Protein AF-A0A3B0ZHV9-F1 (afdb_monomer_lite)

Structure (mmCIF, N/CA/C/O backbone):
data_AF-A0A3B0ZHV9-F1
#
_entry.id   AF-A0A3B0ZHV9-F1
#
loop_
_atom_site.group_PDB
_atom_site.id
_atom_site.type_symbol
_atom_site.label_atom_id
_atom_site.label_alt_id
_atom_site.label_comp_id
_atom_site.label_asym_id
_atom_site.label_entity_id
_atom_site.label_seq_id
_atom_site.pdbx_PDB_ins_code
_atom_site.Cartn_x
_atom_site.Cartn_y
_atom_site.Cartn_z
_atom_site.occupancy
_atom_site.B_iso_or_equiv
_atom_site.auth_seq_id
_atom_site.auth_comp_id
_atom_site.auth_asym_id
_atom_site.auth_atom_id
_atom_site.pdbx_PDB_model_num
ATOM 1 N N . GLU A 1 1 ? -25.314 -2.306 -21.166 1.00 62.69 1 GLU A N 1
ATOM 2 C CA . GLU A 1 1 ? -24.577 -3.564 -20.882 1.00 62.69 1 GLU A CA 1
ATOM 3 C C . GLU A 1 1 ? -25.561 -4.712 -20.708 1.00 62.69 1 GLU A C 1
ATOM 5 O O . GLU A 1 1 ? -25.598 -5.574 -21.571 1.00 62.69 1 GLU A O 1
ATOM 10 N N . ASP A 1 2 ? -26.401 -4.679 -19.668 1.00 71.88 2 ASP A N 1
ATOM 11 C CA . ASP A 1 2 ? -27.392 -5.738 -19.399 1.00 71.88 2 ASP A CA 1
ATOM 12 C C . ASP A 1 2 ? -28.713 -5.569 -20.173 1.00 71.88 2 ASP A C 1
ATOM 14 O O . ASP A 1 2 ? -29.547 -6.471 -20.220 1.00 71.88 2 ASP A O 1
ATOM 18 N N . THR A 1 3 ? -28.908 -4.405 -20.794 1.00 79.06 3 THR A N 1
ATOM 19 C CA . THR A 1 3 ? -30.066 -4.064 -21.625 1.00 79.06 3 THR A CA 1
ATOM 20 C C . THR A 1 3 ? -29.604 -3.502 -22.970 1.00 79.06 3 THR A C 1
ATOM 22 O O . THR A 1 3 ? -28.474 -3.021 -23.097 1.00 79.06 3 THR A O 1
ATOM 25 N N . GLY A 1 4 ? -30.489 -3.525 -23.970 1.00 80.19 4 GLY A N 1
ATOM 26 C CA . GLY A 1 4 ? -30.256 -2.934 -25.296 1.00 80.19 4 GLY A CA 1
ATOM 27 C C . GLY A 1 4 ? -30.366 -1.403 -25.345 1.00 80.19 4 GLY A C 1
ATOM 28 O O . GLY A 1 4 ? -30.575 -0.849 -26.418 1.00 80.19 4 GLY A O 1
ATOM 29 N N . ILE A 1 5 ? -30.294 -0.717 -24.199 1.00 84.56 5 ILE A N 1
ATOM 30 C CA . ILE A 1 5 ? -30.386 0.745 -24.123 1.00 84.56 5 ILE A CA 1
ATOM 31 C C . ILE A 1 5 ? -28.998 1.344 -24.382 1.00 84.56 5 ILE A C 1
ATOM 33 O O . ILE A 1 5 ? -28.040 1.030 -23.673 1.00 84.56 5 ILE A O 1
ATOM 37 N N . ALA A 1 6 ? -28.904 2.199 -25.402 1.00 85.62 6 ALA A N 1
ATOM 38 C CA . ALA A 1 6 ? -27.684 2.916 -25.769 1.00 85.62 6 ALA A CA 1
ATOM 39 C C . ALA A 1 6 ? -27.430 4.135 -24.863 1.00 85.62 6 ALA A C 1
ATOM 41 O O . ALA A 1 6 ? -28.360 4.690 -24.272 1.00 85.62 6 ALA A O 1
ATOM 42 N N . LYS A 1 7 ? -26.166 4.574 -24.796 1.00 84.88 7 LYS A N 1
ATOM 43 C CA . LYS A 1 7 ? -25.721 5.726 -23.990 1.00 84.88 7 LYS A CA 1
ATOM 44 C C . LYS A 1 7 ? -26.466 7.017 -24.354 1.00 84.88 7 LYS A C 1
ATOM 46 O O . LYS A 1 7 ? -26.934 7.708 -23.458 1.00 84.88 7 LYS A O 1
ATOM 51 N N . GLU A 1 8 ? -26.662 7.267 -25.647 1.00 86.88 8 GLU A N 1
ATOM 52 C CA . GLU A 1 8 ? -27.353 8.448 -26.201 1.00 86.88 8 GLU A CA 1
ATOM 53 C C . GLU A 1 8 ? -28.775 8.620 -25.640 1.00 86.88 8 GLU A C 1
ATOM 55 O O . GLU A 1 8 ? -29.250 9.729 -25.390 1.00 86.88 8 GLU A O 1
ATOM 60 N N . ARG A 1 9 ? -29.469 7.504 -25.385 1.00 88.19 9 ARG A N 1
ATOM 61 C CA . ARG A 1 9 ? -30.813 7.540 -24.805 1.00 88.19 9 ARG A CA 1
ATOM 62 C C . ARG A 1 9 ? -30.787 7.930 -23.328 1.00 88.19 9 ARG A C 1
ATOM 64 O O . ARG A 1 9 ? -31.649 8.680 -22.886 1.00 88.19 9 ARG A O 1
ATOM 71 N N . ILE A 1 10 ? -29.798 7.443 -22.579 1.00 88.75 10 ILE A N 1
ATOM 72 C CA . ILE A 1 10 ? -29.602 7.812 -21.170 1.00 88.75 10 ILE A CA 1
ATOM 73 C C . ILE A 1 10 ? -29.261 9.300 -21.069 1.00 88.75 10 ILE A C 1
ATOM 75 O O . ILE A 1 10 ? -29.786 9.987 -20.201 1.00 88.75 10 ILE A O 1
ATOM 79 N N . GLU A 1 11 ? -28.440 9.799 -21.987 1.00 90.12 11 GLU A N 1
ATOM 80 C CA . GLU A 1 11 ? -28.091 11.216 -22.085 1.00 90.12 11 GLU A CA 1
ATOM 81 C C . GLU A 1 11 ? -29.317 12.092 -22.368 1.00 90.12 11 GLU A C 1
ATOM 83 O O . GLU A 1 11 ? -29.511 13.111 -21.711 1.00 90.12 11 GLU A O 1
ATOM 88 N N . THR A 1 12 ? -30.200 11.653 -23.266 1.00 90.50 12 THR A N 1
ATOM 89 C CA . THR A 1 12 ? -31.437 12.384 -23.583 1.00 90.50 12 THR A CA 1
ATOM 90 C C . THR A 1 12 ? -32.419 12.413 -22.404 1.00 90.50 12 THR A C 1
ATOM 92 O O . THR A 1 12 ? -33.065 13.429 -22.164 1.00 90.50 12 THR A O 1
ATOM 95 N N . GLU A 1 13 ? -32.559 11.304 -21.668 1.00 92.94 13 GLU A N 1
ATOM 96 C CA . GLU A 1 13 ? -33.542 11.179 -20.579 1.00 92.94 13 GLU A CA 1
ATOM 97 C C . GLU A 1 13 ? -33.036 11.733 -19.229 1.00 92.94 13 GLU A C 1
ATOM 99 O O . GLU A 1 13 ? -33.832 12.248 -18.444 1.00 92.94 13 GLU A O 1
ATOM 104 N N . PHE A 1 14 ? -31.731 11.640 -18.946 1.00 91.19 14 PHE A N 1
ATOM 105 C CA . PHE A 1 14 ? -31.148 11.933 -17.626 1.00 91.19 14 PHE A CA 1
ATOM 106 C C . PHE A 1 14 ? -29.980 12.931 -17.652 1.00 91.19 14 PHE A C 1
ATOM 108 O O . PHE A 1 14 ? -29.476 13.302 -16.590 1.00 91.19 14 PHE A O 1
ATOM 115 N N . GLY A 1 15 ? -29.563 13.383 -18.835 1.00 91.69 15 GLY A N 1
ATOM 116 C CA . GLY A 1 15 ? -28.455 14.315 -19.028 1.00 91.69 15 GLY A CA 1
ATOM 117 C C . GLY A 1 15 ? -27.092 13.642 -19.215 1.00 91.69 15 GLY A C 1
ATOM 118 O O . GLY A 1 15 ? -26.879 12.474 -18.874 1.00 91.69 15 GLY A O 1
ATOM 119 N N . GLU A 1 16 ? -26.148 14.424 -19.738 1.00 87.88 16 GLU A N 1
ATOM 120 C CA . GLU A 1 16 ? -24.781 14.001 -20.066 1.00 87.88 16 GLU A CA 1
ATOM 121 C C . GLU A 1 16 ? -24.031 13.460 -18.839 1.00 87.88 16 GLU A C 1
ATOM 123 O O . GLU A 1 16 ? -23.479 12.361 -18.892 1.00 87.88 16 GLU A O 1
ATOM 128 N N . GLU A 1 17 ? -24.104 14.151 -17.693 1.00 85.00 17 GLU A N 1
ATOM 129 C CA . GLU A 1 17 ? -23.420 13.719 -16.465 1.00 85.00 17 GLU A CA 1
ATOM 130 C C . GLU A 1 17 ? -23.818 12.299 -16.035 1.00 85.00 17 GLU A C 1
ATOM 132 O O . GLU A 1 17 ? -22.970 11.486 -15.667 1.00 85.00 17 GLU A O 1
ATOM 137 N N . VAL A 1 18 ? -25.113 11.970 -16.077 1.00 88.19 18 VAL A N 1
ATOM 138 C CA . VAL A 1 18 ? -25.598 10.644 -15.667 1.00 88.19 18 VAL A CA 1
ATOM 139 C C . VAL A 1 18 ? -25.167 9.583 -16.677 1.00 88.19 18 VAL A C 1
ATOM 141 O O . VAL A 1 18 ? -24.758 8.488 -16.280 1.00 88.19 18 VAL A O 1
ATOM 144 N N . ALA A 1 19 ? -25.205 9.903 -17.972 1.00 86.69 19 ALA A N 1
ATOM 145 C CA . ALA A 1 19 ? -24.755 9.001 -19.025 1.00 86.69 19 ALA A CA 1
ATOM 146 C C . ALA A 1 19 ? -23.258 8.669 -18.901 1.00 86.69 19 ALA A C 1
ATOM 148 O O . ALA A 1 19 ? -22.876 7.505 -19.054 1.00 86.69 19 ALA A O 1
ATOM 149 N N . GLU A 1 20 ? -22.413 9.648 -18.564 1.00 83.88 20 GLU A N 1
ATOM 150 C CA . GLU A 1 20 ? -20.989 9.424 -18.294 1.00 83.88 20 GLU A CA 1
ATOM 151 C C . GLU A 1 20 ? -20.751 8.548 -17.058 1.00 83.88 20 GLU A C 1
ATOM 153 O O . GLU A 1 20 ? -19.918 7.638 -17.099 1.00 83.88 20 GLU A O 1
ATOM 158 N N . LEU A 1 21 ? -21.505 8.760 -15.973 1.00 84.31 21 LEU A N 1
ATOM 159 C CA . LEU A 1 21 ? -21.402 7.927 -14.771 1.00 84.31 21 LEU A CA 1
ATOM 160 C C . LEU A 1 21 ? -21.760 6.468 -15.056 1.00 84.31 21 LEU A C 1
ATOM 162 O O . LEU A 1 21 ? -21.041 5.559 -14.633 1.00 84.31 21 LEU A O 1
ATOM 166 N N . VAL A 1 22 ? -22.852 6.231 -15.786 1.00 85.25 22 VAL A N 1
ATOM 167 C CA . VAL A 1 22 ? -23.290 4.877 -16.153 1.00 85.25 22 VAL A CA 1
ATOM 168 C C . VAL A 1 22 ? -22.259 4.199 -17.059 1.00 85.25 22 VAL A C 1
ATOM 170 O O . VAL A 1 22 ? -21.899 3.041 -16.824 1.00 85.25 22 VAL A O 1
ATOM 173 N N . ASP A 1 23 ? -21.726 4.919 -18.047 1.00 81.56 23 ASP A N 1
ATOM 174 C CA . ASP A 1 23 ? -20.675 4.422 -18.940 1.00 81.56 23 ASP A CA 1
ATOM 175 C C . ASP A 1 23 ? -19.390 4.065 -18.167 1.00 81.56 23 ASP A C 1
ATOM 177 O O . ASP A 1 23 ? -18.808 2.993 -18.370 1.00 81.56 23 ASP A O 1
ATOM 181 N N . GLY A 1 24 ? -19.005 4.894 -17.192 1.00 76.69 24 GLY A N 1
ATOM 182 C CA . GLY A 1 24 ? -17.855 4.660 -16.318 1.00 76.69 24 GLY A CA 1
ATOM 183 C C . GLY A 1 24 ? -17.970 3.419 -15.424 1.00 76.69 24 GLY A C 1
ATOM 184 O O . GLY A 1 24 ? -16.958 2.789 -15.108 1.00 76.69 24 GLY A O 1
ATOM 185 N N . VAL A 1 25 ? -19.188 3.032 -15.030 1.00 76.88 25 VAL A N 1
ATOM 186 C CA . VAL A 1 25 ? -19.454 1.847 -14.185 1.00 76.88 25 VAL A CA 1
ATOM 187 C C . VAL A 1 25 ? -19.590 0.553 -15.009 1.00 76.88 25 VAL A C 1
ATOM 189 O O . VAL A 1 25 ? -19.398 -0.549 -14.464 1.00 76.88 25 VAL A O 1
ATOM 192 N N . SER A 1 26 ? -19.884 0.685 -16.307 1.00 73.81 26 SER A N 1
ATOM 193 C CA . SER A 1 26 ? -20.084 -0.420 -17.251 1.00 73.81 26 SER A CA 1
ATOM 194 C C . SER A 1 26 ? -18.781 -1.147 -17.611 1.00 73.81 26 SER A C 1
ATOM 196 O O . SER A 1 26 ? -17.720 -0.539 -17.812 1.00 73.81 26 SER A O 1
ATOM 198 N N . LYS A 1 27 ? -18.841 -2.479 -17.709 1.00 64.12 27 LYS A N 1
ATOM 199 C CA . LYS A 1 27 ? -17.671 -3.309 -18.036 1.00 64.12 27 LYS A CA 1
ATOM 200 C C . LYS A 1 27 ? -17.328 -3.228 -19.520 1.00 64.12 27 LYS A C 1
ATOM 202 O O . LYS A 1 27 ? -18.192 -3.025 -20.372 1.00 64.12 27 LYS A O 1
ATOM 207 N N . LEU A 1 28 ? -16.057 -3.472 -19.843 1.00 56.47 28 LEU A N 1
ATOM 208 C CA . LEU A 1 28 ? -15.639 -3.765 -21.214 1.00 56.47 28 LEU A CA 1
ATOM 209 C C . LEU A 1 28 ? -16.127 -5.170 -21.569 1.00 56.47 28 LEU A C 1
ATOM 211 O O . LEU A 1 28 ? -15.471 -6.165 -21.273 1.00 56.47 28 LEU A O 1
ATOM 215 N N . THR A 1 29 ? -17.312 -5.256 -22.164 1.00 43.31 29 THR A N 1
ATOM 216 C CA . THR A 1 29 ? -17.913 -6.528 -22.591 1.00 43.31 29 THR A CA 1
ATOM 217 C C . THR A 1 29 ? -17.467 -6.970 -23.986 1.00 43.31 29 THR A C 1
ATOM 219 O O . THR A 1 29 ? -17.641 -8.135 -24.326 1.00 43.31 29 THR A O 1
ATOM 222 N N . GLN A 1 30 ? -16.868 -6.081 -24.788 1.00 45.69 30 GLN A N 1
ATOM 223 C CA . GLN A 1 30 ? -16.687 -6.299 -26.231 1.00 45.69 30 GLN A CA 1
ATOM 224 C C . GLN A 1 30 ? -15.264 -6.677 -26.690 1.00 45.69 30 GLN A C 1
ATOM 226 O O . GLN A 1 30 ? -15.066 -6.905 -27.879 1.00 45.69 30 GLN A O 1
ATOM 231 N N . ILE A 1 31 ? -14.276 -6.793 -25.795 1.00 50.12 31 ILE A N 1
ATOM 232 C CA . ILE A 1 31 ? -12.888 -7.118 -26.176 1.00 50.12 31 ILE A CA 1
ATOM 233 C C . ILE A 1 31 ? -12.577 -8.579 -25.819 1.00 50.12 31 ILE A C 1
ATOM 235 O O . ILE A 1 31 ? -12.798 -9.013 -24.687 1.00 50.12 31 ILE A O 1
ATOM 239 N N . LYS A 1 32 ? -12.076 -9.356 -26.790 1.00 45.56 32 LYS A N 1
ATOM 240 C CA . LYS A 1 32 ? -11.565 -10.716 -26.557 1.00 45.56 32 LYS A CA 1
ATOM 241 C C . LYS A 1 32 ? -10.175 -10.612 -25.931 1.00 45.56 32 LYS A C 1
ATOM 243 O O . LYS A 1 32 ? -9.244 -10.186 -26.599 1.00 45.56 32 LYS A O 1
ATOM 248 N N . PHE A 1 33 ? -10.052 -10.996 -24.667 1.00 60.81 33 PHE A N 1
ATOM 249 C CA . PHE A 1 33 ? -8.770 -11.040 -23.959 1.00 60.81 33 PHE A CA 1
ATOM 250 C C . PHE A 1 33 ? -8.170 -12.447 -24.015 1.00 60.81 33 PHE A C 1
ATOM 252 O O . PHE A 1 33 ? -8.912 -13.431 -23.935 1.00 60.81 33 PHE A O 1
ATOM 259 N N . GLU A 1 34 ? -6.842 -12.544 -24.106 1.00 55.50 34 GLU A N 1
ATOM 260 C CA . GLU A 1 34 ? -6.123 -13.825 -24.147 1.00 55.50 34 GLU A CA 1
ATOM 261 C C . GLU A 1 34 ? -6.145 -14.530 -22.784 1.00 55.50 34 GLU A C 1
ATOM 263 O O . GLU A 1 34 ? -6.199 -15.760 -22.707 1.00 55.50 34 GLU A O 1
ATOM 268 N N . SER A 1 35 ? -6.184 -13.759 -21.688 1.00 71.56 35 SER A N 1
ATOM 269 C CA . SER A 1 35 ? -6.289 -14.292 -20.328 1.00 71.56 35 SER A CA 1
ATOM 270 C C . SER A 1 35 ? -7.336 -13.578 -19.464 1.00 71.56 35 SER A C 1
ATOM 272 O O . SER A 1 35 ? -7.611 -12.386 -19.598 1.00 71.56 35 SER A O 1
ATOM 274 N N . GLN A 1 36 ? -7.903 -14.302 -18.490 1.00 65.75 36 GLN A N 1
ATOM 275 C CA . GLN A 1 36 ? -8.819 -13.708 -17.504 1.00 65.75 36 GLN A CA 1
ATOM 276 C C . GLN A 1 36 ? -8.138 -12.673 -16.594 1.00 65.75 36 GLN A C 1
ATOM 278 O O . GLN A 1 36 ? -8.810 -11.762 -16.112 1.00 65.75 36 GLN A O 1
ATOM 283 N N . ALA A 1 37 ? -6.831 -12.809 -16.345 1.00 67.69 37 ALA A N 1
ATOM 284 C CA . ALA A 1 37 ? -6.067 -11.857 -15.539 1.00 67.69 37 ALA A CA 1
ATOM 285 C C . ALA A 1 37 ? -5.906 -10.517 -16.269 1.00 67.69 37 ALA A C 1
ATOM 287 O O . ALA A 1 37 ? -6.097 -9.459 -15.675 1.00 67.69 37 ALA A O 1
ATOM 288 N N . GLU A 1 38 ? -5.636 -10.569 -17.570 1.00 70.81 38 GLU A N 1
ATOM 289 C CA . GLU A 1 38 ? -5.569 -9.400 -18.444 1.00 70.81 38 GLU A CA 1
ATOM 290 C C . GLU A 1 38 ? -6.937 -8.725 -18.601 1.00 70.81 38 GLU A C 1
ATOM 292 O O . GLU A 1 38 ? -7.047 -7.517 -18.411 1.00 70.81 38 GLU A O 1
ATOM 297 N N . ALA A 1 39 ? -8.009 -9.502 -18.793 1.00 70.44 39 ALA A N 1
ATOM 298 C CA . ALA A 1 39 ? -9.373 -8.968 -18.799 1.00 70.44 39 ALA A CA 1
ATOM 299 C C . ALA A 1 39 ? -9.720 -8.238 -17.490 1.00 70.44 39 ALA A C 1
ATOM 301 O O . ALA A 1 39 ? -10.423 -7.225 -17.489 1.00 70.44 39 ALA A O 1
ATOM 302 N N . GLN A 1 40 ? -9.254 -8.755 -16.349 1.00 67.56 40 GLN A N 1
ATOM 303 C CA . GLN A 1 40 ? -9.447 -8.113 -15.052 1.00 67.56 40 GLN A CA 1
ATOM 304 C C . GLN A 1 40 ? -8.620 -6.828 -14.931 1.00 67.56 40 GLN A C 1
ATOM 306 O O . GLN A 1 40 ? -9.143 -5.831 -14.432 1.00 67.56 40 GLN A O 1
ATOM 311 N N . ALA A 1 41 ? -7.371 -6.839 -15.402 1.00 70.69 41 ALA A N 1
ATOM 312 C CA . ALA A 1 41 ? -6.495 -5.673 -15.411 1.00 70.69 41 ALA A CA 1
ATOM 313 C C . ALA A 1 41 ? -7.049 -4.545 -16.294 1.00 70.69 41 ALA A C 1
ATOM 315 O O . ALA A 1 41 ? -7.100 -3.401 -15.852 1.00 70.69 41 ALA A O 1
ATOM 316 N N . GLU A 1 42 ? -7.566 -4.863 -17.480 1.00 73.06 42 GLU A N 1
ATOM 317 C CA . GLU A 1 42 ? -8.159 -3.890 -18.404 1.00 73.06 42 GLU A CA 1
ATOM 318 C C . GLU A 1 42 ? -9.494 -3.326 -17.907 1.00 73.06 42 GLU A C 1
ATOM 320 O O . GLU A 1 42 ? -9.717 -2.114 -17.946 1.00 73.06 42 GLU A O 1
ATOM 325 N N . ASN A 1 43 ? -10.369 -4.168 -17.345 1.00 72.06 43 ASN A N 1
ATOM 326 C CA . ASN A 1 43 ? -11.590 -3.682 -16.693 1.00 72.06 43 ASN A CA 1
ATOM 327 C C . ASN A 1 43 ? -11.268 -2.771 -15.502 1.00 72.06 43 ASN A C 1
ATOM 329 O O . ASN A 1 43 ? -11.925 -1.748 -15.303 1.00 72.06 43 ASN A O 1
ATOM 333 N N . PHE A 1 44 ? -10.247 -3.127 -14.720 1.00 72.19 44 PHE A N 1
ATOM 334 C CA . PHE A 1 44 ? -9.777 -2.303 -13.617 1.00 72.19 44 PHE A CA 1
ATOM 335 C C . PHE A 1 44 ? -9.187 -0.980 -14.121 1.00 72.19 44 PHE A C 1
ATOM 337 O O . PHE A 1 44 ? -9.532 0.072 -13.592 1.00 72.19 44 PHE A O 1
ATOM 344 N N . ARG A 1 45 ? -8.385 -1.005 -15.192 1.00 72.25 45 ARG A N 1
ATOM 345 C CA . ARG A 1 45 ? -7.822 0.181 -15.850 1.00 72.25 45 ARG A CA 1
ATOM 346 C C . ARG A 1 45 ? -8.912 1.135 -16.338 1.00 72.25 45 ARG A C 1
ATOM 348 O O . ARG A 1 45 ? -8.858 2.319 -16.010 1.00 72.25 45 ARG A O 1
ATOM 355 N N . LYS A 1 46 ? -9.929 0.635 -17.055 1.00 75.12 46 LYS A N 1
ATOM 356 C CA . LYS A 1 46 ? -11.076 1.454 -17.496 1.00 75.12 46 LYS A CA 1
ATOM 357 C C . LYS A 1 46 ? -11.797 2.079 -16.307 1.00 75.12 46 LYS A C 1
ATOM 359 O O . LYS A 1 46 ? -12.048 3.281 -16.311 1.00 75.12 46 LYS A O 1
ATOM 364 N N . MET A 1 47 ? -12.106 1.274 -15.290 1.00 73.62 47 MET A N 1
ATOM 365 C CA . MET A 1 47 ? -12.761 1.763 -14.080 1.00 73.62 47 MET A CA 1
ATOM 366 C C . MET A 1 47 ? -11.927 2.872 -13.421 1.00 73.62 47 MET A C 1
ATOM 368 O O . MET A 1 47 ? -12.476 3.914 -13.088 1.00 73.62 47 MET A O 1
ATOM 372 N N . MET A 1 48 ? -10.606 2.698 -13.286 1.00 69.88 48 MET A N 1
ATOM 373 C CA . MET A 1 48 ? -9.700 3.722 -12.745 1.00 69.88 48 MET A CA 1
ATOM 374 C C . MET A 1 48 ? -9.742 5.019 -13.551 1.00 69.88 48 MET A C 1
ATOM 376 O O . MET A 1 48 ? -9.928 6.080 -12.966 1.00 69.88 48 MET A O 1
ATOM 380 N N . LEU A 1 49 ? -9.658 4.947 -14.879 1.00 71.19 49 LEU A N 1
ATOM 381 C CA . LEU A 1 49 ? -9.743 6.124 -15.748 1.00 71.19 49 LEU A CA 1
ATOM 382 C C . LEU A 1 49 ? -11.070 6.877 -15.594 1.00 71.19 49 LEU A C 1
ATOM 384 O O . LEU A 1 49 ? -11.076 8.107 -15.538 1.00 71.19 49 LE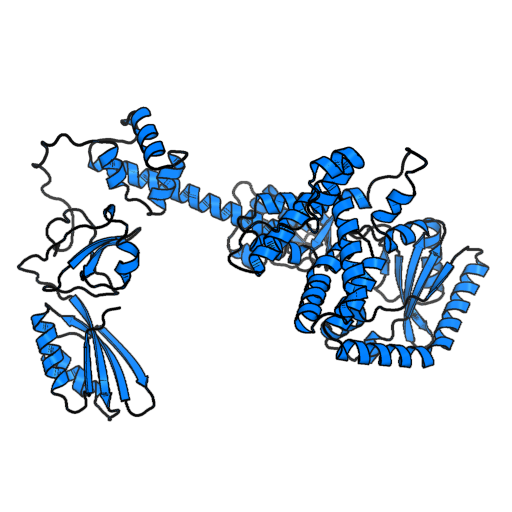U A O 1
ATOM 388 N N . ALA A 1 50 ? -12.181 6.148 -15.478 1.00 73.38 50 ALA A N 1
ATOM 389 C CA . ALA A 1 50 ? -13.492 6.742 -15.246 1.00 73.38 50 ALA A CA 1
ATOM 390 C C . ALA A 1 50 ? -13.580 7.432 -13.872 1.00 73.38 50 ALA A C 1
ATOM 392 O O . ALA A 1 50 ? -14.115 8.532 -13.771 1.00 73.38 50 ALA A O 1
ATOM 393 N N . MET A 1 51 ? -12.991 6.836 -12.829 1.00 72.56 51 MET A N 1
ATOM 394 C CA . MET A 1 51 ? -12.958 7.417 -11.480 1.00 72.56 51 MET A CA 1
ATOM 395 C C . MET A 1 51 ? -12.162 8.718 -11.390 1.00 72.56 51 MET A C 1
ATOM 397 O O . MET A 1 51 ? -12.483 9.571 -10.565 1.00 72.56 51 MET A O 1
ATOM 401 N N . VAL A 1 52 ? -11.111 8.869 -12.201 1.00 68.56 52 VAL A N 1
ATOM 402 C CA . VAL A 1 52 ? -10.311 10.101 -12.196 1.00 68.56 52 VAL A CA 1
ATOM 403 C C . VAL A 1 52 ? -11.082 11.262 -12.823 1.00 68.56 52 VAL A C 1
ATOM 405 O O . VAL A 1 52 ? -10.951 12.396 -12.365 1.00 68.56 52 VAL A O 1
ATOM 408 N N . ARG A 1 53 ? -11.910 10.980 -13.838 1.00 71.19 53 ARG A N 1
ATOM 409 C CA . ARG A 1 53 ? -12.820 11.975 -14.424 1.00 71.19 53 ARG A CA 1
ATOM 410 C C . ARG A 1 53 ? -13.915 12.356 -13.437 1.00 71.19 53 ARG A C 1
ATOM 412 O O . ARG A 1 53 ? -14.120 13.540 -13.189 1.00 71.19 53 ARG A O 1
ATOM 419 N N . ASP A 1 54 ? -14.553 11.359 -12.824 1.00 77.31 54 ASP A N 1
ATOM 420 C CA . ASP A 1 54 ? -15.577 11.587 -11.813 1.00 77.31 54 ASP A CA 1
ATOM 421 C C . ASP A 1 54 ? -15.524 10.558 -10.677 1.00 77.31 54 ASP A C 1
ATOM 423 O O . ASP A 1 54 ? -15.763 9.358 -10.841 1.00 77.31 54 ASP A O 1
ATOM 427 N N . ILE A 1 55 ? -15.291 11.061 -9.465 1.00 77.38 55 ILE A N 1
ATOM 428 C CA . ILE A 1 55 ? -15.245 10.249 -8.253 1.00 77.38 55 ILE A CA 1
ATOM 429 C C . ILE A 1 55 ? -16.600 9.609 -7.912 1.00 77.38 55 ILE A C 1
ATOM 431 O O . ILE A 1 55 ? -16.646 8.631 -7.180 1.00 77.38 55 ILE A O 1
ATOM 435 N N . ARG A 1 56 ? -17.731 10.092 -8.431 1.00 83.38 56 ARG A N 1
ATOM 436 C CA . ARG A 1 56 ? -19.044 9.467 -8.196 1.00 83.38 56 ARG A CA 1
ATOM 437 C C . ARG A 1 56 ? -19.104 8.042 -8.764 1.00 83.38 56 ARG A C 1
ATOM 439 O O . ARG A 1 56 ? -19.772 7.189 -8.177 1.00 83.38 56 ARG A O 1
ATOM 446 N N . VAL A 1 57 ? -18.327 7.740 -9.810 1.00 83.69 57 VAL A N 1
ATOM 447 C CA . VAL A 1 57 ? -18.224 6.396 -10.411 1.00 83.69 57 VAL A CA 1
ATOM 448 C C . VAL A 1 57 ? -17.803 5.348 -9.374 1.00 83.69 57 VAL A C 1
ATOM 450 O O . VAL A 1 57 ? -18.408 4.274 -9.302 1.00 83.69 57 VAL A O 1
ATOM 453 N N . ILE A 1 58 ? -16.818 5.647 -8.511 1.00 82.81 58 ILE A N 1
ATOM 454 C CA . ILE A 1 58 ? -16.376 4.674 -7.494 1.00 82.81 58 ILE A CA 1
ATOM 455 C C . ILE A 1 58 ? -17.401 4.477 -6.393 1.00 82.81 58 ILE A C 1
ATOM 457 O O . ILE A 1 58 ? -17.533 3.369 -5.881 1.00 82.81 58 ILE A O 1
ATOM 461 N N . LEU A 1 59 ? -18.144 5.524 -6.033 1.00 84.88 59 LEU A N 1
ATOM 462 C CA . LEU A 1 59 ? -19.178 5.432 -5.005 1.00 84.88 59 LEU A CA 1
ATOM 463 C C . LEU A 1 59 ? -20.279 4.470 -5.455 1.00 84.88 59 LEU A C 1
ATOM 465 O O . LEU A 1 59 ? -20.636 3.554 -4.711 1.00 84.88 59 LEU A O 1
ATOM 469 N N . VAL A 1 60 ? -20.738 4.616 -6.702 1.00 87.38 60 VAL A N 1
ATOM 470 C CA . VAL A 1 60 ? -21.709 3.699 -7.315 1.00 87.38 60 VAL A CA 1
ATOM 471 C C . VAL A 1 60 ? -21.136 2.284 -7.386 1.00 87.38 60 VAL A C 1
ATOM 473 O O . VAL A 1 60 ? -21.815 1.326 -7.019 1.00 87.38 60 VAL A O 1
ATOM 476 N N . LYS A 1 61 ? -19.862 2.127 -7.771 1.00 86.56 61 LYS A N 1
ATOM 477 C CA . LYS A 1 61 ? -19.236 0.802 -7.868 1.00 86.56 61 LYS A CA 1
ATOM 478 C C . LYS A 1 61 ? -19.051 0.111 -6.519 1.00 86.56 61 LYS A C 1
ATOM 480 O O . LYS A 1 61 ? -19.229 -1.103 -6.421 1.00 86.56 61 LYS A O 1
ATOM 485 N N . LEU A 1 62 ? -18.700 0.858 -5.475 1.00 89.31 62 LEU A N 1
ATOM 486 C CA . LEU A 1 62 ? -18.606 0.342 -4.112 1.00 89.31 62 LEU A CA 1
ATOM 487 C C . LEU A 1 62 ? -19.981 -0.066 -3.584 1.00 89.31 62 LEU A C 1
ATOM 489 O O . LEU A 1 62 ? -20.084 -1.115 -2.949 1.00 89.31 62 LEU A O 1
ATOM 493 N N . ALA A 1 63 ? -21.028 0.705 -3.886 1.00 90.38 63 ALA A N 1
ATOM 494 C CA . ALA A 1 63 ? -22.402 0.360 -3.533 1.00 90.38 63 ALA A CA 1
ATOM 495 C C . ALA A 1 63 ? -22.878 -0.917 -4.251 1.00 90.38 63 ALA A C 1
ATOM 497 O O . ALA A 1 63 ? -23.360 -1.841 -3.593 1.00 90.38 63 ALA A O 1
ATOM 498 N N . ASP A 1 64 ? -22.661 -1.018 -5.568 1.00 89.12 64 ASP A N 1
ATOM 499 C CA . ASP A 1 64 ? -22.923 -2.227 -6.365 1.00 89.12 64 ASP A CA 1
ATOM 500 C C . ASP A 1 64 ? -22.160 -3.433 -5.794 1.00 89.12 64 ASP A C 1
ATOM 502 O O . ASP A 1 64 ? -22.728 -4.489 -5.501 1.00 89.12 64 ASP A O 1
ATOM 506 N N . ARG A 1 65 ? -20.858 -3.278 -5.525 1.00 91.31 65 ARG A N 1
ATOM 507 C CA . ARG A 1 65 ? -20.053 -4.357 -4.944 1.00 91.31 65 ARG A CA 1
ATOM 508 C C . ARG A 1 65 ? -20.546 -4.769 -3.559 1.00 91.31 65 ARG A C 1
ATOM 510 O O . ARG A 1 65 ? -20.583 -5.965 -3.274 1.00 91.31 65 ARG A O 1
ATOM 517 N N . LEU A 1 66 ? -20.930 -3.820 -2.710 1.00 93.25 66 LEU A N 1
ATOM 518 C CA . LEU A 1 66 ? -21.470 -4.103 -1.384 1.00 93.25 66 LEU A CA 1
ATOM 519 C C . LEU A 1 66 ? -22.782 -4.885 -1.475 1.00 93.25 66 LEU A C 1
ATOM 521 O O . LEU A 1 66 ? -22.942 -5.887 -0.778 1.00 93.25 66 LEU A O 1
ATOM 525 N N . HIS A 1 67 ? -23.680 -4.490 -2.379 1.00 93.50 67 HIS A N 1
ATOM 526 C CA . HIS A 1 67 ? -24.904 -5.236 -2.656 1.00 93.50 67 HIS A CA 1
ATOM 527 C C . HIS A 1 67 ? -24.598 -6.676 -3.095 1.00 93.50 67 HIS A C 1
ATOM 529 O O . HIS A 1 67 ? -25.111 -7.624 -2.497 1.00 93.50 67 HIS A O 1
ATOM 535 N N . ASN A 1 68 ? -23.682 -6.851 -4.053 1.00 90.56 68 ASN A N 1
ATOM 536 C CA . ASN A 1 68 ? -23.242 -8.167 -4.522 1.00 90.56 68 ASN A CA 1
ATOM 537 C C . ASN A 1 68 ? -22.658 -9.037 -3.396 1.00 90.56 68 ASN A C 1
ATOM 539 O O . ASN A 1 68 ? -22.861 -10.249 -3.370 1.00 90.56 68 ASN A O 1
ATOM 543 N N . MET A 1 69 ? -21.931 -8.436 -2.450 1.00 94.25 69 MET A N 1
ATOM 544 C CA . MET A 1 69 ? -21.382 -9.152 -1.297 1.00 94.25 69 MET A CA 1
ATOM 545 C C . MET A 1 69 ? -22.464 -9.571 -0.295 1.00 94.25 69 MET A C 1
ATOM 547 O O . MET A 1 69 ? -22.374 -10.669 0.256 1.00 94.25 69 MET A O 1
ATOM 551 N N . ARG A 1 70 ? -23.499 -8.746 -0.086 1.00 94.50 70 ARG A N 1
ATOM 552 C CA . ARG A 1 70 ? -24.646 -9.070 0.784 1.00 94.50 70 ARG A CA 1
ATOM 553 C C . ARG A 1 70 ? -25.468 -10.241 0.240 1.00 94.50 70 ARG A C 1
ATOM 555 O O . ARG A 1 70 ? -25.956 -11.057 1.015 1.00 94.50 70 ARG A O 1
ATOM 562 N N . THR A 1 71 ? -25.580 -10.364 -1.083 1.00 92.75 71 THR A N 1
ATOM 563 C CA . THR A 1 71 ? -26.371 -11.410 -1.760 1.00 92.75 71 THR A CA 1
ATOM 564 C C . THR A 1 71 ? -25.538 -12.604 -2.244 1.00 92.75 71 THR A C 1
ATOM 566 O O . THR A 1 71 ? -26.064 -13.538 -2.848 1.00 92.75 71 THR A O 1
ATOM 569 N N . LEU A 1 72 ? -24.242 -12.655 -1.920 1.00 90.62 72 LEU A N 1
ATOM 570 C CA . LEU A 1 72 ? -23.287 -13.639 -2.451 1.00 90.62 72 LEU A CA 1
ATOM 571 C C . LEU A 1 72 ? -23.592 -15.110 -2.078 1.00 90.62 72 LEU A C 1
ATOM 573 O O . LEU A 1 72 ? -23.019 -16.044 -2.651 1.00 90.62 72 LEU A O 1
ATOM 577 N N . GLY A 1 73 ? -24.487 -15.335 -1.112 1.00 84.44 73 GLY A N 1
ATOM 578 C CA . GLY A 1 73 ? -24.840 -16.650 -0.571 1.00 84.44 73 GLY A CA 1
ATOM 579 C C . GLY A 1 73 ? -25.443 -17.633 -1.581 1.00 84.44 73 GLY A C 1
ATOM 580 O O . GLY A 1 73 ? -25.274 -18.839 -1.404 1.00 84.44 73 GLY A O 1
ATOM 581 N N . VAL A 1 74 ? -26.072 -17.149 -2.657 1.00 88.19 74 VAL A N 1
ATOM 582 C CA . VAL A 1 74 ? -26.673 -18.002 -3.706 1.00 88.19 74 VAL A CA 1
ATOM 583 C C . VAL A 1 74 ? -25.661 -18.505 -4.738 1.00 88.19 74 VAL A C 1
ATOM 585 O O . VAL A 1 74 ? -25.948 -19.411 -5.515 1.00 88.19 74 VAL A O 1
ATOM 588 N N . MET A 1 75 ? -24.450 -17.941 -4.762 1.00 89.31 75 MET A N 1
ATOM 589 C CA . MET A 1 75 ? -23.437 -18.320 -5.745 1.00 89.31 75 MET A CA 1
ATOM 590 C C . MET A 1 75 ? -22.711 -19.613 -5.371 1.00 89.31 75 MET A C 1
ATOM 592 O O . MET A 1 75 ? -22.492 -19.907 -4.189 1.00 89.31 75 MET A O 1
ATOM 596 N N . ARG A 1 76 ? -22.234 -20.328 -6.401 1.00 90.94 76 ARG A N 1
ATOM 597 C CA . ARG A 1 76 ? -21.303 -21.459 -6.264 1.00 90.94 76 ARG A CA 1
ATOM 598 C C . ARG A 1 76 ? -20.037 -21.041 -5.499 1.00 90.94 76 ARG A C 1
ATOM 600 O O . ARG A 1 76 ? -19.615 -19.881 -5.542 1.00 90.94 76 ARG A O 1
ATOM 607 N N . ALA A 1 77 ? -19.440 -21.984 -4.769 1.00 88.69 77 ALA A N 1
ATOM 608 C CA . ALA A 1 77 ? -18.359 -21.708 -3.818 1.00 88.69 77 ALA A CA 1
ATOM 609 C C . ALA A 1 77 ? -17.088 -21.125 -4.468 1.00 88.69 77 ALA A C 1
ATOM 611 O O . ALA A 1 77 ? -16.430 -20.267 -3.885 1.00 88.69 77 ALA A O 1
ATOM 612 N N . ASP A 1 78 ? -16.755 -21.567 -5.676 1.00 88.38 78 ASP A N 1
ATOM 613 C CA . ASP A 1 78 ? -15.678 -21.041 -6.517 1.00 88.38 78 ASP A CA 1
ATOM 614 C C . ASP A 1 78 ? -15.904 -19.560 -6.862 1.00 88.38 78 ASP A C 1
ATOM 616 O O . ASP A 1 78 ? -15.056 -18.711 -6.569 1.00 88.38 78 ASP A O 1
ATOM 620 N N . LYS A 1 79 ? -17.090 -19.221 -7.383 1.00 87.19 79 LYS A N 1
ATOM 621 C CA . LYS A 1 79 ? -17.447 -17.846 -7.753 1.00 87.19 79 LYS A CA 1
ATOM 622 C C . LYS A 1 79 ? -17.512 -16.934 -6.526 1.00 87.19 79 LYS A C 1
ATOM 624 O O . LYS A 1 79 ? -17.013 -15.811 -6.583 1.00 87.19 79 LYS A O 1
ATOM 629 N N . ARG A 1 80 ? -18.037 -17.443 -5.407 1.00 90.94 80 ARG A N 1
ATOM 630 C CA . ARG A 1 80 ? -18.067 -16.761 -4.105 1.00 90.94 80 ARG A CA 1
ATOM 631 C C . ARG A 1 80 ? -16.667 -16.408 -3.610 1.00 90.94 80 ARG A C 1
ATOM 633 O O . ARG A 1 80 ? -16.419 -15.249 -3.294 1.00 90.94 80 ARG A O 1
ATOM 640 N N . ARG A 1 81 ? -15.741 -17.373 -3.570 1.00 90.06 81 ARG A N 1
ATOM 641 C CA . ARG A 1 81 ? -14.357 -17.126 -3.120 1.00 90.06 81 ARG A CA 1
ATOM 642 C C . ARG A 1 81 ? -13.626 -16.148 -4.032 1.00 90.06 81 ARG A C 1
ATOM 644 O O . ARG A 1 81 ? -12.888 -15.306 -3.533 1.00 90.06 81 ARG A O 1
ATOM 651 N N . ARG A 1 82 ? -13.844 -16.236 -5.347 1.00 87.06 82 ARG A N 1
ATOM 652 C CA . ARG A 1 82 ? -13.255 -15.311 -6.324 1.00 87.06 82 ARG A CA 1
ATOM 653 C C . ARG A 1 82 ? -13.712 -13.873 -6.080 1.00 87.06 82 ARG A C 1
ATOM 655 O O . ARG A 1 82 ? -12.869 -12.997 -5.922 1.00 87.06 82 ARG A O 1
ATOM 662 N N . ILE A 1 83 ? -15.025 -13.652 -5.988 1.00 88.25 83 ILE A N 1
ATOM 663 C CA . ILE A 1 83 ? -15.606 -12.327 -5.721 1.00 88.25 83 ILE A CA 1
ATOM 664 C C . ILE A 1 83 ? -15.147 -11.805 -4.355 1.00 88.25 83 ILE A C 1
ATOM 666 O O . ILE A 1 83 ? -14.751 -10.653 -4.243 1.00 88.25 83 ILE A O 1
ATOM 670 N N . ALA A 1 84 ? -15.114 -12.658 -3.330 1.00 92.19 84 ALA A N 1
ATOM 671 C CA . ALA A 1 84 ? -14.634 -12.281 -2.006 1.00 92.19 84 ALA A CA 1
ATOM 672 C C . ALA A 1 84 ? -13.151 -11.873 -2.000 1.00 92.19 84 ALA A C 1
ATOM 674 O O . ALA A 1 84 ? -12.785 -10.902 -1.341 1.00 92.19 84 ALA A O 1
ATOM 675 N N . ARG A 1 85 ? -12.296 -12.583 -2.748 1.00 89.75 85 ARG A N 1
ATOM 676 C CA . ARG A 1 85 ? -10.879 -12.229 -2.905 1.00 89.75 85 ARG A CA 1
ATOM 677 C C . ARG A 1 85 ? -10.723 -10.875 -3.589 1.00 89.75 85 ARG A C 1
ATOM 679 O O . ARG A 1 85 ? -10.012 -10.026 -3.070 1.00 89.75 85 ARG A O 1
ATOM 686 N N . GLU A 1 86 ? -11.434 -10.660 -4.694 1.00 86.75 86 GLU A N 1
ATOM 687 C CA . GLU A 1 86 ? -11.460 -9.378 -5.407 1.00 86.75 86 GLU A CA 1
ATOM 688 C C . GLU A 1 86 ? -11.895 -8.233 -4.474 1.00 86.75 86 GLU A C 1
ATOM 690 O O . GLU A 1 86 ? -11.246 -7.191 -4.408 1.00 86.75 86 GLU A O 1
ATOM 695 N N . THR A 1 87 ? -12.950 -8.448 -3.686 1.00 91.06 87 THR A N 1
ATOM 696 C CA . THR A 1 87 ? -13.448 -7.484 -2.698 1.00 91.06 87 THR A CA 1
ATOM 697 C C . THR A 1 87 ? -12.393 -7.118 -1.656 1.00 91.06 87 THR A C 1
ATOM 699 O O . THR A 1 87 ? -12.205 -5.938 -1.372 1.00 91.06 87 THR A O 1
ATOM 702 N N . LEU A 1 88 ? -11.688 -8.106 -1.100 1.00 89.25 88 LEU A N 1
ATOM 703 C CA . LEU A 1 88 ? -10.672 -7.881 -0.067 1.00 89.25 88 LEU A CA 1
ATOM 704 C C . LEU A 1 88 ? -9.371 -7.275 -0.608 1.00 89.25 88 LEU A C 1
ATOM 706 O O . LEU A 1 88 ? -8.709 -6.534 0.116 1.00 89.25 88 LEU A O 1
ATOM 710 N N . GLU A 1 89 ? -8.988 -7.607 -1.841 1.00 83.88 89 GLU A N 1
ATOM 711 C CA . GLU A 1 89 ? -7.743 -7.134 -2.458 1.00 83.88 89 GLU A CA 1
ATOM 712 C C . GLU A 1 89 ? -7.877 -5.769 -3.136 1.00 83.88 89 GLU A C 1
ATOM 714 O O . GLU A 1 89 ? -6.878 -5.068 -3.259 1.00 83.88 89 GLU A O 1
ATOM 719 N N . ILE A 1 90 ? -9.080 -5.402 -3.588 1.00 82.50 90 ILE A N 1
ATOM 720 C CA . ILE A 1 90 ? -9.297 -4.219 -4.432 1.00 82.50 90 ILE A CA 1
ATOM 721 C C . ILE A 1 90 ? -10.295 -3.256 -3.783 1.00 82.50 90 ILE A C 1
ATOM 723 O O . ILE A 1 90 ? -9.930 -2.148 -3.395 1.00 82.50 90 ILE A O 1
ATOM 727 N N . TYR A 1 91 ? -11.553 -3.669 -3.611 1.00 87.62 91 TYR A N 1
ATOM 728 C CA . TYR A 1 91 ? -12.630 -2.745 -3.225 1.00 87.62 91 TYR A CA 1
ATOM 729 C C . TYR A 1 91 ? -12.545 -2.266 -1.772 1.00 87.62 91 TYR A C 1
ATOM 731 O O . TYR A 1 91 ? -12.759 -1.086 -1.507 1.00 87.62 91 TYR A O 1
ATOM 739 N N . ALA A 1 92 ? -12.213 -3.145 -0.824 1.00 89.62 92 ALA A N 1
ATOM 740 C CA . ALA A 1 92 ? -12.046 -2.756 0.574 1.00 89.62 92 ALA A CA 1
ATOM 741 C C . ALA A 1 92 ? -10.871 -1.769 0.770 1.00 89.62 92 ALA A C 1
ATOM 743 O O . ALA A 1 92 ? -11.066 -0.749 1.437 1.00 89.62 92 ALA A O 1
ATOM 744 N N . PRO A 1 93 ? -9.682 -1.981 0.169 1.00 85.25 93 PRO A N 1
ATOM 745 C CA . PRO A 1 93 ? -8.611 -0.982 0.173 1.00 85.25 93 PRO A CA 1
ATOM 746 C C . PRO A 1 93 ? -8.991 0.357 -0.472 1.00 85.25 93 PRO A C 1
ATOM 748 O O . PRO A 1 93 ? -8.672 1.406 0.085 1.00 85.25 93 PRO A O 1
ATOM 751 N N . ILE A 1 94 ? -9.728 0.348 -1.589 1.00 84.06 94 ILE A N 1
ATOM 752 C CA . ILE A 1 94 ? -10.220 1.586 -2.215 1.00 84.06 94 ILE A CA 1
ATOM 753 C C . ILE A 1 94 ? -11.175 2.323 -1.267 1.00 84.06 94 ILE A C 1
ATOM 755 O O . ILE A 1 94 ? -10.990 3.510 -1.006 1.00 84.06 94 ILE A O 1
ATOM 759 N N . ALA A 1 95 ? -12.138 1.617 -0.666 1.00 87.56 95 ALA A N 1
ATOM 760 C CA . ALA A 1 95 ? -13.029 2.200 0.337 1.00 87.56 95 ALA A CA 1
ATOM 761 C C . ALA A 1 95 ? -12.244 2.795 1.523 1.00 87.56 95 ALA A C 1
ATOM 763 O O . ALA A 1 95 ? -12.595 3.861 2.025 1.00 87.56 95 ALA A O 1
ATOM 764 N N . ASN A 1 96 ? -11.139 2.160 1.937 1.00 85.38 96 ASN A N 1
ATOM 765 C CA . ASN A 1 96 ? -10.244 2.694 2.965 1.00 85.38 96 ASN A CA 1
ATOM 766 C C . ASN A 1 96 ? -9.572 4.009 2.556 1.00 85.38 96 ASN A C 1
ATOM 768 O O . ASN A 1 96 ? -9.535 4.943 3.359 1.00 85.38 96 ASN A O 1
ATOM 772 N N . ARG A 1 97 ? -9.038 4.075 1.329 1.00 79.38 97 ARG A N 1
ATOM 773 C CA . ARG A 1 97 ? -8.375 5.269 0.779 1.00 79.38 97 ARG A CA 1
ATOM 774 C C . ARG A 1 97 ? -9.339 6.446 0.652 1.00 79.38 97 ARG A C 1
ATOM 776 O O . ARG A 1 97 ? -8.966 7.563 0.985 1.00 79.38 97 ARG A O 1
ATOM 783 N N . LEU A 1 98 ? -10.591 6.183 0.283 1.00 80.38 98 LEU A N 1
ATOM 784 C CA . LEU A 1 98 ? -11.648 7.198 0.185 1.00 80.38 98 LEU A CA 1
ATOM 785 C C . LEU A 1 98 ? -12.242 7.604 1.548 1.00 80.38 98 LEU A C 1
ATOM 787 O O . LEU A 1 98 ? -13.145 8.442 1.605 1.00 80.38 98 LEU A O 1
ATOM 791 N N . GLY A 1 99 ? -11.773 6.992 2.642 1.00 79.50 99 GLY A N 1
ATOM 792 C CA . GLY A 1 99 ? -12.270 7.236 3.998 1.00 79.50 99 GLY A CA 1
ATOM 793 C C . GLY A 1 99 ? -13.659 6.647 4.271 1.00 79.50 99 GLY A C 1
ATOM 794 O O . GLY A 1 99 ? -14.266 6.968 5.285 1.00 79.50 99 GLY A O 1
ATOM 795 N N . MET A 1 100 ? -14.176 5.782 3.395 1.00 85.94 100 MET A N 1
ATOM 796 C CA . MET A 1 100 ? -15.499 5.158 3.517 1.00 85.94 100 MET A CA 1
ATOM 797 C C . MET A 1 100 ? -15.447 3.956 4.464 1.00 85.94 100 MET A C 1
ATOM 799 O O . MET A 1 100 ? -15.539 2.793 4.053 1.00 85.94 100 MET A O 1
ATOM 803 N N . ASN A 1 101 ? -15.247 4.232 5.750 1.00 86.06 101 ASN A N 1
ATOM 804 C CA . ASN A 1 101 ? -14.988 3.214 6.758 1.00 86.06 101 ASN A CA 1
ATOM 805 C C . ASN A 1 101 ? -16.156 2.233 6.927 1.00 86.06 101 ASN A C 1
ATOM 807 O O . ASN A 1 101 ? -15.908 1.032 7.008 1.00 86.06 101 ASN A O 1
ATOM 811 N N . GLN A 1 102 ? -17.406 2.703 6.916 1.00 88.50 102 GLN A N 1
ATOM 812 C CA . GLN A 1 102 ? -18.569 1.824 7.069 1.00 88.50 102 GLN A CA 1
ATOM 813 C C . GLN A 1 102 ? -18.646 0.775 5.947 1.00 88.50 102 GLN A C 1
ATOM 815 O O . GLN A 1 102 ? -18.716 -0.424 6.221 1.00 88.50 102 GLN A O 1
ATOM 820 N N . ILE A 1 103 ? -18.541 1.216 4.686 1.00 90.94 103 ILE A N 1
ATOM 821 C CA . ILE A 1 103 ? -18.531 0.317 3.520 1.00 90.94 103 ILE A CA 1
ATOM 822 C C . ILE A 1 103 ? -17.330 -0.626 3.586 1.00 90.94 103 ILE A C 1
ATOM 824 O O . ILE A 1 103 ? -17.479 -1.830 3.388 1.00 90.94 103 ILE A O 1
ATOM 828 N N . ARG A 1 104 ? -16.138 -0.098 3.891 1.00 91.62 104 ARG A N 1
ATOM 829 C CA . ARG A 1 104 ? -14.914 -0.898 4.015 1.00 91.62 104 ARG A CA 1
ATOM 830 C C . ARG A 1 104 ? -15.096 -2.049 5.000 1.00 91.62 104 ARG A C 1
ATOM 832 O O . ARG A 1 104 ? -14.756 -3.181 4.675 1.00 91.62 104 ARG A O 1
ATOM 839 N N . LEU A 1 105 ? -15.597 -1.757 6.197 1.00 90.38 105 LEU A N 1
ATOM 840 C CA . LEU A 1 105 ? -15.756 -2.737 7.269 1.00 90.38 105 LEU A CA 1
ATOM 841 C C . LEU A 1 105 ? -16.726 -3.850 6.889 1.00 90.38 105 LEU A C 1
ATOM 843 O O . LEU A 1 105 ? -16.441 -5.023 7.129 1.00 90.38 105 LEU A O 1
ATOM 847 N N . GLU A 1 106 ? -17.831 -3.485 6.250 1.00 93.00 106 GLU A N 1
ATOM 848 C CA . GLU A 1 106 ? -18.824 -4.449 5.802 1.00 93.00 106 GLU A CA 1
ATOM 849 C C . GLU A 1 106 ? -18.298 -5.322 4.651 1.00 93.00 106 GLU A C 1
ATOM 851 O O . GLU A 1 106 ? -18.445 -6.545 4.680 1.00 93.00 106 GLU A O 1
ATOM 856 N N . LEU A 1 107 ? -17.594 -4.729 3.678 1.00 94.19 107 LEU A N 1
ATOM 857 C CA . LEU A 1 107 ? -16.911 -5.472 2.612 1.00 94.19 107 LEU A CA 1
ATOM 858 C C . LEU A 1 107 ? -15.851 -6.435 3.168 1.00 94.19 107 LEU A C 1
ATOM 860 O O . LEU A 1 107 ? -15.733 -7.562 2.685 1.00 94.19 107 LEU A O 1
ATOM 864 N N . GLU A 1 108 ? -15.083 -6.012 4.175 1.00 93.44 108 GLU A N 1
ATOM 865 C CA . GLU A 1 108 ? -14.077 -6.844 4.843 1.00 93.44 108 GLU A CA 1
ATOM 866 C C . GLU A 1 108 ? -14.706 -8.041 5.565 1.00 93.44 108 GLU A C 1
ATOM 868 O O . GLU A 1 108 ? -14.213 -9.167 5.460 1.00 93.44 108 GLU A O 1
ATOM 873 N N . GLU A 1 109 ? -15.806 -7.815 6.280 1.00 91.69 109 GLU A N 1
ATOM 874 C CA . GLU A 1 109 ? -16.522 -8.856 7.009 1.00 91.69 109 GLU A CA 1
ATOM 875 C C . GLU A 1 109 ? -17.177 -9.871 6.066 1.00 91.69 109 GLU A C 1
ATOM 877 O O . GLU A 1 109 ? -16.916 -11.074 6.177 1.00 91.69 109 GLU A O 1
ATOM 882 N N . LEU A 1 110 ? -17.947 -9.397 5.083 1.00 93.69 110 LEU A N 1
ATOM 883 C CA . LEU A 1 110 ? -18.577 -10.252 4.074 1.00 93.69 110 LEU A CA 1
ATOM 884 C C . LEU A 1 110 ? -17.523 -10.986 3.235 1.00 93.69 110 LEU A C 1
ATOM 886 O O . LEU A 1 110 ? -17.663 -12.177 2.949 1.00 93.69 110 LEU A O 1
ATOM 890 N N . GLY A 1 111 ? -16.432 -10.300 2.884 1.00 93.75 111 GLY A N 1
ATOM 891 C CA . GLY A 1 111 ? -15.293 -10.877 2.175 1.00 93.75 111 GLY A CA 1
ATOM 892 C C . GLY A 1 111 ? -14.640 -12.004 2.970 1.00 93.75 111 GLY A C 1
ATOM 893 O O . GLY A 1 111 ? -14.382 -13.081 2.430 1.00 93.75 111 GLY A O 1
ATOM 894 N N . MET A 1 112 ? -14.426 -11.810 4.271 1.00 92.62 112 MET A N 1
ATOM 895 C CA . MET A 1 112 ? -13.869 -12.841 5.143 1.00 92.62 112 MET A CA 1
ATOM 896 C C . MET A 1 112 ? -14.810 -14.035 5.308 1.00 92.62 112 MET A C 1
ATOM 898 O O . MET A 1 112 ? -14.356 -15.176 5.210 1.00 92.62 112 MET A O 1
ATOM 902 N N . ALA A 1 113 ? -16.101 -13.788 5.537 1.00 91.88 113 ALA A N 1
ATOM 903 C CA . ALA A 1 113 ? -17.104 -14.837 5.694 1.00 91.88 113 ALA A CA 1
ATOM 904 C C . ALA A 1 113 ? -17.222 -15.704 4.429 1.00 91.88 113 ALA A C 1
ATOM 906 O O . ALA A 1 113 ? -17.345 -16.927 4.512 1.00 91.88 113 ALA A O 1
ATOM 907 N N . ALA A 1 114 ? -17.122 -15.084 3.252 1.00 92.25 114 ALA A N 1
ATOM 908 C CA . ALA A 1 114 ? -17.181 -15.767 1.967 1.00 92.25 114 ALA A CA 1
ATOM 909 C C . ALA A 1 114 ? -15.876 -16.501 1.597 1.00 92.25 114 ALA A C 1
ATOM 911 O O . ALA A 1 114 ? -15.931 -17.592 1.023 1.00 92.25 114 ALA A O 1
ATOM 912 N N . LEU A 1 115 ? -14.709 -15.933 1.922 1.00 91.31 115 LEU A N 1
ATOM 913 C CA . LEU A 1 115 ? -13.405 -16.512 1.581 1.00 91.31 115 LEU A CA 1
ATOM 914 C C . LEU A 1 115 ? -12.951 -17.590 2.582 1.00 91.31 115 LEU A C 1
ATOM 916 O O . LEU A 1 115 ? -12.439 -18.633 2.171 1.00 91.31 115 LEU A O 1
ATOM 920 N N . TYR A 1 116 ? -13.170 -17.365 3.882 1.00 91.06 116 TYR A N 1
ATOM 921 C CA . TYR A 1 116 ? -12.734 -18.228 4.987 1.00 91.06 116 TYR A CA 1
ATOM 922 C C . TYR A 1 116 ? -13.875 -18.519 5.989 1.00 91.06 116 TYR A C 1
ATOM 924 O O . TYR A 1 116 ? -13.780 -18.142 7.163 1.00 91.06 116 TYR A O 1
ATOM 932 N N . PRO A 1 117 ? -14.936 -19.245 5.584 1.00 90.25 117 PRO A N 1
ATOM 933 C CA . PRO A 1 117 ? -16.159 -19.401 6.381 1.00 90.25 117 PRO A CA 1
ATOM 934 C C . PRO A 1 117 ? -15.925 -20.038 7.758 1.00 90.25 117 PRO A C 1
ATOM 936 O O . PRO A 1 117 ? -16.468 -19.572 8.757 1.00 90.25 117 PRO A O 1
ATOM 939 N N . MET A 1 118 ? -15.074 -21.068 7.838 1.00 91.19 118 MET A N 1
ATOM 940 C CA . MET A 1 118 ? -14.769 -21.734 9.112 1.00 91.19 118 MET A CA 1
ATOM 941 C C . MET A 1 118 ? -13.984 -20.830 10.067 1.00 91.19 118 MET A C 1
ATOM 943 O O . MET A 1 118 ? -14.298 -20.775 11.252 1.00 91.19 118 MET A O 1
ATOM 947 N N . ARG A 1 119 ? -13.002 -20.074 9.553 1.00 90.25 119 ARG A N 1
ATOM 948 C CA . ARG A 1 119 ? -12.211 -19.136 10.370 1.00 90.25 119 ARG A CA 1
ATOM 949 C C . ARG A 1 119 ? -13.092 -18.016 10.913 1.00 90.25 119 ARG A C 1
ATOM 951 O O . ARG A 1 119 ? -12.982 -17.673 12.085 1.00 90.25 119 ARG A O 1
ATOM 958 N N . TYR A 1 120 ? -13.981 -17.484 10.074 1.00 90.81 120 TYR A N 1
ATOM 959 C CA . TYR A 1 120 ? -14.942 -16.462 10.477 1.00 90.81 120 TYR A CA 1
ATOM 960 C C . TYR A 1 120 ? -15.890 -16.970 11.571 1.00 90.81 120 TYR A C 1
ATOM 962 O O . TYR A 1 120 ? -16.050 -16.295 12.585 1.00 90.81 120 TYR A O 1
ATOM 970 N N . ARG A 1 121 ? -16.449 -18.182 11.421 1.00 90.69 121 ARG A N 1
ATOM 971 C CA . ARG A 1 121 ? -17.339 -18.789 12.426 1.00 90.69 121 ARG A CA 1
ATOM 972 C C . ARG A 1 121 ? -16.660 -18.918 13.791 1.00 90.69 121 ARG A C 1
ATOM 974 O O . ARG A 1 121 ? -17.189 -18.411 14.775 1.00 90.69 121 ARG A O 1
ATOM 981 N N . VAL A 1 122 ? -15.469 -19.520 13.832 1.00 88.81 122 VAL A N 1
ATOM 982 C CA . VAL A 1 122 ? -14.711 -19.714 15.081 1.00 88.81 122 VAL A CA 1
ATOM 983 C C . VAL A 1 122 ? -14.381 -18.373 15.736 1.00 88.81 122 VAL A C 1
ATOM 985 O O . VAL A 1 122 ? -14.636 -18.187 16.923 1.00 88.81 122 VAL A O 1
ATOM 988 N N . LEU A 1 123 ? -13.863 -17.404 14.975 1.00 85.56 123 LEU A N 1
ATOM 989 C CA . LEU A 1 123 ? -13.529 -16.087 15.524 1.00 85.56 123 LEU A CA 1
ATOM 990 C C . LEU A 1 123 ? -14.768 -15.340 16.029 1.00 85.56 123 LEU A C 1
ATOM 992 O O . LEU A 1 123 ? -14.702 -14.722 17.088 1.00 85.56 123 LEU A O 1
ATOM 996 N N . SER A 1 124 ? -15.896 -15.426 15.321 1.00 86.00 124 SER A N 1
ATOM 997 C CA . SER A 1 124 ? -17.161 -14.817 15.746 1.00 86.00 124 SER A CA 1
ATOM 998 C C . SER A 1 124 ? -17.650 -15.402 17.075 1.00 86.00 124 SER A C 1
ATOM 1000 O O . SER A 1 124 ? -18.001 -14.656 17.988 1.00 86.00 124 SER A O 1
ATOM 1002 N N . GLU A 1 125 ? -17.611 -16.728 17.233 1.00 85.81 125 GLU A N 1
ATOM 1003 C CA . GLU A 1 125 ? -17.997 -17.395 18.482 1.00 85.81 125 GLU A CA 1
ATOM 1004 C C . GLU A 1 125 ? -17.081 -17.025 19.650 1.00 85.81 125 GLU A C 1
ATOM 1006 O O . GLU A 1 125 ? -17.560 -16.732 20.748 1.00 85.81 125 GLU A O 1
ATOM 1011 N N . VAL A 1 126 ? -15.767 -16.989 19.420 1.00 81.94 126 VAL A N 1
ATOM 1012 C CA . VAL A 1 126 ? -14.804 -16.638 20.468 1.00 81.94 126 VAL A CA 1
ATOM 1013 C C . VAL A 1 126 ? -14.953 -15.175 20.890 1.00 81.94 126 VAL A C 1
ATOM 1015 O O . VAL A 1 126 ? -14.981 -14.883 22.086 1.00 81.94 126 VAL A O 1
ATOM 1018 N N . VAL A 1 127 ? -15.136 -14.259 19.933 1.00 79.62 127 VAL A N 1
ATOM 1019 C CA . VAL A 1 127 ? -15.427 -12.845 20.219 1.00 79.62 127 VAL A CA 1
ATOM 1020 C C . VAL A 1 127 ? -16.721 -12.712 21.027 1.00 79.62 127 VAL A C 1
ATOM 1022 O O . VAL A 1 127 ? -16.744 -11.972 22.009 1.00 79.62 127 VAL A O 1
ATOM 1025 N N . LYS A 1 128 ? -17.783 -13.452 20.677 1.00 81.25 128 LYS A N 1
ATOM 1026 C CA . LYS A 1 128 ? -19.053 -13.445 21.425 1.00 81.25 128 LYS A CA 1
ATOM 1027 C C . LYS A 1 128 ? -18.886 -13.935 22.867 1.00 81.25 128 LYS A C 1
ATOM 1029 O O . LYS A 1 128 ? -19.382 -13.279 23.779 1.00 81.25 128 LYS A O 1
ATOM 1034 N N . LYS A 1 129 ? -18.154 -15.034 23.091 1.00 79.62 129 LYS A N 1
ATOM 1035 C CA . LYS A 1 129 ? -17.882 -15.560 24.443 1.00 79.62 129 LYS A CA 1
ATOM 1036 C C . LYS A 1 129 ? -17.068 -14.580 25.290 1.00 79.62 129 LYS A C 1
ATOM 1038 O O . LYS A 1 129 ? -17.423 -14.323 26.436 1.00 79.62 129 LYS A O 1
ATOM 1043 N N . ALA A 1 130 ? -16.022 -13.981 24.718 1.00 73.94 130 ALA A N 1
ATOM 1044 C CA . ALA A 1 130 ? -15.187 -13.007 25.420 1.00 73.94 130 ALA A CA 1
ATOM 1045 C C . ALA A 1 130 ? -15.964 -11.744 25.841 1.00 73.94 130 ALA A C 1
ATOM 1047 O O . ALA A 1 130 ? -15.677 -11.174 26.892 1.00 73.94 130 ALA A O 1
ATOM 1048 N N . ARG A 1 131 ? -16.967 -11.319 25.055 1.00 70.81 131 ARG A N 1
ATOM 1049 C CA . ARG A 1 131 ? -17.824 -10.164 25.384 1.00 70.81 131 ARG A CA 1
ATOM 1050 C C . ARG A 1 131 ? -18.682 -10.392 26.626 1.00 70.81 131 ARG A C 1
ATOM 1052 O O . ARG A 1 131 ? -18.780 -9.487 27.450 1.00 70.81 131 ARG A O 1
ATOM 1059 N N . GLY A 1 132 ? -19.288 -11.575 26.759 1.00 69.06 132 GLY A N 1
ATOM 1060 C CA . GLY A 1 132 ? -20.199 -11.886 27.867 1.00 69.06 132 GLY A CA 1
ATOM 1061 C C . GLY A 1 132 ? -19.551 -11.669 29.235 1.00 69.06 132 GLY A C 1
ATOM 1062 O O . GLY A 1 132 ? -20.106 -10.975 30.079 1.00 69.06 132 GLY A O 1
ATOM 1063 N N . ASN A 1 133 ? -18.318 -12.150 29.401 1.00 68.75 133 ASN A N 1
ATOM 1064 C CA . ASN A 1 133 ? -17.602 -12.107 30.679 1.00 68.75 133 ASN A CA 1
ATOM 1065 C C . ASN A 1 133 ? -17.025 -10.723 31.040 1.00 68.75 133 ASN A C 1
ATOM 1067 O O . ASN A 1 133 ? -16.481 -10.561 32.127 1.00 68.75 133 ASN A O 1
ATOM 1071 N N . ARG A 1 134 ? -17.059 -9.737 30.130 1.00 73.25 134 ARG A N 1
ATOM 1072 C CA . ARG A 1 134 ? -16.298 -8.473 30.260 1.00 73.25 134 ARG A CA 1
ATOM 1073 C C . ARG A 1 134 ? -17.163 -7.210 30.166 1.00 73.25 134 ARG A C 1
ATOM 1075 O O . ARG A 1 134 ? -16.637 -6.100 30.213 1.00 73.25 134 ARG A O 1
ATOM 1082 N N . LYS A 1 135 ? -18.486 -7.365 30.059 1.00 77.50 135 LYS A N 1
ATOM 1083 C CA . LYS A 1 135 ? -19.441 -6.254 29.924 1.00 77.50 135 LYS A CA 1
ATOM 1084 C C . LYS A 1 135 ? -19.495 -5.358 31.168 1.00 77.50 135 LYS A C 1
ATOM 1086 O O . LYS A 1 135 ? -19.559 -4.142 31.040 1.00 77.50 135 LYS A O 1
ATOM 1091 N N . GLU A 1 136 ? -19.402 -5.940 32.361 1.00 80.69 136 GLU A N 1
ATOM 1092 C CA . GLU A 1 136 ? -19.424 -5.187 33.625 1.00 80.69 136 GLU A CA 1
ATOM 1093 C C . GLU A 1 136 ? -18.214 -4.255 33.770 1.00 80.69 136 GLU A C 1
ATOM 1095 O O . GLU A 1 136 ? -18.361 -3.095 34.154 1.00 80.69 136 GLU A O 1
ATOM 1100 N N . LEU A 1 137 ? -17.021 -4.732 33.397 1.00 80.19 137 LEU A N 1
ATOM 1101 C CA . LEU A 1 137 ? -15.797 -3.930 33.431 1.00 80.19 137 LEU A CA 1
ATOM 1102 C C . LEU A 1 137 ? -15.865 -2.752 32.448 1.00 80.19 137 LEU A C 1
ATOM 1104 O O . LEU A 1 137 ? -15.457 -1.646 32.797 1.00 80.19 137 LEU A O 1
ATOM 1108 N N . LEU A 1 138 ? -16.405 -2.981 31.245 1.00 81.12 138 LEU A N 1
ATOM 1109 C CA . LEU A 1 138 ? -16.614 -1.931 30.245 1.00 81.12 138 LEU A CA 1
ATOM 1110 C C . LEU A 1 138 ? -17.540 -0.833 30.768 1.00 81.12 138 LEU A C 1
ATOM 1112 O O . LEU A 1 138 ? -17.161 0.335 30.732 1.00 81.12 138 LEU A O 1
ATOM 1116 N N . ASN A 1 139 ? -18.692 -1.215 31.322 1.00 85.06 139 ASN A N 1
ATOM 1117 C CA . ASN A 1 139 ? -19.649 -0.267 31.891 1.00 85.06 139 ASN A CA 1
ATOM 1118 C C . ASN A 1 139 ? -19.033 0.528 33.051 1.00 85.06 139 ASN A C 1
ATOM 1120 O O . ASN A 1 139 ? -19.258 1.730 33.175 1.00 85.06 139 ASN A O 1
ATOM 1124 N N . LYS A 1 140 ? -18.211 -0.119 33.889 1.00 86.88 140 LYS A N 1
ATOM 1125 C CA . LYS A 1 140 ? -17.516 0.556 34.991 1.00 86.88 140 LYS A CA 1
ATOM 1126 C C . LYS A 1 140 ? -16.535 1.611 34.475 1.00 86.88 140 LYS A C 1
ATOM 1128 O O . LYS A 1 140 ? -16.568 2.747 34.946 1.00 86.88 140 LYS A O 1
ATOM 1133 N N . ILE A 1 141 ? -15.703 1.267 33.490 1.00 87.56 141 ILE A N 1
ATOM 1134 C CA . ILE A 1 141 ? -14.758 2.211 32.873 1.00 87.56 141 ILE A CA 1
ATOM 1135 C C . ILE A 1 141 ? -15.510 3.372 32.213 1.00 87.56 141 ILE A C 1
ATOM 1137 O O . ILE A 1 141 ? -15.154 4.526 32.441 1.00 87.56 141 ILE A O 1
ATOM 1141 N N . GLU A 1 142 ? -16.565 3.079 31.453 1.00 88.69 142 GLU A N 1
ATOM 1142 C CA . GLU A 1 142 ? -17.404 4.085 30.797 1.00 88.69 142 GLU A CA 1
ATOM 1143 C C . GLU A 1 142 ? -18.019 5.054 31.812 1.00 88.69 142 GLU A C 1
ATOM 1145 O O . GLU A 1 142 ? -17.864 6.263 31.664 1.00 88.69 142 GLU A O 1
ATOM 1150 N N . SER A 1 143 ? -18.604 4.535 32.898 1.00 90.00 143 SER A N 1
ATOM 1151 C CA . SER A 1 143 ? -19.185 5.361 33.964 1.00 90.00 143 SER A CA 1
ATOM 1152 C C . SER A 1 143 ? -18.153 6.261 34.650 1.00 90.00 143 SER A C 1
ATOM 1154 O O . SER A 1 143 ? -18.442 7.418 34.940 1.00 90.00 143 SER A O 1
ATOM 1156 N N . THR A 1 144 ? -16.922 5.774 34.845 1.00 90.00 144 THR A N 1
ATOM 1157 C CA . THR A 1 144 ? -15.841 6.559 35.464 1.00 90.00 144 THR A CA 1
ATOM 1158 C C . THR A 1 144 ? -15.380 7.686 34.538 1.00 90.00 144 THR A C 1
ATOM 1160 O O . THR A 1 144 ? -15.191 8.816 34.983 1.00 90.00 144 THR A O 1
ATOM 1163 N N . ILE A 1 145 ? -15.230 7.401 33.238 1.00 90.31 145 ILE A N 1
ATOM 1164 C CA . ILE A 1 145 ? -14.898 8.420 32.232 1.00 90.31 145 ILE A CA 1
ATOM 1165 C C . ILE A 1 145 ? -16.021 9.463 32.161 1.00 90.31 145 ILE A C 1
ATOM 1167 O O . ILE A 1 145 ? -15.744 10.659 32.176 1.00 90.31 145 ILE A O 1
ATOM 1171 N N . GLN A 1 146 ? -17.280 9.023 32.137 1.00 90.94 146 GLN A N 1
ATOM 1172 C CA . GLN A 1 146 ? -18.441 9.906 32.062 1.00 90.94 146 GLN A CA 1
ATOM 1173 C C . GLN A 1 146 ? -18.565 10.807 33.293 1.00 90.94 146 GLN A C 1
ATOM 1175 O O . GLN A 1 146 ? -18.786 12.007 33.145 1.00 90.94 146 GLN A O 1
ATOM 1180 N N . GLN A 1 147 ? -18.374 10.259 34.497 1.00 91.06 147 GLN A N 1
ATOM 1181 C CA . GLN A 1 147 ? -18.372 11.040 35.732 1.00 91.06 147 GLN A CA 1
ATOM 1182 C C . GLN A 1 147 ? -17.284 12.117 35.690 1.00 91.06 147 GLN A C 1
ATOM 1184 O O . GLN A 1 147 ? -17.569 13.285 35.942 1.00 91.06 147 GLN A O 1
ATOM 1189 N N . ARG A 1 148 ? -16.056 11.743 35.305 1.00 89.81 148 ARG A N 1
ATOM 1190 C CA . ARG A 1 148 ? -14.927 12.678 35.262 1.00 89.81 148 ARG A CA 1
ATOM 1191 C C . ARG A 1 148 ? -15.142 13.820 34.268 1.00 89.81 148 ARG A C 1
ATOM 1193 O O . ARG A 1 148 ? -14.779 14.954 34.553 1.00 89.81 148 ARG A O 1
ATOM 1200 N N . LEU A 1 149 ? -15.736 13.526 33.113 1.00 89.31 149 LEU A N 1
ATOM 1201 C CA . LEU A 1 149 ? -16.073 14.541 32.111 1.00 89.31 149 LEU A CA 1
ATOM 1202 C C . LEU A 1 149 ? -17.263 15.411 32.545 1.00 89.31 149 LEU A C 1
ATOM 1204 O O . LEU A 1 149 ? -17.294 16.603 32.238 1.00 89.31 149 LEU A O 1
ATOM 1208 N N . GLY A 1 150 ? -18.205 14.841 33.303 1.00 89.19 150 GLY A N 1
ATOM 1209 C CA . GLY A 1 150 ? -19.337 15.561 33.886 1.00 89.19 150 GLY A CA 1
ATOM 1210 C C . GLY A 1 150 ? -18.936 16.561 34.973 1.00 89.19 150 GLY A C 1
ATOM 1211 O O . GLY A 1 150 ? -19.472 17.668 34.996 1.00 89.19 150 GLY A O 1
ATOM 1212 N N . GLU A 1 151 ? -17.966 16.214 35.827 1.00 90.12 151 GLU A N 1
ATOM 1213 C CA . GLU A 1 151 ? -17.401 17.111 36.854 1.00 90.12 151 GLU A CA 1
ATOM 1214 C C . GLU A 1 151 ? -16.857 18.415 36.243 1.00 90.12 151 GLU A C 1
ATOM 1216 O O . GLU A 1 151 ? -17.075 19.500 36.779 1.00 90.12 151 GLU A O 1
ATOM 1221 N N . GLU A 1 152 ? -16.228 18.313 35.073 1.00 87.25 152 GLU A N 1
ATOM 1222 C CA . GLU A 1 152 ? -15.624 19.429 34.333 1.00 87.25 152 GLU A CA 1
ATOM 1223 C C . GLU A 1 152 ? -16.586 20.069 33.312 1.00 87.25 152 GLU A C 1
ATOM 1225 O O . GLU A 1 152 ? -16.191 20.926 32.521 1.00 87.25 152 GLU A O 1
ATOM 1230 N N . ARG A 1 153 ? -17.868 19.665 33.324 1.00 89.50 153 ARG A N 1
ATOM 1231 C CA . ARG A 1 153 ? -18.943 20.173 32.449 1.00 89.50 153 ARG A CA 1
ATOM 1232 C C . ARG A 1 153 ? -18.644 20.058 30.948 1.00 89.50 153 ARG A C 1
ATOM 1234 O O . ARG A 1 153 ? -19.128 20.870 30.160 1.00 89.50 153 ARG A O 1
ATOM 1241 N N . ILE A 1 154 ? -17.887 19.042 30.535 1.00 88.50 154 ILE A N 1
ATOM 1242 C CA . ILE A 1 154 ? -17.651 18.760 29.116 1.00 88.50 154 ILE A CA 1
ATOM 1243 C C . ILE A 1 154 ? -18.819 17.943 28.565 1.00 88.50 154 ILE A C 1
ATOM 1245 O O . ILE A 1 154 ? -19.063 16.814 28.996 1.00 88.50 154 ILE A O 1
ATOM 1249 N N . GLN A 1 155 ? -19.518 18.490 27.569 1.00 86.69 155 GLN A N 1
ATOM 1250 C CA . GLN A 1 155 ? -20.483 17.713 26.800 1.00 86.69 155 GLN A CA 1
ATOM 1251 C C . GLN A 1 155 ? -19.735 16.740 25.892 1.00 86.69 155 GLN A C 1
ATOM 1253 O O . GLN A 1 155 ? -18.836 17.115 25.146 1.00 86.69 155 GLN A O 1
ATOM 1258 N N . CYS A 1 156 ? -20.058 15.454 25.995 1.00 89.31 156 CYS A N 1
ATOM 1259 C CA . CYS A 1 156 ? -19.435 14.442 25.160 1.00 89.31 156 CYS A CA 1
ATOM 1260 C C . CYS A 1 156 ? -20.345 13.231 24.978 1.00 89.31 156 CYS A C 1
ATOM 1262 O O . CYS A 1 156 ? -21.164 12.903 25.840 1.00 89.31 156 CYS A O 1
ATOM 1264 N N . ARG A 1 157 ? -20.161 12.533 23.856 1.00 91.25 157 ARG A N 1
ATOM 1265 C CA . ARG A 1 157 ? -20.761 11.222 23.611 1.00 91.25 157 ARG A CA 1
ATOM 1266 C C . ARG A 1 157 ? -19.674 10.162 23.670 1.00 91.25 157 ARG A C 1
ATOM 1268 O O . ARG A 1 157 ? -18.784 10.125 22.821 1.00 91.25 157 ARG A O 1
ATOM 1275 N N . ILE A 1 158 ? -19.753 9.290 24.669 1.00 89.81 158 ILE A N 1
ATOM 1276 C CA . ILE A 1 158 ? -18.855 8.143 24.800 1.00 89.81 158 ILE A CA 1
ATOM 1277 C C . ILE A 1 158 ? -19.506 6.952 24.094 1.00 89.81 158 ILE A C 1
ATOM 1279 O O . ILE A 1 158 ? -20.703 6.712 24.219 1.00 89.81 158 ILE A O 1
ATOM 1283 N N . GLN A 1 159 ? -18.722 6.235 23.297 1.00 88.50 159 GLN A N 1
ATOM 1284 C CA . GLN A 1 159 ? -19.134 5.013 22.622 1.00 88.50 159 GLN A CA 1
ATOM 1285 C C . GLN A 1 159 ? -18.062 3.948 22.813 1.00 88.50 159 GLN A C 1
ATOM 1287 O O . GLN A 1 159 ? -16.873 4.188 22.581 1.00 88.50 159 GLN A O 1
ATOM 1292 N N . SER A 1 160 ? -18.472 2.740 23.185 1.00 82.38 160 SER A N 1
ATOM 1293 C CA . SER A 1 160 ? -17.578 1.588 23.138 1.00 82.38 160 SER A CA 1
ATOM 1294 C C . SER A 1 160 ? -17.341 1.175 21.680 1.00 82.38 160 SER A C 1
ATOM 1296 O O . SER A 1 160 ? -18.264 1.064 20.873 1.00 82.38 160 SER A O 1
ATOM 1298 N N . ARG A 1 161 ? -16.072 0.987 21.307 1.00 78.38 161 ARG A N 1
ATOM 1299 C CA . ARG A 1 161 ? -15.670 0.590 19.957 1.00 78.38 161 ARG A CA 1
ATOM 1300 C C . ARG A 1 161 ? -15.349 -0.895 19.933 1.00 78.38 161 ARG A C 1
ATOM 1302 O O . ARG A 1 161 ? -14.387 -1.361 20.543 1.00 78.38 161 ARG A O 1
ATOM 1309 N N . GLU A 1 162 ? -16.094 -1.629 19.121 1.00 73.62 162 GLU A N 1
ATOM 1310 C CA . GLU A 1 162 ? -15.816 -3.036 18.880 1.00 73.62 162 GLU A CA 1
ATOM 1311 C C . GLU A 1 162 ? -14.708 -3.207 17.829 1.00 73.62 162 GLU A C 1
ATOM 1313 O O . GLU A 1 162 ? -14.679 -2.540 16.791 1.00 73.62 162 GLU A O 1
ATOM 1318 N N . LYS A 1 163 ? -13.765 -4.119 18.086 1.00 74.69 163 LYS A N 1
ATOM 1319 C CA . LYS A 1 163 ? -12.792 -4.531 17.068 1.00 74.69 163 LYS A CA 1
ATOM 1320 C C . LYS A 1 163 ? -13.491 -5.420 16.042 1.00 74.69 163 LYS A C 1
ATOM 1322 O O . LYS A 1 163 ? -14.072 -6.443 16.396 1.00 74.69 163 LYS A O 1
ATOM 1327 N N . HIS A 1 164 ? -13.364 -5.065 14.768 1.00 79.69 164 HIS A N 1
ATOM 1328 C CA . HIS A 1 164 ? -13.895 -5.866 13.668 1.00 79.69 164 HIS A CA 1
ATOM 1329 C C . HIS A 1 164 ? -13.139 -7.189 13.508 1.00 79.69 164 HIS A C 1
ATOM 1331 O O . HIS A 1 164 ? -11.909 -7.238 13.624 1.00 79.69 164 HIS A O 1
ATOM 1337 N N . ILE A 1 165 ? -13.879 -8.255 13.187 1.00 82.75 165 ILE A N 1
ATOM 1338 C CA . ILE A 1 165 ? -13.374 -9.637 13.116 1.00 82.75 165 ILE A CA 1
ATOM 1339 C C . ILE A 1 165 ? -12.231 -9.764 12.103 1.00 82.75 165 ILE A C 1
ATOM 1341 O O . ILE A 1 165 ? -11.213 -10.393 12.386 1.00 82.75 165 ILE A O 1
ATOM 1345 N N . TYR A 1 166 ? -12.348 -9.117 10.944 1.00 84.75 166 TYR A N 1
ATOM 1346 C CA . TYR A 1 166 ? -11.310 -9.181 9.917 1.00 84.75 166 TYR A CA 1
ATOM 1347 C C . TYR A 1 166 ? -10.004 -8.484 10.331 1.00 84.75 166 TYR A C 1
ATOM 1349 O O . TYR A 1 166 ? -8.911 -8.993 10.078 1.00 84.75 166 TYR A O 1
ATOM 1357 N N . SER A 1 167 ? -10.099 -7.353 11.038 1.00 80.38 167 SER A N 1
ATOM 1358 C CA . SER A 1 167 ? -8.927 -6.659 11.590 1.00 80.38 167 SER A CA 1
ATOM 1359 C C . SER A 1 167 ? -8.228 -7.494 12.668 1.00 80.38 167 SER A C 1
ATOM 1361 O O . SER A 1 167 ? -6.999 -7.511 12.742 1.00 80.38 167 SER A O 1
ATOM 1363 N N . LEU A 1 168 ? -9.003 -8.211 13.486 1.00 78.31 168 LEU A N 1
ATOM 1364 C CA . LEU A 1 168 ? -8.481 -9.179 14.448 1.00 78.31 168 LEU A CA 1
ATOM 1365 C C . LEU A 1 168 ? -7.769 -10.335 13.733 1.00 78.31 168 LEU A C 1
ATOM 1367 O O . LEU A 1 168 ? -6.640 -10.664 14.080 1.00 78.31 168 LEU A O 1
ATOM 1371 N N . TYR A 1 169 ? -8.391 -10.900 12.698 1.00 83.88 169 TYR A N 1
ATOM 1372 C CA . TYR A 1 169 ? -7.807 -11.971 11.895 1.00 83.88 169 TYR A CA 1
ATOM 1373 C C . TYR A 1 169 ? -6.467 -11.574 11.261 1.00 83.88 169 TYR A C 1
ATOM 1375 O O . TYR A 1 169 ? -5.503 -12.328 11.379 1.00 83.88 169 TYR A O 1
ATOM 1383 N N . LYS A 1 170 ? -6.373 -10.380 10.653 1.00 79.62 170 LYS A N 1
ATOM 1384 C CA . LYS A 1 170 ? -5.100 -9.849 10.132 1.00 79.62 170 LYS A CA 1
ATOM 1385 C C . LYS A 1 170 ? -4.041 -9.761 11.233 1.00 79.62 170 LYS A C 1
ATOM 1387 O O . LYS A 1 170 ? -2.953 -10.292 11.066 1.00 79.62 170 LYS A O 1
ATOM 1392 N N . LYS A 1 171 ? -4.379 -9.189 12.396 1.00 75.69 171 LYS A N 1
ATOM 1393 C CA . LYS A 1 171 ? -3.445 -9.086 13.533 1.00 75.69 171 LYS A CA 1
ATOM 1394 C C . LYS A 1 171 ? -2.958 -10.442 14.045 1.00 75.69 171 LYS A C 1
ATOM 1396 O O . LYS A 1 171 ? -1.789 -10.543 14.393 1.00 75.69 171 LYS A O 1
ATOM 1401 N N . ILE A 1 172 ? -3.831 -11.449 14.099 1.00 77.88 172 ILE A N 1
ATOM 1402 C CA . ILE A 1 172 ? -3.468 -12.815 14.514 1.00 77.88 172 ILE A CA 1
ATOM 1403 C C . ILE A 1 172 ? -2.552 -13.468 13.477 1.00 77.88 172 ILE A C 1
ATOM 1405 O O . ILE A 1 172 ? -1.622 -14.172 13.843 1.00 77.88 172 ILE A O 1
ATOM 1409 N N . ARG A 1 173 ? -2.802 -13.241 12.185 1.00 78.25 173 ARG A N 1
ATOM 1410 C CA . ARG A 1 173 ? -1.968 -13.789 11.111 1.00 78.25 173 ARG A CA 1
ATOM 1411 C C . ARG A 1 173 ? -0.584 -13.137 11.065 1.00 78.25 173 ARG A C 1
ATOM 1413 O O . ARG A 1 173 ? 0.397 -13.828 10.828 1.00 78.25 173 ARG A O 1
ATOM 1420 N N . ASP A 1 174 ? -0.526 -11.821 11.253 1.00 70.56 174 ASP A N 1
ATOM 1421 C CA . ASP A 1 174 ? 0.691 -11.030 11.053 1.00 70.56 174 ASP A CA 1
ATOM 1422 C C . ASP A 1 174 ? 1.578 -10.971 12.322 1.00 70.56 174 ASP A C 1
ATOM 1424 O O . ASP A 1 174 ? 2.744 -10.589 12.237 1.00 70.56 174 ASP A O 1
ATOM 1428 N N . ARG A 1 175 ? 1.061 -11.345 13.507 1.00 64.50 175 ARG A N 1
ATOM 1429 C CA . ARG A 1 175 ? 1.846 -11.480 14.749 1.00 64.50 175 ARG A CA 1
ATOM 1430 C C . ARG A 1 175 ? 2.097 -12.941 15.111 1.00 64.50 175 ARG A C 1
ATOM 1432 O O . ARG A 1 175 ? 1.170 -13.736 15.186 1.00 64.50 175 ARG A O 1
ATOM 1439 N N . VAL A 1 176 ? 3.332 -13.239 15.505 1.00 52.50 176 VAL A N 1
ATOM 1440 C CA . VAL A 1 176 ? 3.683 -14.437 16.280 1.00 52.50 176 VAL A CA 1
ATOM 1441 C C . VAL A 1 176 ? 3.458 -14.100 17.759 1.00 52.50 176 VAL A C 1
ATOM 1443 O O . VAL A 1 176 ? 4.346 -13.568 18.415 1.00 52.50 176 VAL A O 1
ATOM 1446 N N . GLY A 1 177 ? 2.240 -14.274 18.272 1.00 54.91 177 GLY A N 1
ATOM 1447 C CA . GLY A 1 177 ? 1.899 -13.928 19.659 1.00 54.91 177 GLY A CA 1
ATOM 1448 C C . GLY A 1 177 ? 0.656 -14.656 20.165 1.00 54.91 177 GLY A C 1
ATOM 1449 O O . GLY A 1 177 ? -0.126 -15.179 19.369 1.00 54.91 177 GLY A O 1
ATOM 1450 N N . SER A 1 178 ? 0.482 -14.710 21.490 1.00 55.47 178 SER A N 1
ATOM 1451 C CA . SER A 1 178 ? -0.618 -15.446 22.120 1.00 55.47 178 SER A CA 1
ATOM 1452 C C . SER A 1 178 ? -1.980 -14.819 21.781 1.00 55.47 178 SER A C 1
ATOM 1454 O O . SER A 1 178 ? -2.146 -13.599 21.740 1.00 55.47 178 SER A O 1
ATOM 1456 N N . PHE A 1 179 ? -2.983 -15.664 21.522 1.00 58.00 179 PHE A N 1
ATOM 1457 C CA . PHE A 1 179 ? -4.340 -15.244 21.152 1.00 58.00 179 PHE A CA 1
ATOM 1458 C C . PHE A 1 179 ? -4.970 -14.303 22.199 1.00 58.00 179 PHE A C 1
ATOM 1460 O O . PHE A 1 179 ? -5.687 -13.378 21.832 1.00 58.00 179 PHE A O 1
ATOM 1467 N N . THR A 1 180 ? -4.652 -14.479 23.483 1.00 59.31 180 THR A N 1
ATOM 1468 C CA . THR A 1 180 ? -5.140 -13.691 24.630 1.00 59.31 180 THR A CA 1
ATOM 1469 C C . THR A 1 180 ? -4.731 -12.214 24.594 1.00 59.31 180 THR A C 1
ATOM 1471 O O . THR A 1 180 ? -5.576 -11.345 24.804 1.00 59.31 180 THR A O 1
ATOM 1474 N N . GLU A 1 181 ? -3.490 -11.894 24.218 1.00 57.50 181 GLU A N 1
ATOM 1475 C CA . GLU A 1 181 ? -2.980 -10.509 24.204 1.00 57.50 181 GLU A CA 1
ATOM 1476 C C . GLU A 1 181 ? -3.646 -9.617 23.140 1.00 57.50 181 GLU A C 1
ATOM 1478 O O . GLU A 1 181 ? -3.674 -8.390 23.254 1.00 57.50 181 GLU A O 1
ATOM 1483 N N . VAL A 1 182 ? -4.198 -10.209 22.074 1.00 55.84 182 VAL A N 1
ATOM 1484 C CA . VAL A 1 182 ? -4.814 -9.449 20.971 1.00 55.84 182 VAL A CA 1
ATOM 1485 C C . VAL A 1 182 ? -6.218 -8.941 21.344 1.00 55.84 182 VAL A C 1
ATOM 1487 O O . VAL A 1 182 ? -6.669 -7.897 20.841 1.00 55.84 182 VAL A O 1
ATOM 1490 N N . PHE A 1 183 ? -6.898 -9.646 22.255 1.00 54.75 183 PHE A N 1
ATOM 1491 C CA . PHE A 1 183 ? -8.243 -9.316 22.734 1.00 54.75 183 PHE A CA 1
ATOM 1492 C C . PHE A 1 183 ? -8.250 -8.261 23.842 1.00 54.75 183 PHE A C 1
ATOM 1494 O O . PHE A 1 183 ? -9.226 -7.523 23.952 1.00 54.75 183 PHE A O 1
ATOM 1501 N N . ASP A 1 184 ? -7.161 -8.120 24.592 1.00 56.69 184 ASP A N 1
ATOM 1502 C CA . ASP A 1 184 ? -7.108 -7.336 25.833 1.00 56.69 184 ASP A CA 1
ATOM 1503 C C . ASP A 1 184 ? -6.907 -5.825 25.645 1.00 56.69 184 ASP A C 1
ATOM 1505 O O . ASP A 1 184 ? -6.419 -5.158 26.543 1.00 56.69 184 ASP A O 1
ATOM 1509 N N . VAL A 1 185 ? -7.321 -5.248 24.509 1.00 60.53 185 VAL A N 1
ATOM 1510 C CA . VAL A 1 185 ? -7.393 -3.777 24.379 1.00 60.53 185 VAL A CA 1
ATOM 1511 C C . VAL A 1 185 ? -8.840 -3.370 24.169 1.00 60.53 185 VAL A C 1
ATOM 1513 O O . VAL A 1 185 ? -9.394 -3.624 23.091 1.00 60.53 185 VAL A O 1
ATOM 1516 N N . TYR A 1 186 ? -9.423 -2.754 25.195 1.00 76.00 186 TYR A N 1
ATOM 1517 C CA . TYR A 1 186 ? -10.726 -2.099 25.125 1.00 76.00 186 TYR A CA 1
ATOM 1518 C C . TYR A 1 186 ? -10.572 -0.771 24.401 1.00 76.00 186 TYR A C 1
ATOM 1520 O O . TYR A 1 186 ? -9.621 -0.049 24.675 1.00 76.00 186 TYR A O 1
ATOM 1528 N N . ALA A 1 187 ? -11.475 -0.454 23.478 1.00 83.88 187 ALA A N 1
ATOM 1529 C CA . ALA A 1 187 ? -11.422 0.798 22.740 1.00 83.88 187 ALA A CA 1
ATOM 1530 C C . ALA A 1 187 ? -12.652 1.649 23.063 1.00 83.88 187 ALA A C 1
ATOM 1532 O O . ALA A 1 187 ? -13.779 1.181 22.913 1.00 83.88 187 ALA A O 1
ATOM 1533 N N . PHE A 1 188 ? -12.435 2.895 23.468 1.00 89.62 188 PHE A N 1
ATOM 1534 C CA . PHE A 1 188 ? -13.485 3.889 23.676 1.00 89.62 188 PHE A CA 1
ATOM 1535 C C . PHE A 1 188 ? -13.324 5.023 22.676 1.00 89.62 188 PHE A C 1
ATOM 1537 O O . PHE A 1 188 ? -12.213 5.447 22.359 1.00 89.62 188 PHE A O 1
ATOM 1544 N N . ARG A 1 189 ? -14.450 5.510 22.174 1.00 92.44 189 ARG A N 1
ATOM 1545 C CA . ARG A 1 189 ? -14.547 6.672 21.302 1.00 92.44 189 ARG A CA 1
ATOM 1546 C C . ARG A 1 189 ? -15.261 7.768 22.076 1.00 92.44 189 ARG A C 1
ATOM 1548 O O . ARG A 1 189 ? -16.370 7.545 22.543 1.00 92.44 189 ARG A O 1
ATOM 1555 N N . ILE A 1 190 ? -14.620 8.918 22.221 1.00 94.06 190 ILE A N 1
ATOM 1556 C CA . ILE A 1 190 ? -15.182 10.098 22.871 1.00 94.06 190 ILE A CA 1
ATOM 1557 C C . ILE A 1 190 ? -15.380 11.148 21.787 1.00 94.06 190 ILE A C 1
ATOM 1559 O O . ILE A 1 190 ? -14.420 11.561 21.130 1.00 94.06 190 ILE A O 1
ATOM 1563 N N . LEU A 1 191 ? -16.634 11.526 21.582 1.00 94.12 191 LEU A N 1
ATOM 1564 C CA . LEU A 1 191 ? -17.037 12.539 20.624 1.00 94.12 191 LEU A CA 1
ATOM 1565 C C . LEU A 1 191 ? -17.327 13.832 21.361 1.00 94.12 191 LEU A C 1
ATOM 1567 O O . LEU A 1 191 ? -18.044 13.829 22.363 1.00 94.12 191 LEU A O 1
ATOM 1571 N N . VAL A 1 192 ? -16.736 14.905 20.862 1.00 94.62 192 VAL A N 1
ATOM 1572 C CA . VAL A 1 192 ? -16.862 16.254 21.408 1.00 94.62 192 VAL A CA 1
ATOM 1573 C C . VAL A 1 192 ? -17.245 17.234 20.302 1.00 94.62 192 VAL A C 1
ATOM 1575 O O . VAL A 1 192 ? -17.340 16.896 19.123 1.00 94.62 192 VAL A O 1
ATOM 1578 N N . ASP A 1 193 ? -17.463 18.468 20.696 1.00 90.62 193 ASP A N 1
ATOM 1579 C CA . ASP A 1 193 ? -17.990 19.545 19.872 1.00 90.62 193 ASP A CA 1
ATOM 1580 C C . ASP A 1 193 ? -16.870 20.371 19.218 1.00 90.62 193 ASP A C 1
ATOM 1582 O O . ASP A 1 193 ? -17.019 20.804 18.078 1.00 90.62 193 ASP A O 1
ATOM 1586 N N . SER A 1 194 ? -15.708 20.518 19.867 1.00 92.88 194 SER A N 1
ATOM 1587 C CA . SER A 1 194 ? -14.592 21.319 19.342 1.00 92.88 194 SER A CA 1
ATOM 1588 C C . SER A 1 194 ? -13.230 20.622 19.425 1.00 92.88 194 SER A C 1
ATOM 1590 O O . SER A 1 194 ? -13.020 19.701 20.217 1.00 92.88 194 SER A O 1
ATOM 1592 N N . VAL A 1 195 ? -12.278 21.090 18.610 1.00 92.69 195 VAL A N 1
ATOM 1593 C CA . VAL A 1 195 ? -10.892 20.592 18.617 1.00 92.69 195 VAL A CA 1
ATOM 1594 C C . VAL A 1 195 ? -10.175 20.927 19.927 1.00 92.69 195 VAL A C 1
ATOM 1596 O O . VAL A 1 195 ? -9.432 20.091 20.433 1.00 92.69 195 VAL A O 1
ATOM 1599 N N . ASP A 1 196 ? -10.432 22.097 20.516 1.00 92.62 196 ASP A N 1
ATOM 1600 C CA . ASP A 1 196 ? -9.889 22.465 21.832 1.00 92.62 196 ASP A CA 1
ATOM 1601 C C . ASP A 1 196 ? -10.345 21.465 22.907 1.00 92.62 196 ASP A C 1
ATOM 1603 O O . ASP A 1 196 ? -9.538 20.915 23.662 1.00 92.62 196 ASP A O 1
ATOM 1607 N N . THR A 1 197 ? -11.637 21.120 22.889 1.00 94.12 197 THR A N 1
ATOM 1608 C CA . THR A 1 197 ? -12.212 20.115 23.787 1.00 94.12 197 THR A CA 1
ATOM 1609 C C . THR A 1 197 ? -11.529 18.752 23.623 1.00 94.12 197 THR A C 1
ATOM 1611 O O . THR A 1 197 ? -11.314 18.068 24.623 1.00 94.12 197 THR A O 1
ATOM 1614 N N . CYS A 1 198 ? -11.102 18.361 22.413 1.00 94.50 198 CYS A N 1
ATOM 1615 C CA . CYS A 1 198 ? -10.366 17.106 22.208 1.00 94.50 198 CYS A CA 1
ATOM 1616 C C . CYS A 1 198 ? -9.084 17.040 23.057 1.00 94.50 198 CYS A C 1
ATOM 1618 O O . CYS A 1 198 ? -8.823 16.019 23.700 1.00 94.50 198 CYS A O 1
ATOM 1620 N N . TYR A 1 199 ? -8.293 18.117 23.082 1.00 95.31 199 TYR A N 1
ATOM 1621 C CA . TYR A 1 199 ? -7.043 18.169 23.847 1.00 95.31 199 TYR A CA 1
ATOM 1622 C C . TYR A 1 199 ? -7.286 18.288 25.356 1.00 95.31 199 TYR A C 1
ATOM 1624 O O . TYR A 1 199 ? -6.564 17.669 26.140 1.00 95.31 199 TYR A O 1
ATOM 1632 N N . ARG A 1 200 ? -8.346 18.991 25.780 1.00 93.56 200 ARG A N 1
ATOM 1633 C CA . ARG A 1 200 ? -8.764 19.006 27.195 1.00 93.56 200 ARG A CA 1
ATOM 1634 C C . ARG A 1 200 ? -9.132 17.608 27.683 1.00 93.56 200 ARG A C 1
ATOM 1636 O O . ARG A 1 200 ? -8.630 17.163 28.714 1.00 93.56 200 ARG A O 1
ATOM 1643 N N . VAL A 1 201 ? -9.945 16.886 26.910 1.00 94.38 201 VAL A N 1
ATOM 1644 C CA . VAL A 1 201 ? -10.327 15.500 27.216 1.00 94.38 201 VAL A CA 1
ATOM 1645 C C . VAL A 1 201 ? -9.098 14.592 27.247 1.00 94.38 201 VAL A C 1
ATOM 1647 O O . VAL A 1 201 ? -8.998 13.754 28.139 1.00 94.38 201 VAL A O 1
ATOM 1650 N N . LEU A 1 202 ? -8.126 14.772 26.344 1.00 94.75 202 LEU A N 1
ATOM 1651 C CA . LEU A 1 202 ? -6.869 14.016 26.375 1.00 94.75 202 LEU A CA 1
ATOM 1652 C C . LEU A 1 202 ? -6.142 14.190 27.717 1.00 94.75 202 LEU A C 1
ATOM 1654 O O . LEU A 1 202 ? -5.768 13.193 28.337 1.00 94.75 202 LEU A O 1
ATOM 1658 N N . GLY A 1 203 ? -5.994 15.434 28.184 1.00 92.44 203 GLY A N 1
ATOM 1659 C CA . GLY A 1 203 ? -5.383 15.734 29.481 1.00 92.44 203 GLY A CA 1
ATOM 1660 C C . GLY A 1 203 ? -6.137 15.092 30.648 1.00 92.44 203 GLY A C 1
ATOM 1661 O O . GLY A 1 203 ? -5.526 14.497 31.536 1.00 92.44 203 GLY A O 1
ATOM 1662 N N . MET A 1 204 ? -7.472 15.120 30.615 1.00 91.69 204 MET A N 1
ATOM 1663 C CA . MET A 1 204 ? -8.307 14.463 31.627 1.00 91.69 204 MET A CA 1
ATOM 1664 C C . MET A 1 204 ? -8.134 12.942 31.627 1.00 91.69 204 MET A C 1
ATOM 1666 O O . MET A 1 204 ? -8.051 12.335 32.694 1.00 91.69 204 MET A O 1
ATOM 1670 N N . MET A 1 205 ? -8.033 12.322 30.449 1.00 93.50 205 MET A N 1
ATOM 1671 C CA . MET A 1 205 ? -7.806 10.882 30.327 1.00 93.50 205 MET A CA 1
ATOM 1672 C C . MET A 1 205 ? -6.423 10.471 30.841 1.00 93.50 205 MET A C 1
ATOM 1674 O O . MET A 1 205 ? -6.318 9.443 31.504 1.00 93.50 205 MET A O 1
ATOM 1678 N N . HIS A 1 206 ? -5.381 11.272 30.589 1.00 92.94 206 HIS A N 1
ATOM 1679 C CA . HIS A 1 206 ? -4.022 11.033 31.107 1.00 92.94 206 HIS A CA 1
ATOM 1680 C C . HIS A 1 206 ? -3.913 11.232 32.623 1.00 92.94 206 HIS A C 1
ATOM 1682 O O . HIS A 1 206 ? -3.063 10.612 33.260 1.00 92.94 206 HIS A O 1
ATOM 1688 N N . ASN A 1 207 ? -4.776 12.071 33.203 1.00 90.31 207 ASN A N 1
ATOM 1689 C CA . ASN A 1 207 ? -4.895 12.229 34.651 1.00 90.31 207 ASN A CA 1
ATOM 1690 C C . ASN A 1 207 ? -5.644 11.041 35.286 1.00 90.31 207 ASN A C 1
ATOM 1692 O O . ASN A 1 207 ? -5.233 10.522 36.320 1.00 90.31 207 ASN A O 1
ATOM 1696 N N . LEU A 1 208 ? -6.712 10.564 34.637 1.00 89.69 208 LEU A N 1
ATOM 1697 C CA . LEU A 1 208 ? -7.500 9.429 35.124 1.00 89.69 208 LEU A CA 1
ATOM 1698 C C . LEU A 1 208 ? -6.730 8.101 35.041 1.00 89.69 208 LEU A C 1
ATOM 1700 O O . LEU A 1 208 ? -6.783 7.289 35.964 1.00 89.69 208 LEU A O 1
ATOM 1704 N N . TYR A 1 209 ? -6.007 7.882 33.941 1.00 90.69 209 TYR A N 1
ATOM 1705 C CA . TYR A 1 209 ? -5.227 6.674 33.694 1.00 90.69 209 TYR A CA 1
ATOM 1706 C C . TYR A 1 209 ? -3.855 7.019 33.121 1.00 90.69 209 TYR A C 1
ATOM 1708 O O . TYR A 1 209 ? -3.726 7.826 32.201 1.00 90.69 209 TYR A O 1
ATOM 1716 N N . LYS A 1 210 ? -2.814 6.340 33.610 1.00 89.69 210 LYS A N 1
ATOM 1717 C CA . LYS A 1 210 ? -1.437 6.588 33.165 1.00 89.69 210 LYS A CA 1
ATOM 1718 C C . LYS A 1 210 ? -1.272 6.226 31.679 1.00 89.69 210 LYS A C 1
ATOM 1720 O O . LYS A 1 210 ? -1.606 5.095 31.308 1.00 89.69 210 LYS A O 1
ATOM 1725 N N . PRO A 1 211 ? -0.734 7.118 30.827 1.00 91.75 211 PRO A N 1
ATOM 1726 C CA . PRO A 1 211 ? -0.504 6.810 29.421 1.00 91.75 211 PRO A CA 1
ATOM 1727 C C . PRO A 1 211 ? 0.664 5.842 29.226 1.00 91.75 211 PRO A C 1
ATOM 1729 O O . PRO A 1 211 ? 1.666 5.885 29.940 1.00 91.75 211 PRO A O 1
ATOM 1732 N N . VAL A 1 212 ? 0.547 4.976 28.219 1.00 87.44 212 VAL A N 1
ATOM 1733 C CA . VAL A 1 212 ? 1.629 4.085 27.790 1.00 87.44 212 VAL A CA 1
ATOM 1734 C C . VAL A 1 212 ? 2.604 4.881 26.905 1.00 87.44 212 VAL A C 1
ATOM 1736 O O . VAL A 1 212 ? 2.183 5.398 25.861 1.00 87.44 212 VAL A O 1
ATOM 1739 N N . PRO A 1 213 ? 3.903 4.971 27.256 1.00 83.31 213 PRO A N 1
ATOM 1740 C CA . PRO A 1 213 ? 4.886 5.711 26.466 1.00 83.31 213 PRO A CA 1
ATOM 1741 C C . PRO A 1 213 ? 4.943 5.252 25.002 1.00 83.31 213 PRO A C 1
ATOM 1743 O O . PRO A 1 213 ? 4.885 4.058 24.702 1.00 83.31 213 PRO A O 1
ATOM 1746 N N . GLY A 1 214 ? 5.031 6.206 24.071 1.00 81.00 214 GLY A N 1
ATOM 1747 C CA . GLY A 1 214 ? 5.115 5.930 22.629 1.00 81.00 214 GLY A CA 1
ATOM 1748 C C . GLY A 1 214 ? 3.829 5.385 21.985 1.00 81.00 214 GLY A C 1
ATOM 1749 O O . GLY A 1 214 ? 3.850 4.972 20.825 1.00 81.00 214 GLY A O 1
ATOM 1750 N N . LYS A 1 215 ? 2.701 5.356 22.712 1.00 85.25 215 LYS A N 1
ATOM 1751 C CA . LYS A 1 215 ? 1.387 4.920 22.197 1.00 85.25 215 LYS A CA 1
ATOM 1752 C C . LYS A 1 215 ? 0.373 6.054 22.026 1.00 85.25 215 LYS A C 1
ATOM 1754 O O . LYS A 1 215 ? -0.799 5.780 21.775 1.00 85.25 215 LYS A O 1
ATOM 1759 N N . PHE A 1 216 ? 0.819 7.300 22.130 1.00 90.31 216 PHE A N 1
ATOM 1760 C CA . PHE A 1 216 ? 0.032 8.473 21.770 1.00 90.31 216 PHE A CA 1
ATOM 1761 C C . PHE A 1 216 ? 0.245 8.825 20.293 1.00 90.31 216 PHE A C 1
ATOM 1763 O O . PHE A 1 216 ? 1.372 8.763 19.800 1.00 90.31 216 PHE A O 1
ATOM 1770 N N . LYS A 1 217 ? -0.832 9.166 19.583 1.00 88.88 217 LYS A N 1
ATOM 1771 C CA . LYS A 1 217 ? -0.795 9.636 18.196 1.00 88.88 217 LYS A CA 1
ATOM 1772 C C . LYS A 1 217 ? -1.795 10.764 18.001 1.00 88.88 217 LYS A C 1
ATOM 1774 O O . LYS A 1 217 ? -2.984 10.588 18.267 1.00 88.88 217 LYS A O 1
ATOM 1779 N N . ASP A 1 218 ? -1.311 11.879 17.477 1.00 91.69 218 ASP A N 1
ATOM 1780 C CA . ASP A 1 218 ? -2.132 13.035 17.153 1.00 91.69 218 ASP A CA 1
ATOM 1781 C C . ASP A 1 218 ? -2.475 13.049 15.656 1.00 91.69 218 ASP A C 1
ATOM 1783 O O . ASP A 1 218 ? -1.729 13.586 14.838 1.00 91.69 218 ASP A O 1
ATOM 1787 N N . TYR A 1 219 ? -3.608 12.435 15.290 1.00 88.62 219 TYR A N 1
ATOM 1788 C CA . TYR A 1 219 ? -4.103 12.509 13.912 1.00 88.62 219 TYR A CA 1
ATOM 1789 C C . TYR A 1 219 ? -4.943 13.761 13.636 1.00 88.62 219 TYR A C 1
ATOM 1791 O O . TYR A 1 219 ? -5.460 13.901 12.531 1.00 88.62 219 TYR A O 1
ATOM 1799 N N . ILE A 1 220 ? -5.142 14.649 14.615 1.00 87.62 220 ILE A N 1
ATOM 1800 C CA . ILE A 1 220 ? -5.774 15.947 14.359 1.00 87.62 220 ILE A CA 1
ATOM 1801 C C . ILE A 1 220 ? -4.745 16.863 13.699 1.00 87.62 220 ILE A C 1
ATOM 1803 O O . ILE A 1 220 ? -5.026 17.404 12.629 1.00 87.62 220 ILE A O 1
ATOM 1807 N N . ALA A 1 221 ? -3.554 16.962 14.298 1.00 83.06 221 ALA A N 1
ATOM 1808 C CA . ALA A 1 221 ? -2.434 17.733 13.770 1.00 83.06 221 ALA A CA 1
ATOM 1809 C C . ALA A 1 221 ? -1.839 17.105 12.500 1.00 83.06 221 ALA A C 1
ATOM 1811 O O . ALA A 1 221 ? -1.510 17.821 11.558 1.00 83.06 221 ALA A O 1
ATOM 1812 N N . ILE A 1 222 ? -1.740 15.768 12.453 1.00 79.75 222 ILE A N 1
ATOM 1813 C CA . ILE A 1 222 ? -1.207 15.024 11.300 1.00 79.75 222 ILE A CA 1
ATOM 1814 C C . ILE A 1 222 ? -2.275 14.040 10.786 1.00 79.75 222 ILE A C 1
ATOM 1816 O O . ILE A 1 222 ? -2.267 12.857 11.150 1.00 79.75 222 ILE A O 1
ATOM 1820 N N . PRO A 1 223 ? -3.232 14.497 9.955 1.00 79.38 223 PRO A N 1
ATOM 1821 C CA . PRO A 1 223 ? -4.280 13.642 9.409 1.00 79.38 223 PRO A CA 1
ATOM 1822 C C . PRO A 1 223 ? -3.709 12.493 8.578 1.00 79.38 223 PRO A C 1
ATOM 1824 O O . PRO A 1 223 ? -2.717 12.645 7.866 1.00 79.38 223 PRO A O 1
ATOM 1827 N N . LYS A 1 224 ? -4.390 11.343 8.578 1.00 80.00 224 LYS A N 1
ATOM 1828 C CA . LYS A 1 224 ? -4.034 10.246 7.659 1.00 80.00 224 LYS A CA 1
ATOM 1829 C C . LYS A 1 224 ? -4.343 10.615 6.209 1.00 80.00 224 LYS A C 1
ATOM 1831 O O . LYS A 1 224 ? -5.188 11.477 5.966 1.00 80.00 224 LYS A O 1
ATOM 1836 N N . ALA A 1 225 ? -3.749 9.901 5.249 1.00 69.69 225 ALA A N 1
ATOM 1837 C CA . ALA A 1 225 ? -3.982 10.114 3.816 1.00 69.69 225 ALA A CA 1
ATOM 1838 C C . ALA A 1 225 ? -5.475 10.113 3.426 1.00 69.69 225 ALA A C 1
ATOM 1840 O O . ALA A 1 225 ? -5.920 10.966 2.665 1.00 69.69 225 ALA A O 1
ATOM 1841 N N . ASN A 1 226 ? -6.275 9.227 4.029 1.00 71.50 226 ASN A N 1
ATOM 1842 C CA . ASN A 1 226 ? -7.722 9.130 3.797 1.00 71.50 226 ASN A CA 1
ATOM 1843 C C . ASN A 1 226 ? -8.566 10.207 4.508 1.00 71.50 226 ASN A C 1
ATOM 1845 O O . ASN A 1 226 ? -9.791 10.133 4.524 1.00 71.50 226 ASN A O 1
ATOM 1849 N N . GLY A 1 227 ? -7.920 11.180 5.150 1.00 74.12 227 GLY A N 1
ATOM 1850 C CA . GLY A 1 227 ? -8.574 12.258 5.882 1.00 74.12 227 GLY A CA 1
ATOM 1851 C C . GLY A 1 227 ? -9.071 11.921 7.273 1.00 74.12 227 GLY A C 1
ATOM 1852 O O . GLY A 1 227 ? -9.697 12.768 7.900 1.00 74.12 227 GLY A O 1
ATOM 1853 N N . TYR A 1 228 ? -8.730 10.745 7.791 1.00 84.56 228 TYR A N 1
ATOM 1854 C CA . TYR A 1 228 ? -9.020 10.390 9.170 1.00 84.56 228 TYR A CA 1
ATOM 1855 C C . TYR A 1 228 ? -8.304 11.315 10.167 1.00 84.56 228 TYR A C 1
ATOM 1857 O O . TYR A 1 228 ? -7.078 11.452 10.116 1.00 84.56 228 TYR A O 1
ATOM 1865 N N . GLN A 1 229 ? -9.076 11.864 11.110 1.00 88.50 229 GLN A N 1
ATOM 1866 C CA . GLN A 1 229 ? -8.614 12.730 12.197 1.00 88.50 229 GLN A CA 1
ATOM 1867 C C . GLN A 1 229 ? -9.157 12.240 13.545 1.00 88.50 229 GLN A C 1
ATOM 1869 O O . GLN A 1 229 ? -10.350 11.961 13.676 1.00 88.50 229 GLN A O 1
ATOM 1874 N N . SER A 1 230 ? -8.273 12.088 14.536 1.00 92.69 230 SER A N 1
ATOM 1875 C CA . SER A 1 230 ? -8.595 11.731 15.928 1.00 92.69 230 SER A CA 1
ATOM 1876 C C . SER A 1 230 ? -7.322 11.709 16.786 1.00 92.69 230 SER A C 1
ATOM 1878 O O . SER A 1 230 ? -6.254 11.336 16.307 1.00 92.69 230 SER A O 1
ATOM 1880 N N . LEU A 1 231 ? -7.426 12.021 18.075 1.00 94.56 231 LEU A N 1
ATOM 1881 C CA . LEU A 1 231 ? -6.369 11.748 19.051 1.00 94.56 231 LEU A CA 1
ATOM 1882 C C . LEU A 1 231 ? -6.473 10.302 19.523 1.00 94.56 231 LEU A C 1
ATOM 1884 O O . LEU A 1 231 ? -7.535 9.880 19.980 1.00 94.56 231 LEU A O 1
ATOM 1888 N N . HIS A 1 232 ? -5.394 9.531 19.408 1.00 93.69 232 HIS A N 1
ATOM 1889 C CA . HIS A 1 232 ? -5.333 8.147 19.883 1.00 93.69 232 HIS A CA 1
ATOM 1890 C C . HIS A 1 232 ? -4.359 8.061 21.046 1.00 93.69 232 HIS A C 1
ATOM 1892 O O . HIS A 1 232 ? -3.208 8.470 20.926 1.00 93.69 232 HIS A O 1
ATOM 1898 N N . THR A 1 233 ? -4.791 7.476 22.155 1.00 92.88 233 THR A N 1
ATOM 1899 C CA . THR A 1 233 ? -3.921 7.208 23.301 1.00 92.88 233 THR A CA 1
ATOM 1900 C C . THR A 1 233 ? -4.205 5.825 23.862 1.00 92.88 233 THR A C 1
ATOM 1902 O O . THR A 1 233 ? -5.357 5.406 23.930 1.00 92.88 233 THR A O 1
ATOM 1905 N N . VAL A 1 234 ? -3.158 5.108 24.268 1.00 90.88 234 VAL A N 1
ATOM 1906 C CA . VAL A 1 234 ? -3.296 3.860 25.029 1.00 90.88 234 VAL A CA 1
ATOM 1907 C C . VAL A 1 234 ? -2.918 4.147 26.474 1.00 90.88 234 VAL A C 1
ATOM 1909 O O . VAL A 1 234 ? -1.870 4.735 26.732 1.00 90.88 234 VAL A O 1
ATOM 1912 N N . LEU A 1 235 ? -3.779 3.750 27.402 1.00 90.56 235 LEU A N 1
ATOM 1913 C CA . LEU A 1 235 ? -3.691 4.015 28.832 1.00 90.56 235 LEU A CA 1
ATOM 1914 C C . LEU A 1 235 ? -3.677 2.694 29.603 1.00 90.56 235 LEU A C 1
ATOM 1916 O O . LEU A 1 235 ? -4.252 1.699 29.158 1.00 90.56 235 LEU A O 1
ATOM 1920 N N . PHE A 1 236 ? -3.051 2.685 30.774 1.00 87.50 236 PHE A N 1
ATOM 1921 C CA . PHE A 1 236 ? -3.140 1.570 31.711 1.00 87.50 236 PHE A CA 1
ATOM 1922 C C . PHE A 1 236 ? -4.461 1.647 32.479 1.00 87.50 236 PHE A C 1
ATOM 1924 O O . PHE A 1 236 ? -4.635 2.508 33.341 1.00 87.50 236 PHE A O 1
ATOM 1931 N N . GLY A 1 237 ? -5.394 0.760 32.139 1.00 82.25 237 GLY A N 1
ATOM 1932 C CA . GLY A 1 237 ? -6.700 0.680 32.776 1.00 82.25 237 GLY A CA 1
ATOM 1933 C C . GLY A 1 237 ? -6.703 -0.064 34.113 1.00 82.25 237 GLY A C 1
ATOM 1934 O O . GLY A 1 237 ? -5.664 -0.547 34.581 1.00 82.25 237 GLY A O 1
ATOM 1935 N N . PRO A 1 238 ? -7.891 -0.202 34.729 1.00 77.94 238 PRO A N 1
ATOM 1936 C CA . PRO A 1 238 ? -8.067 -0.981 35.947 1.00 77.94 238 PRO A CA 1
ATOM 1937 C C . PRO A 1 238 ? -7.570 -2.420 35.756 1.00 77.94 238 PRO A C 1
ATOM 1939 O O . PRO A 1 238 ? -7.788 -3.026 34.706 1.00 77.94 238 PRO A O 1
ATOM 1942 N N . TYR A 1 239 ? -6.913 -2.973 36.780 1.00 76.44 239 TYR A N 1
ATOM 1943 C CA . TYR A 1 239 ? -6.373 -4.343 36.777 1.00 76.44 239 TYR A CA 1
ATOM 1944 C C . TYR A 1 239 ? -5.293 -4.613 35.709 1.00 76.44 239 TYR A C 1
ATOM 1946 O O . TYR A 1 239 ? -5.053 -5.761 35.348 1.00 76.44 239 TYR A O 1
ATOM 1954 N N . GLY A 1 240 ? -4.632 -3.564 35.203 1.00 73.94 240 GLY A N 1
ATOM 1955 C CA . GLY A 1 240 ? -3.513 -3.687 34.262 1.00 73.94 240 GLY A CA 1
ATOM 1956 C C . GLY A 1 240 ? -3.924 -3.927 32.807 1.00 73.94 240 GLY A C 1
ATOM 1957 O O . GLY A 1 240 ? -3.056 -4.141 31.962 1.00 73.94 240 GLY A O 1
ATOM 1958 N N . VAL A 1 241 ? -5.222 -3.868 32.490 1.00 79.06 241 VAL A N 1
ATOM 1959 C CA . VAL A 1 241 ? -5.707 -4.059 31.118 1.00 79.06 241 VAL A CA 1
ATOM 1960 C C . VAL A 1 241 ? -5.536 -2.763 30.313 1.00 79.06 241 VAL A C 1
ATOM 1962 O O . VAL A 1 241 ? -5.994 -1.711 30.765 1.00 79.06 241 VAL A O 1
ATOM 1965 N N . PRO A 1 242 ? -4.897 -2.782 29.129 1.00 83.69 242 PRO A N 1
ATOM 1966 C CA . PRO A 1 242 ? -4.725 -1.574 28.332 1.00 83.69 242 PRO A CA 1
ATOM 1967 C C . PRO A 1 242 ? -6.056 -1.077 27.745 1.00 83.69 242 PRO A C 1
ATOM 1969 O O . PRO A 1 242 ? -6.838 -1.834 27.166 1.00 83.69 242 PRO A O 1
ATOM 1972 N N . ILE A 1 243 ? -6.290 0.230 27.856 1.00 87.94 243 ILE A N 1
ATOM 1973 C CA . ILE A 1 243 ? -7.452 0.930 27.303 1.00 87.94 243 ILE A CA 1
ATOM 1974 C C . ILE A 1 243 ? -6.973 1.851 26.184 1.00 87.94 243 ILE A C 1
ATOM 1976 O O . ILE A 1 243 ? -6.136 2.719 26.396 1.00 87.94 243 ILE A O 1
ATOM 1980 N N . GLU A 1 244 ? -7.512 1.688 24.986 1.00 89.25 244 GLU A N 1
ATOM 1981 C CA . GLU A 1 244 ? -7.338 2.610 23.870 1.00 89.25 244 GLU A CA 1
ATOM 1982 C C . GLU A 1 244 ? -8.476 3.637 23.882 1.00 89.25 244 GLU A C 1
ATOM 1984 O O . GLU A 1 244 ? -9.651 3.277 23.849 1.00 89.25 244 GLU A O 1
ATOM 1989 N N . VAL A 1 245 ? -8.147 4.924 23.911 1.00 92.31 245 VAL A N 1
ATOM 1990 C CA . VAL A 1 245 ? -9.123 6.015 23.843 1.00 92.31 245 VAL A CA 1
ATOM 1991 C C . VAL A 1 245 ? -8.898 6.801 22.558 1.00 92.31 245 VAL A C 1
ATOM 1993 O O . VAL A 1 245 ? -7.766 7.143 22.209 1.00 92.31 245 VAL A O 1
ATOM 1996 N N . GLN A 1 246 ? -9.989 7.059 21.842 1.00 94.69 246 GLN A N 1
ATOM 1997 C CA . GLN A 1 246 ? -10.026 7.810 20.596 1.00 94.69 246 GLN A CA 1
ATOM 1998 C C . GLN A 1 246 ? -10.907 9.033 20.781 1.00 94.69 246 GLN A C 1
ATOM 2000 O O . GLN A 1 246 ? -12.108 8.892 20.989 1.00 94.69 246 GLN A O 1
ATOM 2005 N N . ILE A 1 247 ? -10.322 10.219 20.692 1.00 95.19 247 ILE A N 1
ATOM 2006 C CA . ILE A 1 247 ? -11.021 11.483 20.925 1.00 95.19 247 ILE A CA 1
ATOM 2007 C C . ILE A 1 247 ? -11.101 12.224 19.596 1.00 95.19 247 ILE A C 1
ATOM 2009 O O . ILE A 1 247 ? -10.103 12.290 18.871 1.00 95.19 247 ILE A O 1
ATOM 2013 N N . ARG A 1 248 ? -12.280 12.715 19.223 1.00 94.75 248 ARG A N 1
ATOM 2014 C CA . ARG A 1 248 ? -12.476 13.497 17.992 1.00 94.75 248 ARG A CA 1
ATOM 2015 C C . ARG A 1 248 ? -13.774 14.295 18.053 1.00 94.75 248 ARG A C 1
ATOM 2017 O O . ARG A 1 248 ? -14.612 14.023 18.907 1.00 94.75 248 ARG A O 1
ATOM 2024 N N . THR A 1 249 ? -13.959 15.232 17.129 1.00 93.25 249 THR A N 1
ATOM 2025 C CA . THR A 1 249 ? -15.224 15.965 17.028 1.00 93.25 249 THR A CA 1
ATOM 2026 C C . THR A 1 249 ? -16.306 15.164 16.299 1.00 93.25 249 THR A C 1
ATOM 2028 O O . THR A 1 249 ? -15.998 14.214 15.572 1.00 93.25 249 THR A O 1
ATOM 2031 N N . GLU A 1 250 ? -17.573 15.557 16.439 1.00 89.69 250 GLU A N 1
ATOM 2032 C CA . GLU A 1 250 ? -18.679 14.997 15.640 1.00 89.69 250 GLU A CA 1
ATOM 2033 C C . GLU A 1 250 ? -18.454 15.185 14.125 1.00 89.69 250 GLU A C 1
ATOM 2035 O O . GLU A 1 250 ? -18.788 14.313 13.323 1.00 89.69 250 GLU A O 1
ATOM 2040 N N . ASP A 1 251 ? -17.824 16.284 13.706 1.00 85.75 251 ASP A N 1
ATOM 2041 C CA . ASP A 1 251 ? -17.483 16.529 12.299 1.00 85.75 251 ASP A CA 1
ATOM 2042 C C . ASP A 1 251 ? -16.402 15.558 11.808 1.00 85.75 251 ASP A C 1
ATOM 2044 O O . ASP A 1 251 ? -16.541 14.933 10.751 1.00 85.75 251 ASP A O 1
ATOM 2048 N N . MET A 1 252 ? -15.348 15.367 12.611 1.00 88.50 252 MET A N 1
ATOM 2049 C CA . MET A 1 252 ? -14.290 14.391 12.335 1.00 88.50 252 MET A CA 1
ATOM 2050 C C . MET A 1 252 ? -14.828 12.960 12.312 1.00 88.50 252 MET A C 1
ATOM 2052 O O . MET A 1 252 ? -14.326 12.125 11.562 1.00 88.50 252 MET A O 1
ATOM 2056 N N . GLU A 1 253 ? -15.845 12.654 13.116 1.00 89.12 253 GLU A N 1
ATOM 2057 C CA . GLU A 1 253 ? -16.527 11.363 13.095 1.00 89.12 253 GLU A CA 1
ATOM 2058 C C . GLU A 1 253 ? -17.276 11.133 11.784 1.00 89.12 253 GLU A C 1
ATOM 2060 O O . GLU A 1 253 ? -17.112 10.074 11.175 1.00 89.12 253 GLU A O 1
ATOM 2065 N N . ARG A 1 254 ? -18.025 12.129 11.293 1.00 84.19 254 ARG A N 1
ATOM 2066 C CA . ARG A 1 254 ? -18.709 12.021 9.994 1.00 84.19 254 ARG A CA 1
ATOM 2067 C C . ARG A 1 254 ? -17.717 11.785 8.857 1.00 84.19 254 ARG A C 1
ATOM 2069 O O . ARG A 1 254 ? -17.934 10.890 8.039 1.00 84.19 254 ARG A O 1
ATOM 2076 N N . VAL A 1 255 ? -16.602 12.519 8.840 1.00 81.94 255 VAL A N 1
ATOM 2077 C CA . VAL A 1 255 ? -15.515 12.310 7.865 1.00 81.94 255 VAL A CA 1
ATOM 2078 C C . VAL A 1 255 ? -14.863 10.937 8.040 1.00 81.94 255 VAL A C 1
ATOM 2080 O O . VAL A 1 255 ? -14.557 10.277 7.056 1.00 81.94 255 VAL A O 1
ATOM 2083 N N . ALA A 1 256 ? -14.667 10.461 9.267 1.00 83.50 256 ALA A N 1
ATOM 2084 C CA . ALA A 1 256 ? -14.056 9.158 9.505 1.00 83.50 256 ALA A CA 1
ATOM 2085 C C . ALA A 1 256 ? -14.952 7.973 9.110 1.00 83.50 256 ALA A C 1
ATOM 2087 O O . ALA A 1 256 ? -14.417 6.929 8.741 1.00 83.50 256 ALA A O 1
ATOM 2088 N N . GLU A 1 257 ? -16.279 8.104 9.209 1.00 82.88 257 GLU A N 1
ATOM 2089 C CA . GLU A 1 257 ? -17.218 7.031 8.860 1.00 82.88 257 GLU A CA 1
ATOM 2090 C C . GLU A 1 257 ? -17.616 7.053 7.376 1.00 82.88 257 GLU A C 1
ATOM 2092 O O . GLU A 1 257 ? -17.639 6.003 6.725 1.00 82.88 257 GLU A O 1
ATOM 2097 N N . SER A 1 258 ? -17.891 8.243 6.831 1.00 77.88 258 SER A N 1
ATOM 2098 C CA . SER A 1 258 ? -18.407 8.430 5.465 1.00 77.88 258 SER A CA 1
ATOM 2099 C C . SER A 1 258 ? -17.373 8.975 4.471 1.00 77.88 258 SER A C 1
ATOM 2101 O O . SER A 1 258 ? -17.640 9.008 3.268 1.00 77.88 258 SER A O 1
ATOM 2103 N N . GLY A 1 259 ? -16.187 9.380 4.930 1.00 80.12 259 GLY A N 1
ATOM 2104 C CA . GLY A 1 259 ? -15.086 9.817 4.073 1.00 80.12 259 GLY A CA 1
ATOM 2105 C C . GLY A 1 259 ? -15.471 10.978 3.167 1.00 80.12 259 GLY A C 1
ATOM 2106 O O . GLY A 1 259 ? -16.060 11.973 3.591 1.00 80.12 259 GLY A O 1
ATOM 2107 N N . ILE A 1 260 ? -15.179 10.808 1.879 1.00 71.50 260 ILE A N 1
ATOM 2108 C CA . ILE A 1 260 ? -15.537 11.753 0.814 1.00 71.50 260 ILE A CA 1
ATOM 2109 C C . ILE A 1 260 ? -17.037 12.048 0.737 1.00 71.50 260 ILE A C 1
ATOM 2111 O O . ILE A 1 260 ? -17.395 13.174 0.394 1.00 71.50 260 ILE A O 1
ATOM 2115 N N . ALA A 1 261 ? -17.908 11.093 1.076 1.00 66.62 261 ALA A N 1
ATOM 2116 C CA . ALA A 1 261 ? -19.357 11.274 0.981 1.00 66.62 261 ALA A CA 1
ATOM 2117 C C . ALA A 1 261 ? -19.915 12.221 2.060 1.00 66.62 261 ALA A C 1
ATOM 2119 O O . ALA A 1 261 ? -20.942 12.860 1.838 1.00 66.62 261 ALA A O 1
ATOM 2120 N N . ALA A 1 262 ? -19.216 12.375 3.193 1.00 61.41 262 ALA A N 1
ATOM 2121 C CA . ALA A 1 262 ? -19.642 13.241 4.296 1.00 61.41 262 ALA A CA 1
ATOM 2122 C C . ALA A 1 262 ? -19.767 14.720 3.886 1.00 61.41 262 ALA A C 1
ATOM 2124 O O . ALA A 1 262 ? -20.587 15.449 4.435 1.00 61.41 262 ALA A O 1
ATOM 2125 N N . HIS A 1 263 ? -18.951 15.162 2.924 1.00 56.91 263 HIS A N 1
ATOM 2126 C CA . HIS A 1 263 ? -18.889 16.562 2.492 1.00 56.91 263 HIS A CA 1
ATOM 2127 C C . HIS A 1 263 ? -19.982 16.924 1.471 1.00 56.91 263 HIS A C 1
ATOM 2129 O O . HIS A 1 263 ? -20.443 18.060 1.436 1.00 56.91 263 HIS A O 1
ATOM 2135 N N . TRP A 1 264 ? -20.458 15.953 0.682 1.00 59.47 264 TRP A N 1
ATOM 2136 C CA . TRP A 1 264 ? -21.474 16.188 -0.355 1.00 59.47 264 TRP A CA 1
ATOM 2137 C C . TRP A 1 264 ? -22.877 16.419 0.216 1.00 59.47 264 TRP A C 1
ATOM 2139 O O . TRP A 1 264 ? -23.599 17.270 -0.293 1.00 59.47 264 TRP A O 1
ATOM 2149 N N . LEU A 1 265 ? -23.241 15.731 1.305 1.00 51.50 265 LEU A N 1
ATOM 2150 C CA . LEU A 1 265 ? -24.545 15.886 1.970 1.00 51.50 265 LEU A CA 1
ATOM 2151 C C . LEU A 1 265 ? -24.819 17.322 2.462 1.00 51.50 265 LEU A C 1
ATOM 2153 O O . LEU A 1 265 ? -25.977 17.684 2.646 1.00 51.50 265 LEU A O 1
ATOM 2157 N N . TYR A 1 266 ? -23.782 18.149 2.643 1.00 41.06 266 TYR A N 1
ATOM 2158 C CA . TYR A 1 266 ? -23.907 19.503 3.196 1.00 41.06 266 TYR A CA 1
ATOM 2159 C C . TYR A 1 266 ? -23.949 20.618 2.136 1.00 41.06 266 TYR A C 1
ATOM 2161 O O . TYR A 1 266 ? -24.312 21.751 2.440 1.00 41.06 266 TYR A O 1
ATOM 2169 N N . LYS A 1 267 ? -23.637 20.323 0.866 1.00 44.16 267 LYS A N 1
ATOM 2170 C CA . LYS A 1 267 ? -23.558 21.343 -0.198 1.00 44.16 267 LYS A CA 1
ATOM 2171 C C . LYS A 1 267 ? -24.872 21.621 -0.937 1.00 44.16 267 LYS A C 1
ATOM 2173 O O . LYS A 1 267 ? -24.856 22.192 -2.021 1.00 44.16 267 LYS A O 1
ATOM 2178 N N . SER A 1 268 ? -26.002 21.302 -0.312 1.00 40.72 268 SER A N 1
ATOM 2179 C CA . SER A 1 268 ? -27.320 21.761 -0.773 1.00 40.72 268 SER A CA 1
ATOM 2180 C C . SER A 1 268 ? -27.670 23.174 -0.269 1.00 40.72 268 SER A C 1
ATOM 2182 O O . SER A 1 268 ? -28.748 23.657 -0.594 1.00 40.72 268 SER A O 1
ATOM 2184 N N . GLY A 1 269 ? -26.810 23.828 0.538 1.00 34.34 269 GLY A N 1
ATOM 2185 C CA . GLY A 1 269 ? -27.196 25.052 1.259 1.00 34.34 269 GLY A CA 1
ATOM 2186 C C . GLY A 1 269 ? -26.197 26.210 1.385 1.00 34.34 269 GLY A C 1
ATOM 2187 O O . GLY A 1 269 ? -26.659 27.306 1.674 1.00 34.34 269 GLY A O 1
ATOM 2188 N N . ASP A 1 270 ? -24.883 26.057 1.175 1.00 34.81 270 ASP A N 1
ATOM 2189 C CA . ASP A 1 270 ? -23.974 27.216 1.288 1.00 34.81 270 ASP A CA 1
ATOM 2190 C C . ASP A 1 270 ? -22.672 27.047 0.479 1.00 34.81 270 ASP A C 1
ATOM 2192 O O . ASP A 1 270 ? -22.008 26.007 0.532 1.00 34.81 270 ASP A O 1
ATOM 2196 N N . GLN A 1 271 ? -22.314 28.072 -0.301 1.00 39.12 271 GLN A N 1
ATOM 2197 C CA . GLN A 1 271 ? -21.138 28.105 -1.186 1.00 39.12 271 GLN A CA 1
ATOM 2198 C C . GLN A 1 271 ? -19.862 28.613 -0.488 1.00 39.12 271 GLN A C 1
ATOM 2200 O O . GLN A 1 271 ? -18.832 28.810 -1.134 1.00 39.12 271 GLN A O 1
ATOM 2205 N N . SER A 1 272 ? -19.872 28.756 0.835 1.00 36.75 272 SER A N 1
ATOM 2206 C CA . SER A 1 272 ? -18.874 29.560 1.543 1.00 36.75 272 SER A CA 1
ATOM 2207 C C . SER A 1 272 ? -18.008 28.728 2.506 1.00 36.75 272 SER A C 1
ATOM 2209 O O . SER A 1 272 ? -18.447 28.340 3.581 1.00 36.75 272 SER A O 1
ATOM 2211 N N . GLY A 1 273 ? -16.736 28.486 2.156 1.00 35.06 273 GLY A N 1
ATOM 2212 C CA . GLY A 1 273 ? -15.653 28.566 3.158 1.00 35.06 273 GLY A CA 1
ATOM 2213 C C . GLY A 1 273 ? -15.138 27.320 3.904 1.00 35.06 273 GLY A C 1
ATOM 2214 O O . GLY A 1 273 ? -14.454 27.497 4.905 1.00 35.06 273 GLY A O 1
ATOM 2215 N N . GLY A 1 274 ? -15.372 26.080 3.454 1.00 37.25 274 GLY A N 1
ATOM 2216 C CA . GLY A 1 274 ? -14.809 24.897 4.147 1.00 37.25 274 GLY A CA 1
ATOM 2217 C C . GLY A 1 274 ? -14.625 23.637 3.300 1.00 37.25 274 GLY A C 1
ATOM 2218 O O . GLY A 1 274 ? -14.574 22.522 3.820 1.00 37.25 274 GLY A O 1
ATOM 2219 N N . ALA A 1 275 ? -14.582 23.770 1.977 1.00 42.28 275 ALA A N 1
ATOM 2220 C CA . ALA A 1 275 ? -14.187 22.662 1.118 1.00 42.28 275 ALA A CA 1
ATOM 2221 C C . ALA A 1 275 ? -12.657 22.577 1.107 1.00 42.28 275 ALA A C 1
ATOM 2223 O O . ALA A 1 275 ? -12.010 23.605 0.944 1.00 42.28 275 ALA A O 1
ATOM 2224 N N . ASN A 1 276 ? -12.078 21.379 1.265 1.00 51.66 276 ASN A N 1
ATOM 2225 C CA . ASN A 1 276 ? -11.232 20.805 0.201 1.00 51.66 276 ASN A CA 1
ATOM 2226 C C . ASN A 1 276 ? -10.326 19.641 0.629 1.00 51.66 276 ASN A C 1
ATOM 2228 O O . ASN A 1 276 ? -9.960 18.864 -0.239 1.00 51.66 276 ASN A O 1
ATOM 2232 N N . ASN A 1 277 ? -9.989 19.405 1.900 1.00 58.50 277 ASN A N 1
ATOM 2233 C CA . ASN A 1 277 ? -8.846 18.506 2.168 1.00 58.50 277 ASN A CA 1
ATOM 2234 C C . ASN A 1 277 ? -9.061 17.017 1.828 1.00 58.50 277 ASN A C 1
ATOM 2236 O O . ASN A 1 277 ? -8.143 16.380 1.322 1.00 58.50 277 ASN A O 1
ATOM 2240 N N . ALA A 1 278 ? -10.219 16.408 2.109 1.00 57.62 278 ALA A N 1
ATOM 2241 C CA . ALA A 1 278 ? -10.424 14.973 1.830 1.00 57.62 278 ALA A CA 1
ATOM 2242 C C . ALA A 1 278 ? -10.667 14.683 0.336 1.00 57.62 278 ALA A C 1
ATOM 2244 O O . ALA A 1 278 ? -10.090 13.750 -0.217 1.00 57.62 278 ALA A O 1
ATOM 2245 N N . GLN A 1 279 ? -11.474 15.516 -0.332 1.00 63.94 279 GLN A N 1
ATOM 2246 C CA . GLN A 1 279 ? -11.724 15.398 -1.772 1.00 63.94 279 GLN A CA 1
ATOM 2247 C C . GLN A 1 279 ? -10.493 15.759 -2.603 1.00 63.94 279 GLN A C 1
ATOM 2249 O O . GLN A 1 279 ? -10.192 15.044 -3.553 1.00 63.94 279 GLN A O 1
ATOM 2254 N N . ALA A 1 280 ? -9.765 16.824 -2.243 1.00 64.75 280 ALA A N 1
ATOM 2255 C CA . ALA A 1 280 ? -8.536 17.191 -2.938 1.00 64.75 280 ALA A CA 1
ATOM 2256 C C . ALA A 1 280 ? -7.484 16.088 -2.807 1.00 64.75 280 ALA A C 1
ATOM 2258 O O . ALA A 1 280 ? -6.927 15.692 -3.817 1.00 64.75 280 ALA A O 1
ATOM 2259 N N . ARG A 1 281 ? -7.289 15.503 -1.614 1.00 65.88 281 ARG A N 1
ATOM 2260 C CA . ARG A 1 281 ? -6.354 14.376 -1.430 1.00 65.88 281 ARG A CA 1
ATOM 2261 C C . ARG A 1 281 ? -6.731 13.136 -2.228 1.00 65.88 281 ARG A C 1
ATOM 2263 O O . ARG A 1 281 ? -5.857 12.478 -2.775 1.00 65.88 281 ARG A O 1
ATOM 2270 N N . ALA A 1 282 ? -8.017 12.812 -2.311 1.00 66.31 282 ALA A N 1
ATOM 2271 C CA . ALA A 1 282 ? -8.456 11.682 -3.119 1.00 66.31 282 ALA A CA 1
ATOM 2272 C C . ALA A 1 282 ? -8.305 11.944 -4.622 1.00 66.31 282 ALA A C 1
ATOM 2274 O O . ALA A 1 282 ? -7.931 11.035 -5.353 1.00 66.31 282 ALA A O 1
ATOM 2275 N N . ARG A 1 283 ? -8.556 13.180 -5.079 1.00 69.56 283 ARG A N 1
ATOM 2276 C CA . ARG A 1 283 ? -8.269 13.596 -6.461 1.00 69.56 283 ARG A CA 1
ATOM 2277 C C . ARG A 1 283 ? -6.773 13.581 -6.756 1.00 69.56 283 ARG A C 1
ATOM 2279 O O . ARG A 1 283 ? -6.399 13.157 -7.838 1.00 69.56 283 ARG A O 1
ATOM 2286 N N . GLU A 1 284 ? -5.944 14.003 -5.809 1.00 69.50 284 GLU A N 1
ATOM 2287 C CA . GLU A 1 284 ? -4.488 13.991 -5.942 1.00 69.50 284 GLU A CA 1
ATOM 2288 C C . GLU A 1 284 ? -3.958 12.562 -6.055 1.00 69.50 284 GLU A C 1
ATOM 2290 O O . GLU A 1 284 ? -3.290 12.231 -7.025 1.00 69.50 284 GLU A O 1
ATOM 2295 N N . TRP A 1 285 ? -4.391 11.671 -5.162 1.00 70.81 285 TRP A N 1
ATOM 2296 C CA . TRP A 1 285 ? -4.102 10.240 -5.262 1.00 70.81 285 TRP A CA 1
ATOM 2297 C C . TRP A 1 285 ? -4.533 9.654 -6.619 1.00 70.81 285 TRP A C 1
ATOM 2299 O O . TRP A 1 285 ? -3.787 8.920 -7.262 1.00 70.81 285 TRP A O 1
ATOM 2309 N N . LEU A 1 286 ? -5.727 10.012 -7.099 1.00 69.19 286 LEU A N 1
ATOM 2310 C CA . LEU A 1 286 ? -6.218 9.589 -8.412 1.00 69.19 286 LEU A CA 1
ATOM 2311 C C . LEU A 1 286 ? -5.371 10.148 -9.573 1.00 69.19 286 LEU A C 1
ATOM 2313 O O . LEU A 1 286 ? -5.176 9.446 -10.566 1.00 69.19 286 LEU A O 1
ATOM 2317 N N . ARG A 1 287 ? -4.840 11.372 -9.458 1.00 70.81 287 ARG A N 1
ATOM 2318 C CA . ARG A 1 287 ? -3.915 11.968 -10.439 1.00 70.81 287 ARG A CA 1
ATOM 2319 C C . ARG A 1 287 ? -2.561 11.266 -10.453 1.00 70.81 287 ARG A C 1
ATOM 2321 O O . ARG A 1 287 ? -2.105 10.908 -11.535 1.00 70.81 287 ARG A O 1
ATOM 2328 N N . GLU A 1 288 ? -1.971 10.990 -9.291 1.00 69.38 288 GLU A N 1
ATOM 2329 C CA . GLU A 1 288 ? -0.709 10.241 -9.179 1.00 69.38 288 GLU A CA 1
ATOM 2330 C C . GLU A 1 288 ? -0.815 8.853 -9.839 1.00 69.38 288 GLU A C 1
ATOM 2332 O O . GLU A 1 288 ? 0.106 8.391 -10.518 1.00 69.38 288 GLU A O 1
ATOM 2337 N N . LEU A 1 289 ? -1.973 8.195 -9.712 1.00 67.69 289 LEU A N 1
ATOM 2338 C CA . LEU A 1 289 ? -2.243 6.925 -10.395 1.00 67.69 289 LEU A CA 1
ATOM 2339 C C . LEU A 1 289 ? -2.360 7.071 -11.921 1.00 67.69 289 LEU A C 1
ATOM 2341 O O . LEU A 1 289 ? -1.965 6.161 -12.653 1.00 67.69 289 LEU A O 1
ATOM 2345 N N . LEU A 1 290 ? -2.876 8.200 -12.413 1.00 68.06 290 LEU A N 1
ATOM 2346 C CA . LEU A 1 290 ? -2.942 8.518 -13.844 1.00 68.06 290 LEU A CA 1
ATOM 2347 C C . LEU A 1 290 ? -1.546 8.738 -14.440 1.00 68.06 290 LEU A C 1
ATOM 2349 O O . LEU A 1 290 ? -1.250 8.247 -15.529 1.00 68.06 290 LEU A O 1
ATOM 2353 N N . GLU A 1 291 ? -0.674 9.445 -13.722 1.00 68.44 291 GLU A N 1
ATOM 2354 C CA . GLU A 1 291 ? 0.722 9.647 -14.126 1.00 68.44 291 GLU A CA 1
ATOM 2355 C C . GLU A 1 291 ? 1.482 8.322 -14.183 1.00 68.44 291 GLU A C 1
ATOM 2357 O O . GLU A 1 291 ? 2.177 8.039 -15.160 1.00 68.44 291 GLU A O 1
ATOM 2362 N N . MET A 1 292 ? 1.274 7.450 -13.193 1.00 65.88 292 MET A N 1
ATOM 2363 C CA . MET A 1 292 ? 1.829 6.099 -13.215 1.00 65.88 292 MET A CA 1
ATOM 2364 C C . MET A 1 292 ? 1.357 5.301 -14.437 1.00 65.88 292 MET A C 1
ATOM 2366 O O . MET A 1 292 ? 2.137 4.548 -15.011 1.00 65.88 292 MET A O 1
ATOM 2370 N N . GLN A 1 293 ? 0.102 5.473 -14.859 1.00 62.69 293 GLN A N 1
ATOM 2371 C CA . GLN A 1 293 ? -0.440 4.797 -16.037 1.00 62.69 293 GLN A CA 1
ATOM 2372 C C . GLN A 1 293 ? 0.163 5.309 -17.348 1.00 62.69 293 GLN A C 1
ATOM 2374 O O . GLN A 1 293 ? 0.354 4.508 -18.259 1.00 62.69 293 GLN A O 1
ATOM 2379 N N . ARG A 1 294 ? 0.483 6.605 -17.454 1.00 65.25 294 ARG A N 1
ATOM 2380 C CA . ARG A 1 294 ? 1.202 7.147 -18.623 1.00 65.25 294 ARG A CA 1
ATOM 2381 C C . ARG A 1 294 ? 2.597 6.537 -18.771 1.00 65.25 294 ARG A C 1
ATOM 2383 O O . ARG A 1 294 ? 3.066 6.375 -19.889 1.00 65.25 294 ARG A O 1
ATOM 2390 N N . ASN A 1 295 ? 3.210 6.155 -17.652 1.00 60.56 295 ASN A N 1
ATOM 2391 C CA . ASN A 1 295 ? 4.569 5.616 -17.610 1.00 60.56 295 ASN A CA 1
ATOM 2392 C C . ASN A 1 295 ? 4.624 4.074 -17.609 1.00 60.56 295 ASN A C 1
ATOM 2394 O O . ASN A 1 295 ? 5.692 3.500 -17.820 1.00 60.56 295 ASN A O 1
ATOM 2398 N N . ALA A 1 296 ? 3.502 3.388 -17.361 1.00 59.41 296 ALA A N 1
ATOM 2399 C CA . ALA A 1 296 ? 3.422 1.929 -17.321 1.00 59.41 296 ALA A CA 1
ATOM 2400 C C . ALA A 1 296 ? 3.140 1.347 -18.716 1.00 59.41 296 ALA A C 1
ATOM 2402 O O . ALA A 1 296 ? 2.132 1.667 -19.339 1.00 59.41 296 ALA A O 1
ATOM 2403 N N . GLY A 1 297 ? 4.002 0.441 -19.187 1.00 57.25 297 GLY A N 1
ATOM 2404 C CA . GLY A 1 297 ? 3.863 -0.182 -20.509 1.00 57.25 297 GLY A CA 1
ATOM 2405 C C . GLY A 1 297 ? 2.848 -1.334 -20.589 1.00 57.25 297 GLY A C 1
ATOM 2406 O O . GLY A 1 297 ? 2.423 -1.677 -21.686 1.00 57.25 297 GLY A O 1
ATOM 2407 N N . ASN A 1 298 ? 2.452 -1.939 -19.458 1.00 70.94 298 ASN A N 1
ATOM 2408 C CA . ASN A 1 298 ? 1.552 -3.104 -19.408 1.00 70.94 298 ASN A CA 1
ATOM 2409 C C . ASN A 1 298 ? 0.481 -2.964 -18.298 1.00 70.94 298 ASN A C 1
ATOM 2411 O O . ASN A 1 298 ? 0.770 -2.525 -17.182 1.00 70.94 298 ASN A O 1
ATOM 2415 N N . SER A 1 299 ? -0.762 -3.373 -18.580 1.00 69.00 299 SER A N 1
ATOM 2416 C CA . SER A 1 299 ? -1.911 -3.301 -17.663 1.00 69.00 299 SER A CA 1
ATOM 2417 C C . SER A 1 299 ? -1.784 -4.214 -16.437 1.00 69.00 299 SER A C 1
ATOM 2419 O O . SER A 1 299 ? -2.279 -3.872 -15.359 1.00 69.00 299 SER A O 1
ATOM 2421 N N . GLN A 1 300 ? -1.073 -5.341 -16.555 1.00 69.19 300 GLN A N 1
ATOM 2422 C CA . GLN A 1 300 ? -0.779 -6.217 -15.414 1.00 69.19 300 GLN A CA 1
ATOM 2423 C C . GLN A 1 300 ? 0.195 -5.564 -14.426 1.00 69.19 300 GLN A C 1
ATOM 2425 O O . GLN A 1 300 ? -0.058 -5.564 -13.221 1.00 69.19 300 GLN A O 1
ATOM 2430 N N . GLU A 1 301 ? 1.260 -4.943 -14.937 1.00 67.62 301 GLU A N 1
ATOM 2431 C CA . GLU A 1 301 ? 2.232 -4.205 -14.122 1.00 67.62 301 GLU A CA 1
ATOM 2432 C C . GLU A 1 301 ? 1.562 -3.019 -13.413 1.00 67.62 301 GLU A C 1
ATOM 2434 O O . GLU A 1 301 ? 1.789 -2.780 -12.225 1.00 67.62 301 GLU A O 1
ATOM 2439 N N . PHE A 1 302 ? 0.659 -2.322 -14.108 1.00 70.06 302 PHE A N 1
ATOM 2440 C CA . PHE A 1 302 ? -0.166 -1.276 -13.511 1.00 70.06 302 PHE A CA 1
ATOM 2441 C C . PHE A 1 302 ? -1.000 -1.802 -12.331 1.00 70.06 302 PHE A C 1
ATOM 2443 O O . PHE A 1 302 ? -0.980 -1.212 -11.251 1.00 70.06 302 PHE A O 1
ATOM 2450 N N . LEU A 1 303 ? -1.693 -2.934 -12.491 1.00 67.31 303 LEU A N 1
ATOM 2451 C CA . LEU A 1 303 ? -2.517 -3.518 -11.428 1.00 67.31 303 LEU A CA 1
ATOM 2452 C C . LEU A 1 303 ? -1.687 -3.943 -10.207 1.00 67.31 303 LEU A C 1
ATOM 2454 O O . LEU A 1 303 ? -2.125 -3.741 -9.072 1.00 67.31 303 LEU A O 1
ATOM 2458 N N . GLU A 1 304 ? -0.491 -4.498 -10.408 1.00 68.50 304 GLU A N 1
ATOM 2459 C CA . GLU A 1 304 ? 0.422 -4.822 -9.307 1.00 68.50 304 GLU A CA 1
ATOM 2460 C C . GLU A 1 304 ? 0.899 -3.569 -8.567 1.00 68.50 304 GLU A C 1
ATOM 2462 O O . GLU A 1 304 ? 0.857 -3.529 -7.334 1.00 68.50 304 GLU A O 1
ATOM 2467 N N . ASN A 1 305 ? 1.270 -2.515 -9.295 1.00 67.31 305 ASN A N 1
ATOM 2468 C CA . ASN A 1 305 ? 1.691 -1.251 -8.696 1.00 67.31 305 ASN A CA 1
ATOM 2469 C C . ASN A 1 305 ? 0.558 -0.584 -7.899 1.00 67.31 305 ASN A C 1
ATOM 2471 O O . ASN A 1 305 ? 0.779 -0.145 -6.768 1.00 67.31 305 ASN A O 1
ATOM 2475 N N . VAL A 1 306 ? -0.670 -0.591 -8.427 1.00 68.31 306 VAL A N 1
ATOM 2476 C CA . VAL A 1 306 ? -1.849 -0.067 -7.721 1.00 68.31 306 VAL A CA 1
ATOM 2477 C C . VAL A 1 306 ? -2.137 -0.887 -6.464 1.00 68.31 306 VAL A C 1
ATOM 2479 O O . VAL A 1 306 ? -2.374 -0.319 -5.400 1.00 68.31 306 VAL A O 1
ATOM 2482 N N . LYS A 1 307 ? -2.060 -2.224 -6.531 1.00 65.88 307 LYS A N 1
ATOM 2483 C CA . LYS A 1 307 ? -2.198 -3.073 -5.335 1.00 65.88 307 LYS A CA 1
ATOM 2484 C C . LYS A 1 307 ? -1.173 -2.696 -4.268 1.00 65.88 307 LYS A C 1
ATOM 2486 O O . LYS A 1 307 ? -1.529 -2.594 -3.101 1.00 65.88 307 LYS A O 1
ATOM 2491 N N . ILE A 1 308 ? 0.082 -2.463 -4.647 1.00 62.00 308 ILE A N 1
ATOM 2492 C CA . ILE A 1 308 ? 1.149 -2.066 -3.717 1.00 62.00 308 ILE A CA 1
ATOM 2493 C C . ILE A 1 308 ? 0.837 -0.722 -3.038 1.00 62.00 308 ILE A C 1
ATOM 2495 O O . ILE A 1 308 ? 1.141 -0.581 -1.849 1.00 62.00 308 ILE A O 1
ATOM 2499 N N . ASP A 1 309 ? 0.243 0.231 -3.755 1.00 66.12 309 ASP A N 1
ATOM 2500 C CA . ASP A 1 309 ? -0.125 1.556 -3.237 1.00 66.12 309 ASP A CA 1
ATOM 2501 C C . ASP A 1 309 ? -1.399 1.550 -2.362 1.00 66.12 309 ASP A C 1
ATOM 2503 O O . ASP A 1 309 ? -1.527 2.302 -1.390 1.00 66.12 309 ASP A O 1
ATOM 2507 N N . LEU A 1 310 ? -2.328 0.630 -2.636 1.00 59.09 310 LEU A N 1
ATOM 2508 C CA . LEU A 1 310 ? -3.589 0.475 -1.903 1.00 59.09 310 LEU A CA 1
ATOM 2509 C C . LEU A 1 310 ? -3.426 -0.046 -0.458 1.00 59.09 310 LEU A C 1
ATOM 2511 O O . LEU A 1 310 ? -4.351 0.097 0.347 1.00 59.09 310 LEU A O 1
ATOM 2515 N N . PHE A 1 311 ? -2.269 -0.615 -0.093 1.00 55.16 311 PHE A N 1
ATOM 2516 C CA . PHE A 1 311 ? -1.971 -1.107 1.263 1.00 55.16 311 PHE A CA 1
ATOM 2517 C C . PHE A 1 311 ? -0.884 -0.270 1.965 1.00 55.16 311 PHE A C 1
ATOM 2519 O O . PHE A 1 311 ? 0.291 -0.657 1.955 1.00 55.16 311 PHE A O 1
ATOM 2526 N N . PRO A 1 312 ? -1.235 0.850 2.620 1.00 53.03 312 PRO A N 1
ATOM 2527 C CA . PRO A 1 312 ? -0.279 1.599 3.418 1.00 53.03 312 PRO A CA 1
ATOM 2528 C C . PRO A 1 312 ? -0.203 1.058 4.851 1.00 53.03 312 PRO A C 1
ATOM 2530 O O . PRO A 1 312 ? -1.123 1.221 5.653 1.00 53.03 312 PRO A O 1
ATOM 2533 N N . ASP A 1 313 ? 0.946 0.496 5.208 1.00 59.69 313 ASP A N 1
ATOM 2534 C CA . ASP A 1 313 ? 1.583 0.962 6.435 1.00 59.69 313 ASP A CA 1
ATOM 2535 C C . ASP A 1 313 ? 2.356 2.226 6.020 1.00 59.69 313 ASP A C 1
ATOM 2537 O O . ASP A 1 313 ? 3.205 2.136 5.140 1.00 59.69 313 ASP A O 1
ATOM 2541 N N . GLU A 1 314 ? 2.034 3.398 6.568 1.00 70.06 314 GLU A N 1
ATOM 2542 C CA . GLU A 1 314 ? 2.677 4.683 6.228 1.00 70.06 314 GLU A CA 1
ATOM 2543 C C . GLU A 1 314 ? 3.749 5.056 7.265 1.00 70.06 314 GLU A C 1
ATOM 2545 O O . GLU A 1 314 ? 3.636 4.726 8.454 1.00 70.06 314 GLU A O 1
ATOM 2550 N N . VAL A 1 315 ? 4.788 5.745 6.796 1.00 75.50 315 VAL A N 1
ATOM 2551 C CA . VAL A 1 315 ? 5.842 6.367 7.589 1.00 75.50 315 VAL A CA 1
ATOM 2552 C C . VAL A 1 315 ? 5.877 7.867 7.290 1.00 75.50 315 VAL A C 1
ATOM 2554 O O . VAL A 1 315 ? 5.936 8.271 6.133 1.00 75.50 315 VAL A O 1
ATOM 2557 N N . TYR A 1 316 ? 5.843 8.680 8.341 1.00 78.56 316 TYR A N 1
ATOM 2558 C CA . TYR A 1 316 ? 5.905 10.137 8.300 1.00 78.56 316 TYR A CA 1
ATOM 2559 C C . TYR A 1 316 ? 7.345 10.593 8.514 1.00 78.56 316 TYR A C 1
ATOM 2561 O O . TYR A 1 316 ? 7.936 10.289 9.555 1.00 78.56 316 TYR A O 1
ATOM 2569 N N . VAL A 1 317 ? 7.892 11.325 7.551 1.00 86.44 317 VAL A N 1
ATOM 2570 C CA . VAL A 1 317 ? 9.251 11.875 7.599 1.00 86.44 317 VAL A CA 1
ATOM 2571 C C . VAL A 1 317 ? 9.232 13.372 7.349 1.00 86.44 317 VAL A C 1
ATOM 2573 O O . VAL A 1 317 ? 8.376 13.877 6.628 1.00 86.44 317 VAL A O 1
ATOM 2576 N N . PHE A 1 318 ? 10.178 14.077 7.956 1.00 85.62 318 PHE A N 1
ATOM 2577 C CA . PHE A 1 318 ? 10.299 15.525 7.860 1.00 85.62 318 PHE A CA 1
ATOM 2578 C C . PHE A 1 318 ? 11.362 15.921 6.835 1.00 85.62 318 PHE A C 1
ATOM 2580 O O . PHE A 1 318 ? 12.437 15.315 6.776 1.00 85.62 318 PHE A O 1
ATOM 2587 N N . THR A 1 319 ? 11.092 16.973 6.065 1.00 88.94 319 THR A N 1
ATOM 2588 C CA . THR A 1 319 ? 12.130 17.705 5.333 1.00 88.94 319 THR A CA 1
ATOM 2589 C C . THR A 1 319 ? 12.952 18.552 6.312 1.00 88.94 319 THR A C 1
ATOM 2591 O O . THR A 1 319 ? 12.488 18.857 7.415 1.00 88.94 319 THR A O 1
ATOM 2594 N N . PRO A 1 320 ? 14.157 19.010 5.929 1.00 85.88 320 PRO A N 1
ATOM 2595 C CA . PRO A 1 320 ? 14.931 19.941 6.751 1.00 85.88 320 PRO A CA 1
ATOM 2596 C C . PRO A 1 320 ? 14.212 21.277 7.006 1.00 85.88 320 PRO A C 1
ATOM 2598 O O . PRO A 1 320 ? 14.519 21.948 7.988 1.00 85.88 320 PRO A O 1
ATOM 2601 N N . ALA A 1 321 ? 13.256 21.646 6.143 1.00 83.56 321 ALA A N 1
ATOM 2602 C CA . ALA A 1 321 ? 12.411 22.833 6.283 1.00 83.56 321 ALA A CA 1
ATOM 2603 C C . ALA A 1 321 ? 11.221 22.627 7.243 1.00 83.56 321 ALA A C 1
ATOM 2605 O O . ALA A 1 321 ? 10.567 23.595 7.619 1.00 83.56 321 ALA A O 1
ATOM 2606 N N . GLY A 1 322 ? 10.968 21.387 7.679 1.00 76.00 322 GLY A N 1
ATOM 2607 C CA . GLY A 1 322 ? 9.878 21.037 8.591 1.00 76.00 322 GLY A CA 1
ATOM 2608 C C . GLY A 1 322 ? 8.603 20.540 7.906 1.00 76.00 322 GLY A C 1
ATOM 2609 O O . GLY A 1 322 ? 7.638 20.225 8.603 1.00 76.00 322 GLY A O 1
ATOM 2610 N N . ASP A 1 323 ? 8.592 20.410 6.577 1.00 81.31 323 ASP A N 1
ATOM 2611 C CA . ASP A 1 323 ? 7.454 19.843 5.848 1.00 81.31 323 ASP A CA 1
ATOM 2612 C C . ASP A 1 323 ? 7.354 18.336 6.087 1.00 81.31 323 ASP A C 1
ATOM 2614 O O . ASP A 1 323 ? 8.361 17.630 6.165 1.00 81.31 323 ASP A O 1
ATOM 2618 N N . ILE A 1 324 ? 6.128 17.826 6.181 1.00 78.81 324 ILE A N 1
ATOM 2619 C CA . ILE A 1 324 ? 5.866 16.406 6.427 1.00 78.81 324 ILE A CA 1
ATOM 2620 C C . ILE A 1 324 ? 5.592 15.712 5.097 1.00 78.81 324 ILE A C 1
ATOM 2622 O O . ILE A 1 324 ? 4.630 16.045 4.406 1.00 78.81 324 ILE A O 1
ATOM 2626 N N . LEU A 1 325 ? 6.394 14.698 4.776 1.00 80.31 325 LEU A N 1
ATOM 2627 C CA . LEU A 1 325 ? 6.128 13.774 3.680 1.00 80.31 325 LEU A CA 1
ATOM 2628 C C . LEU A 1 325 ? 5.629 12.432 4.217 1.00 80.31 325 LEU A C 1
ATOM 2630 O O . LEU A 1 325 ? 6.174 11.861 5.167 1.00 80.31 325 LEU A O 1
ATOM 2634 N N . ASN A 1 326 ? 4.607 11.908 3.545 1.00 79.00 326 ASN A N 1
ATOM 2635 C CA . ASN A 1 326 ? 4.026 10.604 3.830 1.00 79.00 326 ASN A CA 1
ATOM 2636 C C . ASN A 1 326 ? 4.610 9.589 2.851 1.00 79.00 326 ASN A C 1
ATOM 2638 O O . ASN A 1 326 ? 4.360 9.665 1.650 1.00 79.00 326 ASN A O 1
ATOM 2642 N N . LEU A 1 327 ? 5.372 8.628 3.360 1.00 80.94 327 LEU A N 1
ATOM 2643 C CA . LEU A 1 327 ? 5.952 7.547 2.570 1.00 80.94 327 LEU A CA 1
ATOM 2644 C C . LEU A 1 327 ? 5.408 6.194 3.010 1.00 80.94 327 LEU A C 1
ATOM 2646 O O . LEU A 1 327 ? 4.806 6.041 4.070 1.00 80.94 327 LEU A O 1
ATOM 2650 N N . LYS A 1 328 ? 5.649 5.163 2.204 1.00 76.38 328 LYS A N 1
ATOM 2651 C CA . LYS A 1 328 ? 5.328 3.787 2.582 1.00 76.38 328 LYS A CA 1
ATOM 2652 C C . LYS A 1 328 ? 6.280 3.281 3.674 1.00 76.38 328 LYS A C 1
ATOM 2654 O O . LYS A 1 328 ? 7.453 3.630 3.715 1.00 76.38 328 LYS A O 1
ATOM 2659 N N . ARG A 1 329 ? 5.818 2.389 4.544 1.00 77.75 329 ARG A N 1
ATOM 2660 C CA . ARG A 1 329 ? 6.661 1.681 5.510 1.00 77.75 329 ARG A CA 1
ATOM 2661 C C . ARG A 1 329 ? 7.675 0.811 4.786 1.00 77.75 329 ARG A C 1
ATOM 2663 O O . ARG A 1 329 ? 7.320 0.028 3.909 1.00 77.75 329 ARG A O 1
ATOM 2670 N N . GLY A 1 330 ? 8.934 0.955 5.188 1.00 79.38 330 GLY A N 1
ATOM 2671 C CA . GLY A 1 330 ? 10.065 0.361 4.481 1.00 79.38 330 GLY A CA 1
ATOM 2672 C C . GLY A 1 330 ? 10.559 1.199 3.301 1.00 79.38 330 GLY A C 1
ATOM 2673 O O . GLY A 1 330 ? 11.496 0.766 2.642 1.00 79.38 330 GLY A O 1
ATOM 2674 N N . ALA A 1 331 ? 9.976 2.379 3.044 1.00 88.12 331 ALA A N 1
ATOM 2675 C CA . ALA A 1 331 ? 10.557 3.352 2.127 1.00 88.12 331 ALA A CA 1
ATOM 2676 C C . ALA A 1 331 ? 11.958 3.740 2.585 1.00 88.12 331 ALA A C 1
ATOM 2678 O O . ALA A 1 331 ? 12.233 3.865 3.778 1.00 88.12 331 ALA A O 1
ATOM 2679 N N . THR A 1 332 ? 12.832 3.909 1.610 1.00 92.06 332 THR A N 1
ATOM 2680 C CA . THR A 1 332 ? 14.241 4.227 1.794 1.00 92.06 332 THR A CA 1
ATOM 2681 C C . THR A 1 332 ? 14.507 5.706 1.537 1.00 92.06 332 THR A C 1
ATOM 2683 O O . THR A 1 332 ? 13.628 6.444 1.090 1.00 92.06 332 THR A O 1
ATOM 2686 N N . SER A 1 333 ? 15.731 6.168 1.787 1.00 93.00 333 SER A N 1
ATOM 2687 C CA . SER A 1 333 ? 16.106 7.554 1.483 1.00 93.00 333 SER A CA 1
ATOM 2688 C C . SER A 1 333 ? 15.979 7.895 -0.008 1.00 93.00 333 SER A C 1
ATOM 2690 O O . SER A 1 333 ? 15.676 9.035 -0.346 1.00 93.00 333 SER A O 1
ATOM 2692 N N . VAL A 1 334 ? 16.145 6.907 -0.896 1.00 91.94 334 VAL A N 1
ATOM 2693 C CA . VAL A 1 334 ? 15.922 7.070 -2.345 1.00 91.94 334 VAL A CA 1
ATOM 2694 C C . VAL A 1 334 ? 14.439 7.287 -2.641 1.00 91.94 334 VAL A C 1
ATOM 2696 O O . VAL A 1 334 ? 14.087 8.173 -3.413 1.00 91.94 334 VAL A O 1
ATOM 2699 N N . ASP A 1 335 ? 13.557 6.529 -1.985 1.00 90.81 335 ASP A N 1
ATOM 2700 C CA . ASP A 1 335 ? 12.109 6.724 -2.114 1.00 90.81 335 ASP A CA 1
ATOM 2701 C C . ASP A 1 335 ? 11.686 8.131 -1.658 1.00 90.81 335 ASP A C 1
ATOM 2703 O O . ASP A 1 335 ? 10.845 8.753 -2.302 1.00 90.81 335 ASP A O 1
ATOM 2707 N N . PHE A 1 336 ? 12.301 8.657 -0.591 1.00 92.25 336 PHE A N 1
ATOM 2708 C CA . PHE A 1 336 ? 12.095 10.042 -0.155 1.00 92.25 336 PHE A CA 1
ATOM 2709 C C . PHE A 1 336 ? 12.572 11.057 -1.201 1.00 92.25 336 PHE A C 1
ATOM 2711 O O . PHE A 1 336 ? 11.844 11.999 -1.498 1.00 92.25 336 PHE A O 1
ATOM 2718 N N . ALA A 1 337 ? 13.743 10.847 -1.809 1.00 92.81 337 ALA A N 1
ATOM 2719 C CA . ALA A 1 337 ? 14.264 11.733 -2.849 1.00 92.81 337 ALA A CA 1
ATOM 2720 C C . ALA A 1 337 ? 13.300 11.847 -4.048 1.00 92.81 337 ALA A C 1
ATOM 2722 O O . ALA A 1 337 ? 12.946 12.957 -4.436 1.00 92.81 337 ALA A O 1
ATOM 2723 N N . TYR A 1 338 ? 12.793 10.718 -4.561 1.00 90.31 338 TYR A N 1
ATOM 2724 C CA . TYR A 1 338 ? 11.795 10.699 -5.645 1.00 90.31 338 TYR A CA 1
ATOM 2725 C C . TYR A 1 338 ? 10.410 11.214 -5.229 1.00 90.31 338 TYR A C 1
ATOM 2727 O O . TYR A 1 338 ? 9.623 11.635 -6.083 1.00 90.31 338 TYR A O 1
ATOM 2735 N N . ALA A 1 339 ? 10.076 11.157 -3.937 1.00 87.44 339 ALA A N 1
ATOM 2736 C CA . ALA A 1 339 ? 8.847 11.746 -3.424 1.00 87.44 339 ALA A CA 1
ATOM 2737 C C . ALA A 1 339 ? 8.915 13.278 -3.423 1.00 87.44 339 ALA A C 1
ATOM 2739 O O . ALA A 1 339 ? 7.925 13.904 -3.788 1.00 87.44 339 ALA A O 1
ATOM 2740 N N . VAL A 1 340 ? 10.077 13.857 -3.090 1.00 87.81 340 VAL A N 1
ATOM 2741 C CA . VAL A 1 340 ? 10.324 15.306 -3.172 1.00 87.81 340 VAL A CA 1
ATOM 2742 C C . VAL A 1 340 ? 10.280 15.778 -4.625 1.00 87.81 340 VAL A C 1
ATOM 2744 O O . VAL A 1 340 ? 9.487 16.652 -4.959 1.00 87.81 340 VAL A O 1
ATOM 2747 N N . HIS A 1 341 ? 11.111 15.201 -5.495 1.00 89.00 341 HIS A N 1
ATOM 2748 C CA . HIS A 1 341 ? 11.106 15.508 -6.925 1.00 89.00 341 HIS A CA 1
ATOM 2749 C C . HIS A 1 341 ? 11.830 14.415 -7.718 1.00 89.00 341 HIS A C 1
ATOM 2751 O O . HIS A 1 341 ? 12.778 13.803 -7.226 1.00 89.00 341 HIS A O 1
ATOM 2757 N N . THR A 1 342 ? 11.444 14.198 -8.974 1.00 86.12 342 THR A N 1
ATOM 2758 C CA . THR A 1 342 ? 12.130 13.257 -9.876 1.00 86.12 342 THR A CA 1
ATOM 2759 C C . THR A 1 342 ? 13.601 13.610 -10.063 1.00 86.12 342 THR A C 1
ATOM 2761 O O . THR A 1 342 ? 14.447 12.733 -9.930 1.00 86.12 342 THR A O 1
ATOM 2764 N N . ASP A 1 343 ? 13.924 14.888 -10.265 1.00 86.25 343 ASP A N 1
ATOM 2765 C CA . ASP A 1 343 ? 15.315 15.332 -10.449 1.00 86.25 343 ASP A CA 1
ATOM 2766 C C . ASP A 1 343 ? 16.166 15.153 -9.192 1.00 86.25 343 ASP A C 1
ATOM 2768 O O . ASP A 1 343 ? 17.328 14.760 -9.281 1.00 86.25 343 ASP A O 1
ATOM 2772 N N . VAL A 1 344 ? 15.581 15.366 -8.009 1.00 89.44 344 VAL A N 1
ATOM 2773 C CA . VAL A 1 344 ? 16.252 15.118 -6.722 1.00 89.44 344 VAL A CA 1
ATOM 2774 C C . VAL A 1 344 ? 16.521 13.622 -6.544 1.00 89.44 344 VAL A C 1
ATOM 2776 O O . VAL A 1 344 ? 17.590 13.241 -6.073 1.00 89.44 344 VAL A O 1
ATOM 2779 N N . GLY A 1 345 ? 15.583 12.768 -6.965 1.00 89.75 345 GLY A N 1
ATOM 2780 C CA . GLY A 1 345 ? 15.771 11.318 -7.024 1.00 89.75 345 GLY A CA 1
ATOM 2781 C C . GLY A 1 345 ? 16.855 10.889 -8.016 1.00 89.75 345 GLY A C 1
ATOM 2782 O O . GLY A 1 345 ? 17.694 10.055 -7.674 1.00 89.75 345 GLY A O 1
ATOM 2783 N N . ASN A 1 346 ? 16.877 11.485 -9.210 1.00 87.75 346 ASN A N 1
ATOM 2784 C CA . ASN A 1 346 ? 17.843 11.168 -10.263 1.00 87.75 346 ASN A CA 1
ATOM 2785 C C . ASN A 1 346 ? 19.270 11.587 -9.888 1.00 87.75 346 ASN A C 1
ATOM 2787 O O . ASN A 1 346 ? 20.218 10.851 -10.143 1.00 87.75 346 ASN A O 1
ATOM 2791 N N . THR A 1 347 ? 19.411 12.738 -9.230 1.00 90.50 347 THR A N 1
ATOM 2792 C CA . THR A 1 347 ? 20.707 13.313 -8.839 1.00 90.50 347 THR A CA 1
ATOM 2793 C C . THR A 1 347 ? 21.155 12.919 -7.425 1.00 90.50 347 THR A C 1
ATOM 2795 O O . THR A 1 347 ? 22.125 13.472 -6.902 1.00 90.50 347 THR A O 1
ATOM 2798 N N . CYS A 1 348 ? 20.468 11.973 -6.775 1.00 92.06 348 CYS A N 1
ATOM 2799 C CA . CYS A 1 348 ? 20.739 11.560 -5.397 1.00 92.06 348 CYS A CA 1
ATOM 2800 C C . CYS A 1 348 ? 22.071 10.795 -5.267 1.00 92.06 348 CYS A C 1
ATOM 2802 O O . CYS A 1 348 ? 22.268 9.763 -5.903 1.00 92.06 348 CYS A O 1
ATOM 2804 N N . ILE A 1 349 ? 22.965 11.252 -4.382 1.00 92.25 349 ILE A N 1
ATOM 2805 C CA . ILE A 1 349 ? 24.220 10.543 -4.053 1.00 92.25 349 ILE A CA 1
ATOM 2806 C C . ILE A 1 349 ? 24.170 9.947 -2.649 1.00 92.25 349 ILE A C 1
ATOM 2808 O O . ILE A 1 349 ? 24.595 8.815 -2.418 1.00 92.25 349 ILE A O 1
ATOM 2812 N N . ALA A 1 350 ? 23.692 10.729 -1.687 1.00 91.62 350 ALA A N 1
ATOM 2813 C CA . ALA A 1 350 ? 23.706 10.363 -0.282 1.00 91.62 350 ALA A CA 1
ATOM 2814 C C . ALA A 1 350 ? 22.497 10.956 0.437 1.00 91.62 350 ALA A C 1
ATOM 2816 O O . ALA A 1 350 ? 21.835 11.866 -0.059 1.00 91.62 350 ALA A O 1
ATOM 2817 N N . ALA A 1 351 ? 22.224 10.446 1.633 1.00 93.56 351 ALA A N 1
ATOM 2818 C CA . ALA A 1 351 ? 21.191 10.981 2.499 1.00 93.56 351 ALA A CA 1
ATOM 2819 C C . ALA A 1 351 ? 21.704 11.097 3.934 1.00 93.56 351 ALA A C 1
ATOM 2821 O O . ALA A 1 351 ? 22.479 10.260 4.410 1.00 93.56 351 ALA A O 1
ATOM 2822 N N . LYS A 1 352 ? 21.249 12.132 4.637 1.00 93.31 352 LYS A N 1
ATOM 2823 C CA . LYS A 1 352 ? 21.372 12.239 6.086 1.00 93.31 352 LYS A CA 1
ATOM 2824 C C . LYS A 1 352 ? 20.010 11.994 6.715 1.00 93.31 352 LYS A C 1
ATOM 2826 O O . LYS A 1 352 ? 19.021 12.596 6.310 1.00 93.31 352 LYS A O 1
ATOM 2831 N N . ILE A 1 353 ? 19.979 11.139 7.725 1.00 93.19 353 ILE A N 1
ATOM 2832 C CA . ILE A 1 353 ? 18.811 10.898 8.568 1.00 93.19 353 ILE A CA 1
ATOM 2833 C C . ILE A 1 353 ? 19.143 11.470 9.946 1.00 93.19 353 ILE A C 1
ATOM 2835 O O . ILE A 1 353 ? 20.188 11.153 10.512 1.00 93.19 353 ILE A O 1
ATOM 2839 N N . ASP A 1 354 ? 18.305 12.370 10.455 1.00 89.69 354 ASP A N 1
ATOM 2840 C CA . ASP A 1 354 ? 18.507 13.090 11.719 1.00 89.69 354 ASP A CA 1
ATOM 2841 C C . ASP A 1 354 ? 19.897 13.752 11.801 1.00 89.69 354 ASP A C 1
ATOM 2843 O O . ASP A 1 354 ? 20.613 13.665 12.802 1.00 89.69 354 ASP A O 1
ATOM 2847 N N . ARG A 1 355 ? 20.296 14.406 10.697 1.00 87.69 355 ARG A N 1
ATOM 2848 C CA . ARG A 1 355 ? 21.598 15.078 10.493 1.00 87.69 355 ARG A CA 1
ATOM 2849 C C . ARG A 1 355 ? 22.825 14.152 10.486 1.00 87.69 355 ARG A C 1
ATOM 2851 O O . ARG A 1 355 ? 23.952 14.644 10.471 1.00 87.69 355 ARG A O 1
ATOM 2858 N N . ARG A 1 356 ? 22.647 12.828 10.457 1.00 91.56 356 ARG A N 1
ATOM 2859 C CA . ARG A 1 356 ? 23.739 11.844 10.357 1.00 91.56 356 ARG A CA 1
ATOM 2860 C C . ARG A 1 356 ? 23.716 11.147 9.006 1.00 91.56 356 ARG A C 1
ATOM 2862 O O . ARG A 1 356 ? 22.651 10.762 8.540 1.00 91.56 356 ARG A O 1
ATOM 2869 N N . LEU A 1 357 ? 24.883 10.959 8.390 1.00 92.75 357 LEU A N 1
ATOM 2870 C CA . LEU A 1 357 ? 24.992 10.214 7.132 1.00 92.75 357 LEU A CA 1
ATOM 2871 C C . LEU A 1 357 ? 24.478 8.783 7.317 1.00 92.75 357 LEU A C 1
ATOM 2873 O O . LEU A 1 357 ? 24.896 8.084 8.241 1.00 92.75 357 LEU A O 1
ATOM 2877 N N . ALA A 1 358 ? 23.585 8.361 6.427 1.00 90.56 358 ALA A N 1
ATOM 2878 C CA . ALA A 1 358 ? 23.001 7.031 6.432 1.00 90.56 358 ALA A CA 1
ATOM 2879 C C . ALA A 1 358 ? 23.101 6.394 5.035 1.00 90.56 358 ALA A C 1
ATOM 2881 O O . ALA A 1 358 ? 23.019 7.097 4.025 1.00 90.56 358 ALA A O 1
ATOM 2882 N N . PRO A 1 359 ? 23.254 5.060 4.942 1.00 91.25 359 PRO A N 1
ATOM 2883 C CA . PRO A 1 359 ? 23.182 4.364 3.662 1.00 91.25 359 PRO A CA 1
ATOM 2884 C C . PRO A 1 359 ? 21.833 4.595 2.971 1.00 91.25 359 PRO A C 1
ATOM 2886 O O . PRO A 1 359 ? 20.793 4.503 3.622 1.00 91.25 359 PRO A O 1
ATOM 2889 N N . LEU A 1 360 ? 21.837 4.771 1.647 1.00 90.19 360 LEU A N 1
ATOM 2890 C CA . LEU A 1 360 ? 20.623 4.991 0.845 1.00 90.19 360 LEU A CA 1
ATOM 2891 C C . LEU A 1 360 ? 19.562 3.888 0.990 1.00 90.19 360 LEU A C 1
ATOM 2893 O O . LEU A 1 360 ? 18.374 4.166 0.874 1.00 90.19 360 LEU A O 1
ATOM 2897 N N . ARG A 1 361 ? 19.983 2.650 1.287 1.00 89.94 361 ARG A N 1
ATOM 2898 C CA . ARG A 1 361 ? 19.103 1.489 1.521 1.00 89.94 361 ARG A CA 1
ATOM 2899 C C . ARG A 1 361 ? 18.384 1.499 2.875 1.00 89.94 361 ARG A C 1
ATOM 2901 O O . ARG A 1 361 ? 17.627 0.576 3.162 1.00 89.94 361 ARG A O 1
ATOM 2908 N N . THR A 1 362 ? 18.705 2.444 3.757 1.00 89.19 362 THR A N 1
ATOM 2909 C CA . THR A 1 362 ? 18.192 2.444 5.131 1.00 89.19 362 THR A CA 1
ATOM 2910 C C . THR A 1 362 ? 16.691 2.730 5.108 1.00 89.19 362 THR A C 1
ATOM 2912 O O . THR A 1 362 ? 16.290 3.753 4.550 1.00 89.19 362 THR A O 1
ATOM 2915 N N . PRO A 1 363 ? 15.850 1.855 5.690 1.00 89.62 363 PRO A N 1
ATOM 2916 C CA . PRO A 1 363 ? 14.422 2.107 5.773 1.00 89.62 363 PRO A CA 1
ATOM 2917 C C . PRO A 1 363 ? 14.146 3.242 6.761 1.00 89.62 363 PRO A C 1
ATOM 2919 O O . PRO A 1 363 ? 14.697 3.277 7.863 1.00 89.62 363 PRO A O 1
ATOM 2922 N N . LEU A 1 364 ? 13.267 4.151 6.360 1.00 89.81 364 LEU A N 1
ATOM 2923 C CA . LEU A 1 364 ? 12.874 5.323 7.126 1.00 89.81 364 LEU A CA 1
ATOM 2924 C C . LEU A 1 364 ? 11.879 4.954 8.232 1.00 89.81 364 LEU A C 1
ATOM 2926 O O . LEU A 1 364 ? 11.029 4.069 8.074 1.00 89.81 364 LEU A O 1
ATOM 2930 N N . LEU A 1 365 ? 11.983 5.659 9.358 1.00 84.62 365 LEU A N 1
ATOM 2931 C CA . LEU A 1 365 ? 11.120 5.524 10.528 1.00 84.62 365 LEU A CA 1
ATOM 2932 C C . LEU A 1 365 ? 10.300 6.796 10.761 1.00 84.62 365 LEU A C 1
ATOM 2934 O O . LEU A 1 365 ? 10.638 7.882 10.297 1.00 84.62 365 LEU A O 1
ATOM 2938 N N . ASN A 1 366 ? 9.209 6.645 11.515 1.00 77.75 366 ASN A N 1
ATOM 2939 C CA . ASN A 1 366 ? 8.332 7.763 11.851 1.00 77.75 366 ASN A CA 1
ATOM 2940 C C . ASN A 1 366 ? 9.074 8.829 12.653 1.00 77.75 366 ASN A C 1
ATOM 2942 O O . ASN A 1 366 ? 9.670 8.523 13.684 1.00 77.75 366 ASN A O 1
ATOM 2946 N N . GLY A 1 367 ? 8.935 10.076 12.218 1.00 74.81 367 GLY A N 1
ATOM 2947 C CA . GLY A 1 367 ? 9.441 11.250 12.913 1.00 74.81 367 GLY A CA 1
ATOM 2948 C C . GLY A 1 367 ? 10.899 11.595 12.617 1.00 74.81 367 GLY A C 1
ATOM 2949 O O . GLY A 1 367 ? 11.439 12.493 13.256 1.00 74.81 367 GLY A O 1
ATOM 2950 N N . GLN A 1 368 ? 11.530 10.905 11.667 1.00 87.81 368 GLN A N 1
ATOM 2951 C CA . GLN A 1 368 ? 12.898 11.205 11.254 1.00 87.81 368 GLN A CA 1
ATOM 2952 C C . GLN A 1 368 ? 12.943 12.379 10.280 1.00 87.81 368 GLN A C 1
ATOM 2954 O O . GLN A 1 368 ? 12.060 12.528 9.435 1.00 87.81 368 GLN A O 1
ATOM 2959 N N . THR A 1 369 ? 14.001 13.181 10.371 1.00 89.62 369 THR A N 1
ATOM 2960 C CA . THR A 1 369 ? 14.294 14.241 9.398 1.00 89.62 369 THR A CA 1
ATOM 2961 C C . THR A 1 369 ? 15.247 13.709 8.338 1.00 89.62 369 THR A C 1
ATOM 2963 O O . THR A 1 369 ? 16.319 13.212 8.681 1.00 89.62 369 THR A O 1
ATOM 2966 N N . VAL A 1 370 ? 14.885 13.814 7.059 1.00 93.50 370 VAL A N 1
ATOM 2967 C CA . VAL A 1 370 ? 15.693 13.307 5.942 1.00 93.50 370 VAL A CA 1
ATOM 2968 C C . VAL A 1 370 ? 16.182 14.470 5.086 1.00 93.50 370 VAL A C 1
ATOM 2970 O O . VAL A 1 370 ? 1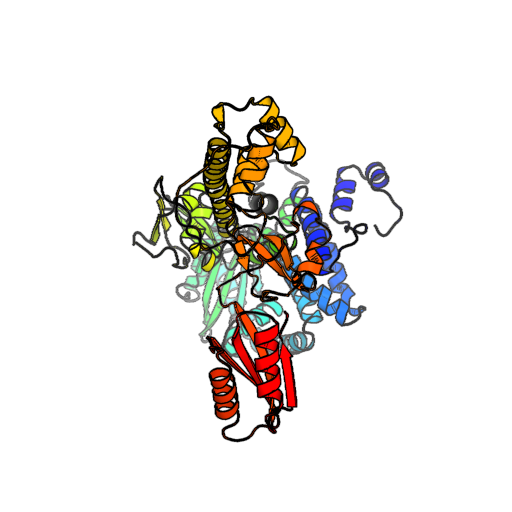5.396 15.263 4.580 1.00 93.50 370 VAL A O 1
ATOM 2973 N N . GLU A 1 371 ? 17.494 14.558 4.901 1.00 93.38 371 GLU A N 1
ATOM 2974 C CA . GLU A 1 371 ? 18.164 15.518 4.020 1.00 93.38 371 GLU A CA 1
ATOM 2975 C C . GLU A 1 371 ? 18.835 14.739 2.886 1.00 93.38 371 GLU A C 1
ATOM 2977 O O . GLU A 1 371 ? 19.659 13.857 3.137 1.00 93.38 371 GLU A O 1
ATOM 2982 N N . VAL A 1 372 ? 18.479 15.041 1.638 1.00 93.19 372 VAL A N 1
ATOM 2983 C CA . VAL A 1 372 ? 19.072 14.402 0.454 1.00 93.19 372 VAL A CA 1
ATOM 2984 C C . VAL A 1 372 ? 20.216 15.265 -0.060 1.00 93.19 372 VAL A C 1
ATOM 2986 O O . VAL A 1 372 ? 20.077 16.478 -0.181 1.00 93.19 372 VAL A O 1
ATOM 2989 N N . ILE A 1 373 ? 21.342 14.632 -0.374 1.00 92.31 373 ILE A N 1
ATOM 2990 C CA . ILE A 1 373 ? 22.509 15.273 -0.975 1.00 92.31 373 ILE A CA 1
ATOM 2991 C C . ILE A 1 373 ? 22.519 14.923 -2.464 1.00 92.31 373 ILE A C 1
ATOM 2993 O O . ILE A 1 373 ? 22.611 13.745 -2.827 1.00 92.31 373 ILE A O 1
ATOM 2997 N N . THR A 1 374 ? 22.428 15.948 -3.310 1.00 92.44 374 THR A N 1
ATOM 2998 C CA . THR A 1 374 ? 22.369 15.830 -4.772 1.00 92.44 374 THR A CA 1
ATOM 2999 C C . THR A 1 374 ? 23.640 16.350 -5.441 1.00 92.44 374 THR A C 1
ATOM 3001 O O . THR A 1 374 ? 24.276 17.266 -4.917 1.00 92.44 374 THR A O 1
ATOM 3004 N N . ALA A 1 375 ? 23.989 15.833 -6.623 1.00 92.62 375 ALA A N 1
ATOM 3005 C CA . ALA A 1 375 ? 24.988 16.462 -7.493 1.00 92.62 375 ALA A CA 1
ATOM 3006 C C . ALA A 1 375 ? 24.603 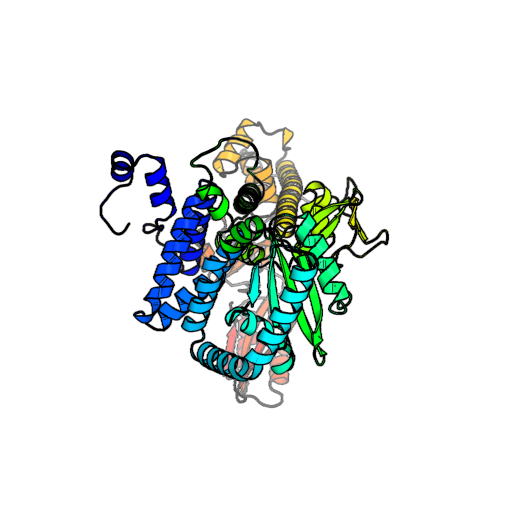16.399 -8.975 1.00 92.62 375 ALA A C 1
ATOM 3008 O O . ALA A 1 375 ? 23.977 15.444 -9.424 1.00 92.62 375 ALA A O 1
ATOM 3009 N N . ALA A 1 376 ? 25.037 17.401 -9.743 1.00 79.94 376 ALA A N 1
ATOM 3010 C CA . ALA A 1 376 ? 24.631 17.606 -11.136 1.00 79.94 376 ALA A CA 1
ATOM 3011 C C . ALA A 1 376 ? 25.045 16.483 -12.113 1.00 79.94 376 ALA A C 1
ATOM 3013 O O . ALA A 1 376 ? 24.408 16.327 -13.145 1.00 79.94 376 ALA A O 1
ATOM 3014 N N . GLY A 1 377 ? 26.078 15.694 -11.793 1.00 78.81 377 GLY A N 1
ATOM 3015 C CA . GLY A 1 377 ? 26.535 14.549 -12.601 1.00 78.81 377 GLY A CA 1
ATOM 3016 C C . GLY A 1 377 ? 26.166 13.181 -12.017 1.00 78.81 377 GLY A C 1
ATOM 3017 O O . GLY A 1 377 ? 26.781 12.180 -12.369 1.00 78.81 377 GLY A O 1
ATOM 3018 N N . ALA A 1 378 ? 25.252 13.135 -11.047 1.00 83.12 378 ALA A N 1
ATOM 3019 C CA . ALA A 1 378 ? 24.827 11.885 -10.432 1.00 83.12 378 ALA A CA 1
ATOM 3020 C C . ALA A 1 378 ? 23.700 11.234 -11.242 1.00 83.12 378 ALA A C 1
ATOM 3022 O O . ALA A 1 378 ? 22.804 11.921 -11.735 1.00 83.12 378 ALA A O 1
ATOM 3023 N N . HIS A 1 379 ? 23.738 9.905 -11.336 1.00 82.62 379 HIS A N 1
ATOM 3024 C CA . HIS A 1 379 ? 22.773 9.116 -12.095 1.00 82.62 379 HIS A CA 1
ATOM 3025 C C . HIS A 1 379 ? 22.227 7.950 -11.256 1.00 82.62 379 HIS A C 1
ATOM 3027 O O . HIS A 1 379 ? 22.957 7.400 -10.420 1.00 82.62 379 HIS A O 1
ATOM 3033 N N . PRO A 1 380 ? 20.965 7.533 -11.476 1.00 84.81 380 PRO A N 1
ATOM 3034 C CA . PRO A 1 380 ? 20.387 6.367 -10.822 1.00 84.81 380 PRO A CA 1
ATOM 3035 C C . PRO A 1 380 ? 21.203 5.090 -11.029 1.00 84.81 380 PRO A C 1
ATOM 3037 O O . PRO A 1 380 ? 21.496 4.690 -12.154 1.00 84.81 380 PRO A O 1
ATOM 3040 N N . ASN A 1 381 ? 21.503 4.389 -9.936 1.00 79.81 381 ASN A N 1
ATOM 3041 C CA . ASN A 1 381 ? 22.159 3.086 -10.005 1.00 79.81 381 ASN A CA 1
ATOM 3042 C C . ASN A 1 381 ? 21.110 1.960 -10.168 1.00 79.81 381 ASN A C 1
ATOM 3044 O O . ASN A 1 381 ? 20.174 1.898 -9.362 1.00 79.81 381 ASN A O 1
ATOM 3048 N N . PRO A 1 382 ? 21.278 1.011 -11.114 1.00 74.44 382 PRO A N 1
ATOM 3049 C CA . PRO A 1 382 ? 20.389 -0.147 -11.268 1.00 74.44 382 PRO A CA 1
ATOM 3050 C C . PRO A 1 382 ? 20.148 -0.942 -9.979 1.00 74.44 382 PRO A C 1
ATOM 3052 O O . PRO A 1 382 ? 19.051 -1.457 -9.758 1.00 74.44 382 PRO A O 1
ATOM 3055 N N . ALA A 1 383 ? 21.140 -0.999 -9.086 1.00 74.12 383 ALA A N 1
ATOM 3056 C CA . ALA A 1 383 ? 21.043 -1.700 -7.809 1.00 74.12 383 ALA A CA 1
ATOM 3057 C C . ALA A 1 383 ? 19.950 -1.137 -6.882 1.00 74.12 383 ALA A C 1
ATOM 3059 O O . ALA A 1 383 ? 19.502 -1.844 -5.975 1.00 74.12 383 ALA A O 1
ATOM 3060 N N . TRP A 1 384 ? 19.496 0.105 -7.097 1.00 83.50 384 TRP A N 1
ATOM 3061 C CA . TRP A 1 384 ? 18.422 0.715 -6.310 1.00 83.50 384 TRP A CA 1
ATOM 3062 C C . TRP A 1 384 ? 17.095 -0.025 -6.462 1.00 83.50 384 TRP A C 1
ATOM 3064 O O . TRP A 1 384 ? 16.363 -0.148 -5.479 1.00 83.50 384 TRP A O 1
ATOM 3074 N N . LEU A 1 385 ? 16.827 -0.617 -7.634 1.00 73.38 385 LEU A N 1
ATOM 3075 C CA . LEU A 1 385 ? 15.614 -1.404 -7.900 1.00 73.38 385 LEU A CA 1
ATOM 3076 C C . LEU A 1 385 ? 15.416 -2.571 -6.921 1.00 73.38 385 LEU A C 1
ATOM 3078 O O . LEU A 1 385 ? 14.281 -2.990 -6.707 1.00 73.38 385 LEU A O 1
ATOM 3082 N N . ASN A 1 386 ? 16.492 -3.058 -6.297 1.00 76.31 386 ASN A N 1
ATOM 3083 C CA . ASN A 1 386 ? 16.436 -4.157 -5.335 1.00 76.31 386 ASN A CA 1
ATOM 3084 C C . ASN A 1 386 ? 15.860 -3.749 -3.972 1.00 76.31 386 ASN A C 1
ATOM 3086 O O . ASN A 1 386 ? 15.405 -4.617 -3.230 1.00 76.31 386 ASN A O 1
ATOM 3090 N N . PHE A 1 387 ? 15.910 -2.462 -3.611 1.00 80.88 387 PHE A N 1
ATOM 3091 C CA . PHE A 1 387 ? 15.526 -2.003 -2.272 1.00 80.88 387 PHE A CA 1
ATOM 3092 C C . PHE A 1 387 ? 14.507 -0.859 -2.246 1.00 80.88 387 PHE A C 1
ATOM 3094 O O . PHE A 1 387 ? 13.940 -0.608 -1.185 1.00 80.88 387 PHE A O 1
ATOM 3101 N N . VAL A 1 388 ? 14.241 -0.171 -3.364 1.00 83.75 388 VAL A N 1
ATOM 3102 C CA . VAL A 1 388 ? 13.219 0.888 -3.392 1.00 83.75 388 VAL A CA 1
ATOM 3103 C C . VAL A 1 388 ? 11.810 0.322 -3.196 1.00 83.75 388 VAL A C 1
ATOM 3105 O O . VAL A 1 388 ? 11.336 -0.567 -3.917 1.00 83.75 388 VAL A O 1
ATOM 3108 N N . ALA A 1 389 ? 11.104 0.853 -2.203 1.00 78.44 389 ALA A N 1
ATOM 3109 C CA . ALA A 1 389 ? 9.799 0.342 -1.810 1.00 78.44 389 ALA A CA 1
ATOM 3110 C C . ALA A 1 389 ? 8.657 0.965 -2.619 1.00 78.44 389 ALA A C 1
ATOM 3112 O O . ALA A 1 389 ? 7.629 0.310 -2.817 1.00 78.44 389 ALA A O 1
ATOM 3113 N N . THR A 1 390 ? 8.816 2.204 -3.089 1.00 81.19 390 THR A N 1
ATOM 3114 C CA . THR A 1 390 ? 7.752 2.963 -3.753 1.00 81.19 390 THR A CA 1
ATOM 3115 C C . THR A 1 390 ? 7.708 2.691 -5.253 1.00 81.19 390 THR A C 1
ATOM 3117 O O . THR A 1 390 ? 8.728 2.517 -5.923 1.00 81.19 390 THR A O 1
ATOM 3120 N N . ALA A 1 391 ? 6.493 2.658 -5.802 1.00 75.00 391 ALA A N 1
ATOM 3121 C CA . ALA A 1 391 ? 6.290 2.441 -7.228 1.00 75.00 391 ALA A CA 1
ATOM 3122 C C . ALA A 1 391 ? 6.722 3.665 -8.064 1.00 75.00 391 ALA A C 1
ATOM 3124 O O . ALA A 1 391 ? 7.269 3.486 -9.150 1.00 75.00 391 ALA A O 1
ATOM 3125 N N . LYS A 1 392 ? 6.592 4.890 -7.522 1.00 80.50 392 LYS A N 1
ATOM 3126 C CA . LYS A 1 392 ? 7.103 6.129 -8.142 1.00 80.50 392 LYS A CA 1
ATOM 3127 C C . LYS A 1 392 ? 8.617 6.067 -8.368 1.00 80.50 392 LYS A C 1
ATOM 3129 O O . LYS A 1 392 ? 9.067 6.305 -9.486 1.00 80.50 392 LYS A O 1
ATOM 3134 N N . ALA A 1 393 ? 9.401 5.694 -7.352 1.00 83.56 393 ALA A N 1
ATOM 3135 C CA . ALA A 1 393 ? 10.852 5.559 -7.498 1.00 83.56 393 ALA A CA 1
ATOM 3136 C C . ALA A 1 393 ? 11.219 4.465 -8.514 1.00 83.56 393 ALA A C 1
ATOM 3138 O O . ALA A 1 393 ? 12.006 4.709 -9.423 1.00 83.56 393 ALA A O 1
ATOM 3139 N N . ARG A 1 394 ? 10.598 3.277 -8.425 1.00 80.62 394 ARG A N 1
ATOM 3140 C CA . ARG A 1 394 ? 10.861 2.176 -9.373 1.00 80.62 394 ARG A CA 1
ATOM 3141 C C . ARG A 1 394 ? 10.570 2.549 -10.822 1.00 80.62 394 ARG A C 1
ATOM 3143 O O . ARG A 1 394 ? 11.388 2.247 -11.686 1.00 80.62 394 ARG A O 1
ATOM 3150 N N . SER A 1 395 ? 9.427 3.183 -11.086 1.00 76.50 395 SER A N 1
ATOM 3151 C CA . SER A 1 395 ? 9.034 3.578 -12.441 1.00 76.50 395 SER A CA 1
ATOM 3152 C C . SER A 1 395 ? 10.026 4.575 -13.037 1.00 76.50 395 SER A C 1
ATOM 3154 O O . SER A 1 395 ? 10.464 4.385 -14.168 1.00 76.50 395 SER A O 1
ATOM 3156 N N . ASN A 1 396 ? 10.423 5.596 -12.272 1.00 81.81 396 ASN A N 1
ATOM 3157 C CA . ASN A 1 396 ? 11.364 6.613 -12.744 1.00 81.81 396 ASN A CA 1
ATOM 3158 C C . ASN A 1 396 ? 12.774 6.048 -12.962 1.00 81.81 396 ASN A C 1
ATOM 3160 O O . ASN A 1 396 ? 13.375 6.318 -13.998 1.00 81.81 396 ASN A O 1
ATOM 3164 N N . ILE A 1 397 ? 13.267 5.193 -12.055 1.00 79.50 397 ILE A N 1
ATOM 3165 C CA . ILE A 1 397 ? 14.567 4.521 -12.223 1.00 79.50 397 ILE A CA 1
ATOM 3166 C C . ILE A 1 397 ? 14.563 3.653 -13.488 1.00 79.50 397 ILE A C 1
ATOM 3168 O O . ILE A 1 397 ? 15.496 3.719 -14.281 1.00 79.50 397 ILE A O 1
ATOM 3172 N N . ARG A 1 398 ? 13.511 2.853 -13.718 1.00 74.69 398 ARG A N 1
ATOM 3173 C CA . ARG A 1 398 ? 13.411 2.022 -14.932 1.00 74.69 398 ARG A CA 1
ATOM 3174 C C . ARG A 1 398 ? 13.339 2.859 -16.202 1.00 74.69 398 ARG A C 1
ATOM 3176 O O . ARG A 1 398 ? 13.993 2.510 -17.177 1.00 74.69 398 ARG A O 1
ATOM 3183 N N . HIS A 1 399 ? 12.558 3.936 -16.187 1.00 78.19 399 HIS A N 1
ATOM 3184 C CA . HIS A 1 399 ? 12.451 4.852 -17.318 1.00 78.19 399 HIS A CA 1
ATOM 3185 C C . HIS A 1 399 ? 13.815 5.461 -17.666 1.00 78.19 399 HIS A C 1
ATOM 3187 O O . HIS A 1 399 ? 14.229 5.412 -18.819 1.00 78.19 399 HIS A O 1
ATOM 3193 N N . TYR A 1 400 ? 14.550 5.946 -16.661 1.00 79.12 400 TYR A N 1
ATOM 3194 C CA . TYR A 1 400 ? 15.897 6.479 -16.850 1.00 79.12 400 TYR A CA 1
ATOM 3195 C C . TYR A 1 400 ? 16.853 5.439 -17.459 1.00 79.12 400 TYR A C 1
ATOM 3197 O O . TYR A 1 400 ? 17.516 5.722 -18.450 1.00 79.12 400 TYR A O 1
ATOM 3205 N N . LEU A 1 401 ? 16.876 4.213 -16.921 1.00 70.50 401 LEU A N 1
ATOM 3206 C CA . LEU A 1 401 ? 17.737 3.138 -17.433 1.00 70.50 401 LEU A CA 1
ATOM 3207 C C . LEU A 1 401 ? 17.380 2.715 -18.863 1.00 70.50 401 LEU A C 1
ATOM 3209 O O . LEU A 1 401 ? 18.271 2.374 -19.636 1.00 70.50 401 LEU A O 1
ATOM 3213 N N . LYS A 1 402 ? 16.091 2.737 -19.217 1.00 68.00 402 LYS A N 1
ATOM 3214 C CA . LYS A 1 402 ? 15.624 2.418 -20.569 1.00 68.00 402 LYS A CA 1
ATOM 3215 C C . LYS A 1 402 ? 16.077 3.471 -21.583 1.00 68.00 402 LYS A C 1
ATOM 3217 O O . LYS A 1 402 ? 16.501 3.104 -22.672 1.00 68.00 402 LYS A O 1
ATOM 3222 N N . ASN A 1 403 ? 16.010 4.751 -21.221 1.00 72.50 403 ASN A N 1
ATOM 3223 C CA . ASN A 1 403 ? 16.449 5.833 -22.102 1.00 72.50 403 ASN A CA 1
ATOM 3224 C C . ASN A 1 403 ? 17.977 5.855 -22.241 1.00 72.50 403 ASN A C 1
ATOM 3226 O O . ASN A 1 403 ? 18.468 5.941 -23.357 1.00 72.50 403 ASN A O 1
ATOM 3230 N N . LEU A 1 404 ? 18.720 5.636 -21.148 1.00 67.50 404 LEU A N 1
ATOM 3231 C CA . LEU A 1 404 ? 20.185 5.548 -21.183 1.00 67.50 404 LEU A CA 1
ATOM 3232 C C . LEU A 1 404 ? 20.684 4.455 -22.145 1.00 67.50 404 LEU A C 1
ATOM 3234 O O . LEU A 1 404 ? 21.614 4.680 -22.910 1.00 67.50 404 LEU A O 1
ATOM 3238 N N . GLN A 1 405 ? 20.039 3.282 -22.147 1.00 63.50 405 GLN A N 1
ATOM 3239 C CA . GLN A 1 405 ? 20.380 2.199 -23.075 1.00 63.50 405 GLN A CA 1
ATOM 3240 C C . GLN A 1 405 ? 20.125 2.561 -24.541 1.00 63.50 405 GLN A C 1
ATOM 3242 O O . GLN A 1 405 ? 20.854 2.085 -25.408 1.00 63.50 405 GLN A O 1
ATOM 3247 N N . ASN A 1 406 ? 19.110 3.379 -24.824 1.00 65.50 406 ASN A N 1
ATOM 3248 C CA . ASN A 1 406 ? 18.830 3.841 -26.180 1.00 65.50 406 ASN A CA 1
ATOM 3249 C C . ASN A 1 406 ? 19.848 4.890 -26.638 1.00 65.50 406 ASN A C 1
ATOM 3251 O O . ASN A 1 406 ? 20.302 4.802 -27.773 1.00 65.50 406 ASN A O 1
ATOM 3255 N N . ASP A 1 407 ? 20.245 5.819 -25.765 1.00 70.50 407 ASP A N 1
ATOM 3256 C CA . ASP A 1 407 ? 21.210 6.875 -26.096 1.00 70.50 407 ASP A CA 1
ATOM 3257 C C . ASP A 1 407 ? 22.622 6.295 -26.310 1.00 70.50 407 ASP A C 1
ATOM 3259 O O . ASP A 1 407 ? 23.271 6.576 -27.318 1.00 70.50 407 ASP A O 1
ATOM 3263 N N . GLU A 1 408 ? 23.078 5.400 -25.422 1.00 71.56 408 GLU A N 1
ATOM 3264 C CA . GLU A 1 408 ? 24.361 4.694 -25.576 1.00 71.56 408 GLU A CA 1
ATOM 3265 C C . GLU A 1 408 ? 24.374 3.797 -26.823 1.00 71.56 408 GLU A C 1
ATOM 3267 O O . GLU A 1 408 ? 25.378 3.719 -27.540 1.00 71.56 408 GLU A O 1
ATOM 3272 N N . ALA A 1 409 ? 23.252 3.128 -27.115 1.00 68.19 409 ALA A N 1
ATOM 3273 C CA . ALA A 1 409 ? 23.121 2.339 -28.331 1.00 68.19 409 ALA A CA 1
ATOM 3274 C C . ALA A 1 409 ? 23.081 3.215 -29.589 1.00 68.19 409 ALA A C 1
ATOM 3276 O O . ALA A 1 409 ? 23.699 2.850 -30.586 1.00 68.19 409 ALA A O 1
ATOM 3277 N N . ALA A 1 410 ? 22.413 4.370 -29.563 1.00 76.94 410 ALA A N 1
ATOM 3278 C CA . ALA A 1 410 ? 22.388 5.302 -30.687 1.00 76.94 410 ALA A CA 1
ATOM 3279 C C . ALA A 1 410 ? 23.795 5.800 -31.023 1.00 76.94 410 ALA A C 1
ATOM 3281 O O . ALA A 1 410 ? 24.206 5.775 -32.183 1.00 76.94 410 ALA A O 1
ATOM 3282 N N . GLU A 1 411 ? 24.571 6.167 -30.006 1.00 77.19 411 GLU A N 1
ATOM 3283 C CA . GLU A 1 411 ? 25.929 6.679 -30.171 1.00 77.19 411 GLU A CA 1
ATOM 3284 C C . GLU A 1 411 ? 26.911 5.599 -30.672 1.00 77.19 411 GLU A C 1
ATOM 3286 O O . GLU A 1 411 ? 27.794 5.866 -31.495 1.00 77.19 411 GLU A O 1
ATOM 3291 N N . LEU A 1 412 ? 26.746 4.351 -30.217 1.00 70.50 412 LEU A N 1
ATOM 3292 C CA . LEU A 1 412 ? 27.490 3.199 -30.732 1.00 70.50 412 LEU A CA 1
ATOM 3293 C C . LEU A 1 412 ? 27.103 2.882 -32.182 1.00 70.50 412 LEU A C 1
ATOM 3295 O O . LEU A 1 412 ? 27.977 2.664 -33.023 1.00 70.50 412 LEU A O 1
ATOM 3299 N N . GLY A 1 413 ? 25.806 2.864 -32.486 1.00 71.88 413 GLY A N 1
ATOM 3300 C CA . GLY A 1 413 ? 25.297 2.568 -33.819 1.00 71.88 413 GLY A CA 1
ATOM 3301 C C . GLY A 1 413 ? 25.694 3.616 -34.852 1.00 71.88 413 GLY A C 1
ATOM 3302 O O . GLY A 1 413 ? 26.055 3.250 -35.968 1.00 71.88 413 GLY A O 1
ATOM 3303 N N . LEU A 1 414 ? 25.743 4.890 -34.460 1.00 80.81 414 LEU A N 1
ATOM 3304 C CA . LEU A 1 414 ? 26.247 5.978 -35.296 1.00 80.81 414 LEU A CA 1
ATOM 3305 C C . LEU A 1 414 ? 27.722 5.763 -35.661 1.00 80.81 414 LEU A C 1
ATOM 3307 O O . LEU A 1 414 ? 28.080 5.814 -36.836 1.00 80.81 414 LEU A O 1
ATOM 3311 N N . ARG A 1 415 ? 28.569 5.407 -34.684 1.00 75.69 415 ARG A N 1
ATOM 3312 C CA . ARG A 1 415 ? 29.979 5.052 -34.938 1.00 75.69 415 ARG A CA 1
ATOM 3313 C C . ARG A 1 415 ? 30.123 3.833 -35.855 1.00 75.69 415 ARG A C 1
ATOM 3315 O O . ARG A 1 415 ? 31.033 3.781 -36.680 1.00 75.69 415 ARG A O 1
ATOM 3322 N N . MET A 1 416 ? 29.248 2.838 -35.711 1.00 67.88 416 MET A N 1
ATOM 3323 C CA . MET A 1 416 ? 29.255 1.637 -36.553 1.00 67.88 416 MET A CA 1
ATOM 3324 C C . MET A 1 416 ? 28.810 1.925 -37.991 1.00 67.88 416 MET A C 1
ATOM 3326 O O . MET A 1 416 ? 29.386 1.358 -38.919 1.00 67.88 416 MET A O 1
ATOM 3330 N N . LEU A 1 417 ? 27.809 2.788 -38.174 1.00 77.75 417 LEU A N 1
ATOM 3331 C CA . LEU A 1 417 ? 27.323 3.214 -39.484 1.00 77.75 417 LEU A CA 1
ATOM 3332 C C . LEU A 1 417 ? 28.364 4.065 -40.214 1.00 77.75 417 LEU A C 1
ATOM 3334 O O . LEU A 1 417 ? 28.652 3.789 -41.374 1.00 77.75 417 LEU A O 1
ATOM 3338 N N . ASP A 1 418 ? 28.996 5.014 -39.524 1.00 79.25 418 ASP A N 1
ATOM 3339 C CA . ASP A 1 418 ? 30.038 5.860 -40.114 1.00 79.25 418 ASP A CA 1
ATOM 3340 C C . ASP A 1 418 ? 31.261 5.034 -40.551 1.00 79.25 418 ASP A C 1
ATOM 3342 O O . ASP A 1 418 ? 31.750 5.167 -41.669 1.00 79.25 418 ASP A O 1
ATOM 3346 N N . LYS A 1 419 ? 31.687 4.059 -39.736 1.00 72.19 419 LYS A N 1
ATOM 3347 C CA . LYS A 1 419 ? 32.755 3.119 -40.119 1.00 72.19 419 LYS A CA 1
ATOM 3348 C C . LYS A 1 419 ? 32.384 2.249 -41.329 1.00 72.19 419 LYS A C 1
ATOM 3350 O O . LYS A 1 419 ? 33.249 1.912 -42.134 1.00 72.19 419 LYS A O 1
ATOM 3355 N N . ALA A 1 420 ? 31.117 1.851 -41.443 1.00 68.50 420 ALA A N 1
ATOM 3356 C CA . ALA A 1 420 ? 30.619 1.068 -42.572 1.00 68.50 420 ALA A CA 1
ATOM 3357 C C . ALA A 1 420 ? 30.569 1.892 -43.871 1.00 68.50 420 ALA A C 1
ATOM 3359 O O . ALA A 1 420 ? 30.926 1.380 -44.929 1.00 68.50 420 ALA A O 1
ATOM 3360 N N . LEU A 1 421 ? 30.178 3.164 -43.779 1.00 76.12 421 LEU A N 1
ATOM 3361 C CA . LEU A 1 421 ? 30.184 4.109 -44.895 1.00 76.12 421 LEU A CA 1
ATOM 3362 C C . LEU A 1 421 ? 31.606 4.445 -45.351 1.00 76.12 421 LEU A C 1
ATOM 3364 O O . LEU A 1 421 ? 31.869 4.437 -46.552 1.00 76.12 421 LEU A O 1
ATOM 3368 N N . GLN A 1 422 ? 32.543 4.626 -44.414 1.00 76.25 422 GLN A N 1
ATOM 3369 C CA . GLN A 1 422 ? 33.958 4.848 -44.737 1.00 76.25 422 GLN A CA 1
ATOM 3370 C C . GLN A 1 422 ? 34.543 3.680 -45.542 1.00 76.25 422 GLN A C 1
ATOM 3372 O O . GLN A 1 422 ? 35.310 3.895 -46.476 1.00 76.25 422 GLN A O 1
ATOM 3377 N N . GLY A 1 423 ? 34.136 2.444 -45.232 1.00 66.06 423 GLY A N 1
ATOM 3378 C CA . GLY A 1 423 ? 34.501 1.255 -46.010 1.00 66.06 423 GLY A CA 1
ATOM 3379 C C . GLY A 1 423 ? 33.936 1.226 -47.438 1.00 66.06 423 GLY A C 1
ATOM 3380 O O . GLY A 1 423 ? 34.411 0.442 -48.254 1.00 66.06 423 GLY A O 1
ATOM 3381 N N . LEU A 1 424 ? 32.948 2.072 -47.743 1.00 67.94 424 LEU A N 1
ATOM 3382 C CA . LEU A 1 424 ? 32.347 2.270 -49.067 1.00 67.94 424 LEU A CA 1
ATOM 3383 C C . LEU A 1 424 ? 32.756 3.613 -49.704 1.00 67.94 424 LEU A C 1
ATOM 3385 O O . LEU A 1 424 ? 32.228 3.973 -50.751 1.00 67.94 424 LEU A O 1
ATOM 3389 N N . GLY A 1 425 ? 33.692 4.352 -49.094 1.00 70.75 425 GLY A N 1
ATOM 3390 C CA . GLY A 1 425 ? 34.216 5.611 -49.630 1.00 70.75 425 GLY A CA 1
ATOM 3391 C C . GLY A 1 425 ? 33.372 6.862 -49.351 1.00 70.75 425 GLY A C 1
ATOM 3392 O O . GLY A 1 425 ? 33.619 7.883 -49.984 1.00 70.75 425 GLY A O 1
ATOM 3393 N N . SER A 1 426 ? 32.416 6.814 -48.417 1.00 75.56 426 SER A N 1
ATOM 3394 C CA . SER A 1 426 ? 31.562 7.956 -48.034 1.00 75.56 426 SER A CA 1
ATOM 3395 C C . SER A 1 426 ? 31.585 8.181 -46.520 1.00 75.56 426 SER A C 1
ATOM 3397 O O . SER A 1 426 ? 31.871 7.261 -45.759 1.00 75.56 426 SER A O 1
ATOM 3399 N N . THR A 1 427 ? 31.240 9.375 -46.041 1.00 77.88 427 THR A N 1
ATOM 3400 C CA . THR A 1 427 ? 30.915 9.600 -44.620 1.00 77.88 427 THR A CA 1
ATOM 3401 C C . THR A 1 427 ? 29.451 9.977 -44.449 1.00 77.88 427 THR A C 1
ATOM 3403 O O . THR A 1 427 ? 28.774 10.320 -45.418 1.00 77.88 427 THR A O 1
ATOM 3406 N N . LEU A 1 428 ? 28.935 9.912 -43.217 1.00 68.25 428 LEU A N 1
ATOM 3407 C CA . LEU A 1 428 ? 27.536 10.260 -42.935 1.00 68.25 428 LEU A CA 1
ATOM 3408 C C . LEU A 1 428 ? 27.189 11.719 -43.314 1.00 68.25 428 LEU A C 1
ATOM 3410 O O . LEU A 1 428 ? 26.026 12.029 -43.536 1.00 68.25 428 LEU A O 1
ATOM 3414 N N . GLN A 1 429 ? 28.192 12.603 -43.388 1.00 70.44 429 GLN A N 1
ATOM 3415 C CA . GLN A 1 429 ? 28.038 14.013 -43.771 1.00 70.44 429 GLN A CA 1
ATOM 3416 C C . GLN A 1 429 ? 27.923 14.222 -45.286 1.00 70.44 429 GLN A C 1
ATOM 3418 O O . GLN A 1 429 ? 27.417 15.254 -45.718 1.00 70.44 429 GLN A O 1
ATOM 3423 N N . ASP A 1 430 ? 28.380 13.253 -46.078 1.00 69.94 430 ASP A N 1
ATOM 3424 C CA . ASP A 1 430 ? 28.380 13.328 -47.542 1.00 69.94 430 ASP A CA 1
ATOM 3425 C C . ASP A 1 430 ? 27.059 12.825 -48.150 1.00 69.94 430 ASP A C 1
ATOM 3427 O O . ASP A 1 430 ? 26.829 12.964 -49.351 1.00 69.94 430 ASP A O 1
ATOM 3431 N N . ILE A 1 431 ? 26.185 12.239 -47.326 1.00 74.50 431 ILE A N 1
ATOM 3432 C CA . ILE A 1 431 ? 24.902 11.682 -47.754 1.00 74.50 431 ILE A CA 1
ATOM 3433 C C . ILE A 1 431 ? 23.835 12.788 -47.740 1.00 74.50 431 ILE A C 1
ATOM 3435 O O . ILE A 1 431 ? 23.662 13.451 -46.713 1.00 74.50 431 ILE A O 1
ATOM 3439 N N . PRO A 1 432 ? 23.066 12.970 -48.829 1.00 77.75 432 PRO A N 1
ATOM 3440 C CA . PRO A 1 432 ? 21.948 13.908 -48.856 1.00 77.75 432 PRO A CA 1
ATOM 3441 C C . PRO A 1 432 ? 20.896 13.588 -47.782 1.00 77.75 432 PRO A C 1
ATOM 3443 O O . PRO A 1 432 ? 20.468 12.441 -47.637 1.00 77.75 432 PRO A O 1
ATOM 3446 N N . GLU A 1 433 ? 20.399 14.608 -47.072 1.00 72.69 433 GLU A N 1
ATOM 3447 C CA . GLU A 1 433 ? 19.346 14.434 -46.051 1.00 72.69 433 GLU A CA 1
ATOM 3448 C C . GLU A 1 433 ? 18.060 13.793 -46.612 1.00 72.69 433 GLU A C 1
ATOM 3450 O O . GLU A 1 433 ? 17.345 13.106 -45.880 1.00 72.69 433 GLU A O 1
ATOM 3455 N N . SER A 1 434 ? 17.791 13.956 -47.915 1.00 72.50 434 SER A N 1
ATOM 3456 C CA . SER A 1 434 ? 16.659 13.335 -48.617 1.00 72.50 434 SER A CA 1
ATOM 3457 C C . SER A 1 434 ? 16.730 11.808 -48.634 1.00 72.50 434 SER A C 1
ATOM 3459 O O . SER A 1 434 ? 15.722 11.138 -48.413 1.00 72.50 434 SER A O 1
ATOM 3461 N N . ASP A 1 435 ? 17.923 11.259 -48.854 1.00 72.56 435 ASP A N 1
ATOM 3462 C CA . ASP A 1 435 ? 18.136 9.818 -49.017 1.00 72.56 435 ASP A CA 1
ATOM 3463 C C . ASP A 1 435 ? 18.108 9.130 -47.647 1.00 72.56 435 ASP A C 1
ATOM 3465 O O . ASP A 1 435 ? 17.573 8.030 -47.482 1.00 72.56 435 ASP A O 1
ATOM 3469 N N . LEU A 1 436 ? 18.603 9.837 -46.627 1.00 74.94 436 LEU A N 1
ATOM 3470 C CA . LEU A 1 436 ? 18.507 9.427 -45.233 1.00 74.94 436 LEU A CA 1
ATOM 3471 C C . LEU A 1 436 ? 17.043 9.384 -44.762 1.00 74.94 436 LEU A C 1
ATOM 3473 O O . LEU A 1 436 ? 16.634 8.401 -44.144 1.00 74.94 436 LEU A O 1
ATOM 3477 N N . GLN A 1 437 ? 16.235 10.404 -45.082 1.00 75.94 437 GLN A N 1
ATOM 3478 C CA . GLN A 1 437 ? 14.803 10.429 -44.751 1.00 75.94 437 GLN A CA 1
ATOM 3479 C C . GLN A 1 437 ? 14.020 9.319 -45.454 1.00 75.94 437 GLN A C 1
ATOM 3481 O O . GLN A 1 437 ? 13.223 8.640 -44.807 1.00 75.94 437 GLN A O 1
ATOM 3486 N N . GLN A 1 438 ? 14.286 9.077 -46.738 1.00 77.38 438 GLN A N 1
ATOM 3487 C CA . GLN A 1 438 ? 13.632 8.007 -47.490 1.00 77.38 438 GLN A CA 1
ATOM 3488 C C . GLN A 1 438 ? 13.882 6.628 -46.859 1.00 77.38 438 GLN A C 1
ATOM 3490 O O . GLN A 1 438 ? 12.971 5.808 -46.756 1.00 77.38 438 GLN A O 1
ATOM 3495 N N . ILE A 1 439 ? 15.105 6.383 -46.389 1.00 76.62 439 ILE A N 1
ATOM 3496 C CA . ILE A 1 439 ? 15.489 5.135 -45.722 1.00 76.62 439 ILE A CA 1
ATOM 3497 C C . ILE A 1 439 ? 14.872 5.014 -44.321 1.00 76.62 439 ILE A C 1
ATOM 3499 O O . ILE A 1 439 ? 14.471 3.921 -43.915 1.00 76.62 439 ILE A O 1
ATOM 3503 N N . ILE A 1 440 ? 14.763 6.121 -43.586 1.00 79.88 440 ILE A N 1
ATOM 3504 C CA . ILE A 1 440 ? 14.091 6.167 -42.279 1.00 79.88 440 ILE A CA 1
ATOM 3505 C C . ILE A 1 440 ? 12.603 5.807 -42.429 1.00 79.88 440 ILE A C 1
ATOM 3507 O O . ILE A 1 440 ? 12.113 4.945 -41.693 1.00 79.88 440 ILE A O 1
ATOM 3511 N N . GLU A 1 441 ? 11.918 6.383 -43.422 1.00 78.69 441 GLU A N 1
ATOM 3512 C CA . GLU A 1 441 ? 10.518 6.069 -43.733 1.00 78.69 441 GLU A CA 1
ATOM 3513 C C . GLU A 1 441 ? 10.343 4.627 -44.229 1.00 78.69 441 GLU A C 1
ATOM 3515 O O . GLU A 1 441 ? 9.442 3.923 -43.769 1.00 78.69 441 GLU A O 1
ATOM 3520 N N . GLU A 1 442 ? 11.227 4.141 -45.108 1.00 76.38 442 GLU A N 1
ATOM 3521 C CA . GLU A 1 442 ? 11.173 2.770 -45.632 1.00 76.38 442 GLU A CA 1
ATOM 3522 C C . GLU A 1 442 ? 11.336 1.719 -44.522 1.00 76.38 442 GLU A C 1
ATOM 3524 O O . GLU A 1 442 ? 10.651 0.692 -44.515 1.00 76.38 442 GLU A O 1
ATOM 3529 N N . PHE A 1 443 ? 12.223 1.970 -43.555 1.00 71.31 443 PHE A N 1
ATOM 3530 C CA . PHE A 1 443 ? 12.438 1.063 -42.429 1.00 71.31 443 PHE A CA 1
ATOM 3531 C C . PHE A 1 443 ? 11.461 1.264 -41.261 1.00 71.31 443 PHE A C 1
ATOM 3533 O O . PHE A 1 443 ? 11.496 0.460 -40.320 1.00 71.31 443 PHE A O 1
ATOM 3540 N N . GLY A 1 444 ? 10.572 2.260 -41.342 1.00 75.81 444 GLY A N 1
ATOM 3541 C CA . GLY A 1 444 ? 9.522 2.529 -40.359 1.00 75.81 444 GLY A CA 1
ATOM 3542 C C . GLY A 1 444 ? 10.040 3.107 -39.042 1.00 75.81 444 GLY A C 1
ATOM 3543 O O . GLY A 1 444 ? 9.526 2.749 -37.983 1.00 75.81 444 GLY A O 1
ATOM 3544 N N . PHE A 1 445 ? 11.080 3.942 -39.096 1.00 79.31 445 PHE A N 1
ATOM 3545 C CA . PHE A 1 445 ? 11.604 4.657 -37.933 1.00 79.31 445 PHE A CA 1
ATOM 3546 C C . PHE A 1 445 ? 11.179 6.125 -37.946 1.00 79.31 445 PHE A C 1
ATOM 3548 O O . PHE A 1 445 ? 10.980 6.713 -39.001 1.00 79.31 445 PHE A O 1
ATOM 3555 N N . ASP A 1 446 ? 11.084 6.726 -36.760 1.00 74.56 446 ASP A N 1
ATOM 3556 C CA . ASP A 1 446 ? 10.659 8.124 -36.612 1.00 74.56 446 ASP A CA 1
ATOM 3557 C C . ASP A 1 446 ? 11.834 9.118 -36.714 1.00 74.56 446 ASP A C 1
ATOM 3559 O O . ASP A 1 446 ? 11.632 10.309 -36.945 1.00 74.56 446 ASP A O 1
ATOM 3563 N N . SER A 1 447 ? 13.074 8.655 -36.509 1.00 79.56 447 SER A N 1
ATOM 3564 C CA . SER A 1 447 ? 14.271 9.502 -36.519 1.00 79.56 447 SER A CA 1
ATOM 3565 C C . SER A 1 447 ? 15.548 8.728 -36.863 1.00 79.56 447 SER A C 1
ATOM 3567 O O . SER A 1 447 ? 15.630 7.507 -36.700 1.00 79.56 447 SER A O 1
ATOM 3569 N N . CYS A 1 448 ? 16.587 9.456 -37.291 1.00 77.56 448 CYS A N 1
ATOM 3570 C CA . CYS A 1 448 ? 17.918 8.886 -37.517 1.00 77.56 448 CYS A CA 1
ATOM 3571 C C . CYS A 1 448 ? 18.526 8.322 -36.221 1.00 77.56 448 CYS A C 1
ATOM 3573 O O . CYS A 1 448 ? 19.204 7.299 -36.257 1.00 77.56 448 CYS A O 1
ATOM 3575 N N . GLU A 1 449 ? 18.255 8.944 -35.070 1.00 80.19 449 GLU A N 1
ATOM 3576 C CA . GLU A 1 449 ? 18.696 8.440 -33.764 1.00 80.19 449 GLU A CA 1
ATOM 3577 C C . GLU A 1 449 ? 18.078 7.076 -33.448 1.00 80.19 449 GLU A C 1
ATOM 3579 O O . GLU A 1 449 ? 18.783 6.184 -32.986 1.00 80.19 449 GLU A O 1
ATOM 3584 N N . ALA A 1 450 ? 16.793 6.872 -33.762 1.00 78.25 450 ALA A N 1
ATOM 3585 C CA . ALA A 1 450 ? 16.125 5.586 -33.573 1.00 78.25 450 ALA A CA 1
ATOM 3586 C C . ALA A 1 450 ? 16.706 4.494 -34.488 1.00 78.25 450 ALA A C 1
ATOM 3588 O O . ALA A 1 450 ? 16.907 3.359 -34.048 1.00 78.25 450 ALA A O 1
ATOM 3589 N N . LEU A 1 451 ? 17.037 4.842 -35.737 1.00 80.62 451 LEU A N 1
ATOM 3590 C CA . LEU A 1 451 ? 17.729 3.944 -36.664 1.00 80.62 451 LEU A CA 1
ATOM 3591 C C . LEU A 1 451 ? 19.131 3.578 -36.146 1.00 80.62 451 LEU A C 1
ATOM 3593 O O . LEU A 1 451 ? 19.494 2.402 -36.119 1.00 80.62 451 LEU A O 1
ATOM 3597 N N . CYS A 1 452 ? 19.905 4.566 -35.691 1.00 78.75 452 CYS A N 1
ATOM 3598 C CA . CYS A 1 452 ? 21.223 4.348 -35.100 1.00 78.75 452 CYS A CA 1
ATOM 3599 C C . CYS A 1 452 ? 21.135 3.509 -33.819 1.00 78.75 452 CYS A C 1
ATOM 3601 O O . CYS A 1 452 ? 21.935 2.594 -33.646 1.00 78.75 452 CYS A O 1
ATOM 3603 N N . ALA A 1 453 ? 20.140 3.735 -32.959 1.00 75.81 453 ALA A N 1
ATOM 3604 C CA . ALA A 1 453 ? 19.916 2.921 -31.766 1.00 75.81 453 ALA A CA 1
ATOM 3605 C C . ALA A 1 453 ? 19.647 1.457 -32.134 1.00 75.81 453 ALA A C 1
ATOM 3607 O O . ALA A 1 453 ? 20.227 0.554 -31.536 1.00 75.81 453 ALA A O 1
ATOM 3608 N N . ASP A 1 454 ? 18.841 1.201 -33.166 1.00 73.56 454 ASP A N 1
ATOM 3609 C CA . ASP A 1 454 ? 18.552 -0.158 -33.635 1.00 73.56 454 ASP A CA 1
ATOM 3610 C C . ASP A 1 454 ? 19.793 -0.862 -34.224 1.00 73.56 454 ASP A C 1
ATOM 3612 O O . ASP A 1 454 ? 19.991 -2.068 -34.028 1.00 73.56 454 ASP A O 1
ATOM 3616 N N . ILE A 1 455 ? 20.673 -0.105 -34.891 1.00 72.12 455 ILE A N 1
ATOM 3617 C CA . ILE A 1 455 ? 21.984 -0.583 -35.357 1.00 72.12 455 ILE A CA 1
ATOM 3618 C C . ILE A 1 455 ? 22.908 -0.887 -34.170 1.00 72.12 455 ILE A C 1
ATOM 3620 O O . ILE A 1 455 ? 23.525 -1.952 -34.138 1.00 72.12 455 ILE A O 1
ATOM 3624 N N . GLY A 1 456 ? 22.996 0.002 -33.178 1.00 62.81 456 GLY A N 1
ATOM 3625 C CA . GLY A 1 456 ? 23.864 -0.174 -32.010 1.00 62.81 456 GLY A CA 1
ATOM 3626 C C . GLY A 1 456 ? 23.401 -1.275 -31.057 1.00 62.81 456 GLY A C 1
ATOM 3627 O O . GLY A 1 456 ? 24.230 -1.971 -30.472 1.00 62.81 456 GLY A O 1
ATOM 3628 N N . LEU A 1 457 ? 22.090 -1.524 -30.978 1.00 64.94 457 LEU A N 1
ATOM 3629 C CA . LEU A 1 457 ? 21.511 -2.707 -30.327 1.00 64.94 457 LEU A CA 1
ATOM 3630 C C . LEU A 1 457 ? 21.736 -3.997 -31.141 1.00 64.94 457 LEU A C 1
ATOM 3632 O O . LEU A 1 457 ? 21.465 -5.099 -30.659 1.00 64.94 457 LEU A O 1
ATOM 3636 N N . GLY A 1 458 ? 22.249 -3.882 -32.370 1.00 50.62 458 GLY A N 1
ATOM 3637 C CA . GLY A 1 458 ? 22.626 -4.997 -33.232 1.00 50.62 458 GLY A CA 1
ATOM 3638 C C . GLY A 1 458 ? 21.457 -5.656 -33.958 1.00 50.62 458 GLY A C 1
ATOM 3639 O O . GLY A 1 458 ? 21.658 -6.718 -34.549 1.00 50.62 458 GLY A O 1
ATOM 3640 N N . ASN A 1 459 ? 20.258 -5.065 -33.932 1.00 56.50 459 ASN A N 1
ATOM 3641 C CA . ASN A 1 459 ? 19.069 -5.589 -34.611 1.00 56.50 459 ASN A CA 1
ATOM 3642 C C . ASN A 1 459 ? 19.202 -5.531 -36.139 1.00 56.50 459 ASN A C 1
ATOM 3644 O O . ASN A 1 459 ? 18.659 -6.396 -36.843 1.00 56.50 459 ASN A O 1
ATOM 3648 N N . ARG A 1 460 ? 19.974 -4.558 -36.639 1.00 62.38 460 ARG A N 1
ATOM 3649 C CA . ARG A 1 460 ? 20.322 -4.382 -38.054 1.00 62.38 460 ARG A CA 1
ATOM 3650 C C . ARG A 1 460 ? 21.824 -4.213 -38.235 1.00 62.38 460 ARG A C 1
ATOM 3652 O O . ARG A 1 460 ? 22.517 -3.663 -37.386 1.00 62.38 460 ARG A O 1
ATOM 3659 N N . ALA A 1 461 ? 22.329 -4.706 -39.362 1.00 64.31 461 ALA A N 1
ATOM 3660 C CA . ALA A 1 461 ? 23.739 -4.590 -39.707 1.00 64.31 461 ALA A CA 1
ATOM 3661 C C . ALA A 1 461 ? 24.023 -3.226 -40.351 1.00 64.31 461 ALA A C 1
ATOM 3663 O O . ALA A 1 461 ? 23.446 -2.907 -41.390 1.00 64.31 461 ALA A O 1
ATOM 3664 N N . ALA A 1 462 ? 24.964 -2.472 -39.777 1.00 67.25 462 ALA A N 1
ATOM 3665 C CA . ALA A 1 462 ? 25.394 -1.161 -40.273 1.00 67.25 462 ALA A CA 1
ATOM 3666 C C . ALA A 1 462 ? 25.778 -1.172 -41.768 1.00 67.25 462 ALA A C 1
ATOM 3668 O O . ALA A 1 462 ? 25.372 -0.292 -42.515 1.00 67.25 462 ALA A O 1
ATOM 3669 N N . MET A 1 463 ? 26.472 -2.221 -42.230 1.00 63.88 463 MET A N 1
ATOM 3670 C CA . MET A 1 463 ? 26.877 -2.379 -43.638 1.00 63.88 463 MET A CA 1
ATOM 3671 C C . MET A 1 463 ? 25.710 -2.470 -44.625 1.00 63.88 463 MET A C 1
ATOM 3673 O O . MET A 1 463 ? 25.842 -2.057 -45.773 1.00 63.88 463 MET A O 1
ATOM 3677 N N . LEU A 1 464 ? 24.577 -3.030 -44.202 1.00 66.12 464 LEU A N 1
ATOM 3678 C CA . LEU A 1 464 ? 23.417 -3.220 -45.074 1.00 66.12 464 LEU A CA 1
ATOM 3679 C C . LEU A 1 464 ? 22.668 -1.899 -45.274 1.00 66.12 464 LEU A C 1
ATOM 3681 O O . LEU A 1 464 ? 22.173 -1.626 -46.361 1.00 66.12 464 LEU A O 1
ATOM 3685 N N . VAL A 1 465 ? 22.657 -1.063 -44.233 1.00 71.88 465 VAL A N 1
ATOM 3686 C CA . VAL A 1 465 ? 22.158 0.313 -44.296 1.00 71.88 465 VAL A CA 1
ATOM 3687 C C . VAL A 1 465 ? 23.118 1.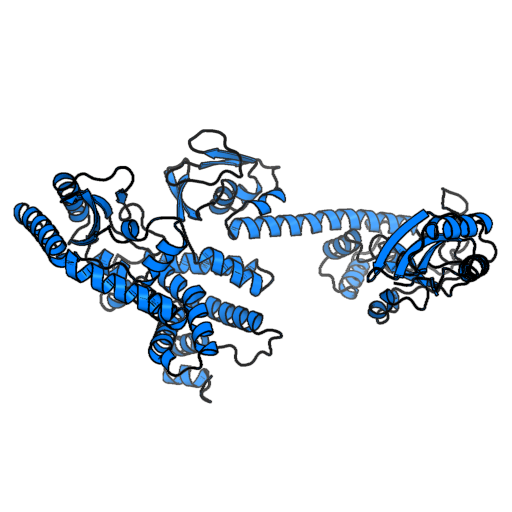181 -45.123 1.00 71.88 465 VAL A C 1
ATOM 3689 O O . VAL A 1 465 ? 22.675 1.872 -46.032 1.00 71.88 465 VAL A O 1
ATOM 3692 N N . ALA A 1 466 ? 24.432 1.058 -44.905 1.00 73.00 466 ALA A N 1
ATOM 3693 C CA . ALA A 1 466 ? 25.461 1.797 -45.643 1.00 73.00 466 ALA A CA 1
ATOM 3694 C C . ALA A 1 466 ? 25.443 1.527 -47.163 1.00 73.00 466 ALA A C 1
ATOM 3696 O O . ALA A 1 466 ? 25.465 2.465 -47.950 1.00 73.00 466 ALA A O 1
ATOM 3697 N N . ARG A 1 467 ? 25.314 0.262 -47.593 1.00 68.75 467 ARG A N 1
ATOM 3698 C CA . ARG A 1 467 ? 25.194 -0.111 -49.022 1.00 68.75 467 ARG A CA 1
ATOM 3699 C C . ARG A 1 467 ? 23.911 0.367 -49.699 1.00 68.75 467 ARG A C 1
ATOM 3701 O O . ARG A 1 467 ? 23.829 0.367 -50.919 1.00 68.75 467 ARG A O 1
ATOM 3708 N N . ARG A 1 468 ? 22.880 0.680 -48.916 1.00 71.56 468 ARG A N 1
ATOM 3709 C CA . ARG A 1 468 ? 21.608 1.194 -49.435 1.00 71.56 468 ARG A CA 1
ATOM 3710 C C . ARG A 1 468 ? 21.629 2.719 -49.535 1.00 71.56 468 ARG A C 1
ATOM 3712 O O . ARG A 1 468 ? 20.995 3.258 -50.428 1.00 71.56 468 ARG A O 1
ATOM 3719 N N . LEU A 1 469 ? 22.384 3.373 -48.646 1.00 71.56 469 LEU A N 1
ATOM 3720 C CA . LEU A 1 469 ? 22.679 4.809 -48.682 1.00 71.56 469 LEU A CA 1
ATOM 3721 C C . LEU A 1 469 ? 23.663 5.175 -49.804 1.00 71.56 469 LEU A C 1
ATOM 3723 O O . LEU A 1 469 ? 23.554 6.248 -50.380 1.00 71.56 469 LEU A O 1
ATOM 3727 N N . VAL A 1 470 ? 24.603 4.282 -50.125 1.00 67.69 470 VAL A N 1
ATOM 3728 C CA . VAL A 1 470 ? 25.535 4.428 -51.250 1.00 67.69 470 VAL A CA 1
ATOM 3729 C C . VAL A 1 470 ? 25.276 3.286 -52.238 1.00 67.69 470 VAL A C 1
ATOM 3731 O O . VAL A 1 470 ? 25.864 2.211 -52.081 1.00 67.69 470 VAL A O 1
ATOM 3734 N N . PRO A 1 471 ? 24.366 3.451 -53.217 1.00 56.44 471 PRO A N 1
ATOM 3735 C CA . PRO A 1 471 ? 24.209 2.472 -54.284 1.00 56.44 471 PRO A CA 1
ATOM 3736 C C . PRO A 1 471 ? 25.525 2.382 -55.067 1.00 56.44 471 PRO A C 1
ATOM 3738 O O . PRO A 1 471 ? 26.018 3.380 -55.583 1.00 56.44 471 PRO A O 1
ATOM 3741 N N . ALA A 1 472 ? 26.128 1.194 -55.103 1.00 45.59 472 ALA A N 1
ATOM 3742 C CA . ALA A 1 472 ? 27.361 0.971 -55.846 1.00 45.59 472 ALA A CA 1
ATOM 3743 C C . ALA A 1 472 ? 27.078 0.990 -57.356 1.00 45.59 472 ALA A C 1
ATOM 3745 O O . ALA A 1 472 ? 26.221 0.239 -57.823 1.00 45.59 472 ALA A O 1
ATOM 3746 N N . ASP A 1 473 ? 27.832 1.798 -58.106 1.00 42.81 473 ASP A N 1
ATOM 3747 C CA . ASP A 1 473 ? 28.061 1.553 -59.531 1.00 42.81 473 ASP A CA 1
ATOM 3748 C C . ASP A 1 473 ? 28.714 0.165 -59.688 1.00 42.81 473 ASP A C 1
ATOM 3750 O O . ASP A 1 473 ? 29.642 -0.184 -58.954 1.00 42.81 473 ASP A O 1
ATOM 3754 N N . GLU A 1 474 ? 28.215 -0.642 -60.625 1.00 37.69 474 GLU A N 1
ATOM 3755 C CA . GLU A 1 474 ? 28.534 -2.073 -60.793 1.00 37.69 474 GLU A CA 1
ATOM 3756 C C . GLU A 1 474 ? 29.986 -2.397 -61.238 1.00 37.69 474 GLU A C 1
ATOM 3758 O O . GLU A 1 474 ? 30.279 -3.551 -61.533 1.00 37.69 474 GLU A O 1
ATOM 3763 N N . ASP A 1 475 ? 30.937 -1.454 -61.229 1.00 34.41 475 ASP A N 1
ATOM 3764 C CA . ASP A 1 475 ? 32.239 -1.604 -61.915 1.00 34.41 475 ASP A CA 1
ATOM 3765 C C . ASP A 1 475 ? 33.501 -1.568 -61.017 1.00 34.41 475 ASP A C 1
ATOM 3767 O O . ASP A 1 475 ? 34.593 -1.233 -61.480 1.00 34.41 475 ASP A O 1
ATOM 3771 N N . ALA A 1 476 ? 33.420 -1.947 -59.735 1.00 35.00 476 ALA A N 1
ATOM 3772 C CA . ALA A 1 476 ? 34.583 -1.921 -58.827 1.00 35.00 476 ALA A CA 1
ATOM 3773 C C . ALA A 1 476 ? 34.939 -3.278 -58.182 1.00 35.00 476 ALA A C 1
ATOM 3775 O O . ALA A 1 476 ? 35.184 -3.366 -56.980 1.00 35.00 476 ALA A O 1
ATOM 3776 N N . GLU A 1 477 ? 35.042 -4.346 -58.979 1.00 31.33 477 GLU A N 1
ATOM 3777 C CA . GLU A 1 477 ? 35.728 -5.591 -58.589 1.00 31.33 477 GLU A CA 1
ATOM 3778 C C . GLU A 1 477 ? 37.192 -5.600 -59.071 1.00 31.33 477 GLU A C 1
ATOM 3780 O O . GLU A 1 477 ? 37.548 -6.388 -59.940 1.00 31.33 477 GLU A O 1
ATOM 3785 N N . ALA A 1 478 ? 38.070 -4.735 -58.543 1.00 32.84 478 ALA A N 1
ATOM 3786 C CA . ALA A 1 478 ? 39.527 -4.901 -58.709 1.00 32.84 478 ALA A CA 1
ATOM 3787 C C . ALA A 1 478 ? 40.370 -3.929 -57.857 1.00 32.84 478 ALA A C 1
ATOM 3789 O O . ALA A 1 478 ? 41.057 -3.091 -58.424 1.00 32.84 478 ALA A O 1
ATOM 3790 N N . SER A 1 479 ? 40.382 -4.046 -56.521 1.00 31.73 479 SER A N 1
ATOM 3791 C CA . SER A 1 479 ? 41.561 -3.680 -55.697 1.00 31.73 479 SER A CA 1
ATOM 3792 C C . SER A 1 479 ? 41.265 -3.746 -54.197 1.00 31.73 479 SER A C 1
ATOM 3794 O O . SER A 1 479 ? 40.811 -2.772 -53.605 1.00 31.73 479 SER A O 1
ATOM 3796 N N . ALA A 1 480 ? 41.589 -4.867 -53.558 1.00 30.22 480 ALA A N 1
ATOM 3797 C CA . ALA A 1 480 ? 41.893 -4.897 -52.127 1.00 30.22 480 ALA A CA 1
ATOM 3798 C C . ALA A 1 480 ? 42.766 -6.125 -51.838 1.00 30.22 480 ALA A C 1
ATOM 3800 O O . ALA A 1 480 ? 42.292 -7.155 -51.361 1.00 30.22 480 ALA A O 1
ATOM 3801 N N . GLN A 1 481 ? 44.043 -6.034 -52.211 1.00 30.66 481 GLN A N 1
ATOM 3802 C CA . GLN A 1 481 ? 45.079 -6.896 -51.652 1.00 30.66 481 GLN A CA 1
ATOM 3803 C C . GLN A 1 481 ? 45.572 -6.287 -50.339 1.00 30.66 481 GLN A C 1
ATOM 3805 O O . GLN A 1 481 ? 45.803 -5.084 -50.265 1.00 30.66 481 GLN A O 1
ATOM 3810 N N . ASP A 1 482 ? 45.738 -7.185 -49.371 1.00 31.62 482 ASP A N 1
ATOM 3811 C CA . ASP A 1 482 ? 46.530 -7.078 -48.149 1.00 31.62 482 ASP A CA 1
ATOM 3812 C C . ASP A 1 482 ? 46.130 -5.997 -47.140 1.00 31.62 482 ASP A C 1
ATOM 3814 O O . ASP A 1 482 ? 46.639 -4.885 -47.185 1.00 31.62 482 ASP A O 1
ATOM 3818 N N . ASP A 1 483 ? 45.321 -6.383 -46.137 1.00 25.41 483 ASP A N 1
ATOM 3819 C CA . ASP A 1 483 ? 45.810 -6.311 -44.752 1.00 25.41 483 ASP A CA 1
ATOM 3820 C C . ASP A 1 483 ? 44.968 -7.087 -43.702 1.00 25.41 483 ASP A C 1
ATOM 3822 O O . ASP A 1 483 ? 43.738 -7.108 -43.723 1.00 25.41 483 ASP A O 1
ATOM 3826 N N . VAL A 1 484 ? 45.688 -7.656 -42.725 1.00 28.75 484 VAL A N 1
ATOM 3827 C CA . VAL A 1 484 ? 45.273 -8.116 -41.376 1.00 28.75 484 VAL A CA 1
ATOM 3828 C C . VAL A 1 484 ? 44.482 -9.437 -41.204 1.00 28.75 484 VAL A C 1
ATOM 3830 O O . VAL A 1 484 ? 43.278 -9.543 -41.413 1.00 28.75 484 VAL A O 1
ATOM 3833 N N . HIS A 1 485 ? 45.190 -10.434 -40.647 1.00 30.70 485 HIS A N 1
ATOM 3834 C CA . HIS A 1 485 ? 44.724 -11.537 -39.783 1.00 30.70 485 HIS A CA 1
ATOM 3835 C C . HIS A 1 485 ? 43.215 -11.875 -39.790 1.00 30.70 485 HIS A C 1
ATOM 3837 O O . HIS A 1 485 ? 42.478 -11.548 -38.860 1.00 30.70 485 HIS A O 1
ATOM 3843 N N . SER A 1 486 ? 42.781 -12.689 -40.753 1.00 32.78 486 SER A N 1
ATOM 3844 C CA . SER A 1 486 ? 41.573 -13.506 -40.607 1.00 32.78 486 SER A CA 1
ATOM 3845 C C . SER A 1 486 ? 41.947 -14.986 -40.714 1.00 32.78 486 SER A C 1
ATOM 3847 O O . SER A 1 486 ? 42.749 -15.388 -41.555 1.00 32.78 486 SER A O 1
ATOM 3849 N N . GLN A 1 487 ? 41.433 -15.806 -39.789 1.00 37.75 487 GLN A N 1
ATOM 3850 C CA . GLN A 1 487 ? 41.576 -17.266 -39.836 1.00 37.75 487 GLN A CA 1
ATOM 3851 C C . GLN A 1 487 ? 41.178 -17.787 -41.227 1.00 37.75 487 GLN A C 1
ATOM 3853 O O . GLN A 1 487 ? 40.233 -17.239 -41.799 1.00 37.75 487 GLN A O 1
ATOM 3858 N N . PRO A 1 488 ? 41.825 -18.846 -41.758 1.00 40.47 488 PRO A N 1
ATOM 3859 C CA . PRO A 1 488 ? 41.534 -19.352 -43.095 1.00 40.47 488 PRO A CA 1
ATOM 3860 C C . PRO A 1 488 ? 40.038 -19.653 -43.213 1.00 40.47 488 PRO A C 1
ATOM 3862 O O . PRO A 1 488 ? 39.485 -20.521 -42.532 1.00 40.47 488 PRO A O 1
ATOM 3865 N N . LEU A 1 489 ? 39.369 -18.845 -44.032 1.00 54.62 489 LEU A N 1
ATOM 3866 C CA . LEU A 1 489 ? 37.923 -18.824 -44.169 1.00 54.62 489 LEU A CA 1
ATOM 3867 C C . LEU A 1 489 ? 37.482 -20.134 -44.837 1.00 54.62 489 LEU A C 1
ATOM 3869 O O . LEU A 1 489 ? 37.730 -20.340 -46.027 1.00 54.62 489 LEU A O 1
ATOM 3873 N N . ALA A 1 490 ? 36.849 -21.025 -44.068 1.00 58.75 490 ALA A N 1
ATOM 3874 C CA . ALA A 1 490 ? 36.432 -22.366 -44.502 1.00 58.75 490 ALA A CA 1
ATOM 3875 C C . ALA A 1 490 ? 35.232 -22.372 -45.478 1.00 58.75 490 ALA A C 1
ATOM 3877 O O . ALA A 1 490 ? 34.795 -23.436 -45.922 1.00 58.75 490 ALA A O 1
ATOM 3878 N N . ILE A 1 491 ? 34.689 -21.193 -45.797 1.00 61.19 491 ILE A N 1
ATOM 3879 C CA . ILE A 1 491 ? 33.447 -20.996 -46.551 1.00 61.19 491 ILE A CA 1
ATOM 3880 C C . ILE A 1 491 ? 33.713 -20.081 -47.751 1.00 61.19 491 ILE A C 1
ATOM 3882 O O . ILE A 1 491 ? 34.453 -19.103 -47.638 1.00 61.19 491 ILE A O 1
ATOM 3886 N N . ARG A 1 492 ? 33.149 -20.423 -48.918 1.00 53.12 492 ARG A N 1
ATOM 3887 C CA . ARG A 1 492 ? 33.175 -19.571 -50.123 1.00 53.12 492 ARG A CA 1
ATOM 3888 C C . ARG A 1 492 ? 32.069 -18.508 -50.042 1.00 53.12 492 ARG A C 1
ATOM 3890 O O . ARG A 1 492 ? 30.951 -18.849 -49.670 1.00 53.12 492 ARG A O 1
ATOM 3897 N N . GLY A 1 493 ? 32.374 -17.257 -50.408 1.00 55.47 493 GLY A N 1
ATOM 3898 C CA . GLY A 1 493 ? 31.394 -16.157 -50.484 1.00 55.47 493 GLY A CA 1
ATOM 3899 C C . GLY A 1 493 ? 31.214 -15.316 -49.211 1.00 55.47 493 GLY A C 1
ATOM 3900 O O . GLY A 1 493 ? 30.257 -14.557 -49.118 1.00 55.47 493 GLY A O 1
ATOM 3901 N N . THR A 1 494 ? 32.102 -15.441 -48.218 1.00 54.91 494 THR A N 1
ATOM 3902 C CA . THR A 1 494 ? 31.997 -14.723 -46.928 1.00 54.91 494 THR A CA 1
ATOM 3903 C C . THR A 1 494 ? 33.165 -13.771 -46.651 1.00 54.91 494 THR A C 1
ATOM 3905 O O . THR A 1 494 ? 33.469 -13.487 -45.492 1.00 54.91 494 THR A O 1
ATOM 3908 N N . GLU A 1 495 ? 33.860 -13.322 -47.695 1.00 51.62 495 GLU A N 1
ATOM 3909 C CA . GLU A 1 495 ? 35.063 -12.487 -47.588 1.00 51.62 495 GLU A CA 1
ATOM 3910 C C . GLU A 1 495 ? 34.753 -11.185 -46.821 1.00 51.62 495 GLU A C 1
ATOM 3912 O O . GLU A 1 495 ? 33.784 -10.491 -47.117 1.00 51.62 495 GLU A O 1
ATOM 3917 N N . GLY A 1 496 ? 35.521 -10.911 -45.758 1.00 51.91 496 GLY A N 1
ATOM 3918 C CA . GLY A 1 496 ? 35.319 -9.755 -44.871 1.00 51.91 496 GLY A CA 1
ATOM 3919 C C . GLY A 1 496 ? 34.315 -9.932 -43.717 1.00 51.91 496 GLY A C 1
ATOM 3920 O O . GLY A 1 496 ? 34.157 -9.011 -42.917 1.00 51.91 496 GLY A O 1
ATOM 3921 N N . MET A 1 497 ? 33.655 -11.091 -43.570 1.00 55.81 497 MET A N 1
ATOM 3922 C CA . MET A 1 497 ? 32.689 -11.335 -42.483 1.00 55.81 497 MET A CA 1
ATOM 3923 C C . MET A 1 497 ? 33.245 -12.207 -41.348 1.00 55.81 497 MET A C 1
ATOM 3925 O O . MET A 1 497 ? 33.925 -13.207 -41.578 1.00 55.81 497 MET A O 1
ATOM 3929 N N . VAL A 1 498 ? 32.873 -11.889 -40.101 1.00 60.34 498 VAL A N 1
ATOM 3930 C CA . VAL A 1 498 ? 33.123 -12.769 -38.948 1.00 60.34 498 VAL A CA 1
ATOM 3931 C C . VAL A 1 498 ? 32.151 -13.951 -39.006 1.00 60.34 498 VAL A C 1
ATOM 3933 O O . VAL A 1 498 ? 30.937 -13.781 -38.869 1.00 60.34 498 VAL A O 1
ATOM 3936 N N . VAL A 1 499 ? 32.697 -15.149 -39.224 1.00 69.25 499 VAL A N 1
ATOM 3937 C CA . VAL A 1 499 ? 31.939 -16.401 -39.351 1.00 69.25 499 VAL A CA 1
ATOM 3938 C C . VAL A 1 499 ? 31.987 -17.185 -38.041 1.00 69.25 499 VAL A C 1
ATOM 3940 O O . VAL A 1 499 ? 33.059 -17.550 -37.558 1.00 69.25 499 VAL A O 1
ATOM 3943 N N . HIS A 1 500 ? 30.819 -17.513 -37.493 1.00 76.69 500 HIS A N 1
ATOM 3944 C CA . HIS A 1 500 ? 30.674 -18.370 -36.318 1.00 76.69 500 HIS A CA 1
ATOM 3945 C C . HIS A 1 500 ? 29.929 -19.661 -36.666 1.00 76.69 500 HIS A C 1
ATOM 3947 O O . HIS A 1 500 ? 28.899 -19.642 -37.326 1.00 76.69 500 HIS A O 1
ATOM 3953 N N . PHE A 1 501 ? 30.388 -20.808 -36.168 1.00 82.25 501 PHE A N 1
ATOM 3954 C CA . PHE A 1 501 ? 29.655 -22.069 -36.317 1.00 82.25 501 PHE A CA 1
ATOM 3955 C C . PHE A 1 501 ? 28.655 -22.257 -35.170 1.00 82.25 501 PHE A C 1
ATOM 3957 O O . PHE A 1 501 ? 28.989 -22.073 -33.995 1.00 82.25 501 PHE A O 1
ATOM 3964 N N . ALA A 1 502 ? 27.413 -22.622 -35.495 1.00 82.19 502 ALA A N 1
ATOM 3965 C CA . ALA A 1 502 ? 26.352 -22.752 -34.504 1.00 82.19 502 ALA A CA 1
ATOM 3966 C C . ALA A 1 502 ? 26.596 -23.924 -33.542 1.00 82.19 502 ALA A C 1
ATOM 3968 O O . ALA A 1 502 ? 26.798 -25.066 -33.958 1.00 82.19 502 ALA A O 1
ATOM 3969 N N . ARG A 1 503 ? 26.464 -23.670 -32.235 1.00 81.88 503 ARG A N 1
ATOM 3970 C CA . ARG A 1 503 ? 26.585 -24.712 -31.197 1.00 81.88 503 ARG A CA 1
ATOM 3971 C C . ARG A 1 503 ? 25.384 -25.661 -31.126 1.00 81.88 503 ARG A C 1
ATOM 3973 O O . ARG A 1 503 ? 25.530 -26.750 -30.588 1.00 81.88 503 ARG A O 1
ATOM 3980 N N . CYS A 1 504 ? 24.223 -25.279 -31.664 1.00 80.19 504 CYS A N 1
ATOM 3981 C CA . CYS A 1 504 ? 23.028 -26.128 -31.644 1.00 80.19 504 CYS A CA 1
ATOM 3982 C C . CYS A 1 504 ? 23.129 -27.326 -32.602 1.00 80.19 504 CYS A C 1
ATOM 3984 O O . CYS A 1 504 ? 22.756 -28.438 -32.246 1.00 80.19 504 CYS A O 1
ATOM 3986 N N . CYS A 1 505 ? 23.675 -27.124 -33.805 1.00 79.50 505 CYS A N 1
ATOM 3987 C CA . CYS A 1 505 ? 23.787 -28.176 -34.820 1.00 79.50 505 CYS A CA 1
ATOM 3988 C C . CYS A 1 505 ? 25.226 -28.597 -35.144 1.00 79.50 505 CYS A C 1
ATOM 3990 O O . CYS A 1 505 ? 25.391 -29.631 -35.792 1.00 79.50 505 CYS A O 1
ATOM 3992 N N . ARG A 1 506 ? 26.238 -27.838 -34.682 1.00 86.12 506 ARG A N 1
ATOM 3993 C CA . ARG A 1 506 ? 27.678 -28.125 -34.821 1.00 86.12 506 ARG A CA 1
ATOM 3994 C C . ARG A 1 506 ? 28.030 -28.640 -36.227 1.00 86.12 506 ARG A C 1
ATOM 3996 O O . ARG A 1 506 ? 28.314 -29.832 -36.379 1.00 86.12 506 ARG A O 1
ATOM 4003 N N . PRO A 1 507 ? 27.910 -27.792 -37.265 1.00 87.44 507 PRO A N 1
ATOM 4004 C CA . PRO A 1 507 ? 28.140 -28.200 -38.649 1.00 87.44 507 PRO A CA 1
ATOM 4005 C C . PRO A 1 507 ? 29.603 -28.606 -38.870 1.00 87.44 507 PRO A C 1
ATOM 4007 O O . PRO A 1 507 ? 30.512 -27.977 -38.331 1.00 87.44 507 PRO A O 1
ATOM 4010 N N . ILE A 1 508 ? 29.818 -29.640 -39.683 1.00 88.75 508 ILE A N 1
ATOM 4011 C CA . ILE A 1 508 ? 31.152 -30.122 -40.071 1.00 88.75 508 ILE A CA 1
ATOM 4012 C C . ILE A 1 508 ? 31.274 -30.241 -41.591 1.00 88.75 508 ILE A C 1
ATOM 4014 O O . ILE A 1 508 ? 30.242 -30.381 -42.262 1.00 88.75 508 ILE A O 1
ATOM 4018 N N . PRO A 1 509 ? 32.501 -30.251 -42.141 1.00 86.94 509 PRO A N 1
ATOM 4019 C CA . PRO A 1 509 ? 32.722 -30.499 -43.560 1.00 86.94 509 PRO A CA 1
ATOM 4020 C C . PRO A 1 509 ? 31.990 -31.761 -44.047 1.00 86.94 509 PRO A C 1
ATOM 4022 O O . PRO A 1 509 ? 32.110 -32.847 -43.465 1.00 86.94 509 PRO A O 1
ATOM 4025 N N . GLY A 1 510 ? 31.181 -31.596 -45.099 1.00 81.81 510 GLY A N 1
ATOM 4026 C CA . GLY A 1 510 ? 30.290 -32.629 -45.647 1.00 81.81 510 GLY A CA 1
ATOM 4027 C C . GLY A 1 510 ? 28.836 -32.583 -45.146 1.00 81.81 510 GLY A C 1
ATOM 4028 O O . GLY A 1 510 ? 28.011 -33.395 -45.576 1.00 81.81 510 GLY A O 1
ATOM 4029 N N . ASP A 1 511 ? 28.485 -31.658 -44.249 1.00 85.44 511 ASP A N 1
ATOM 4030 C CA . ASP A 1 511 ? 27.088 -31.311 -43.968 1.00 85.44 511 ASP A CA 1
ATOM 4031 C C . ASP A 1 511 ? 26.577 -30.242 -44.942 1.00 85.44 511 ASP A C 1
ATOM 4033 O O . ASP A 1 511 ? 27.314 -29.332 -45.313 1.00 85.44 511 ASP A O 1
ATOM 4037 N N . ASN A 1 512 ? 25.291 -30.313 -45.302 1.00 82.69 512 ASN A N 1
ATOM 4038 C CA . ASN A 1 512 ? 24.631 -29.219 -46.011 1.00 82.69 512 ASN A CA 1
ATOM 4039 C C . ASN A 1 512 ? 24.463 -28.031 -45.050 1.00 82.69 512 ASN A C 1
ATOM 4041 O O . ASN A 1 512 ? 23.813 -28.185 -44.006 1.00 82.69 512 ASN A O 1
ATOM 4045 N N . ILE A 1 513 ? 25.066 -26.889 -45.378 1.00 85.94 513 ILE A N 1
ATOM 4046 C CA . ILE A 1 513 ? 25.151 -25.711 -44.510 1.00 85.94 513 ILE A CA 1
ATOM 4047 C C . ILE A 1 513 ? 24.378 -24.527 -45.082 1.00 85.94 513 ILE A C 1
ATOM 4049 O O . ILE A 1 513 ? 24.239 -24.387 -46.288 1.00 85.94 513 ILE A O 1
ATOM 4053 N N . VAL A 1 514 ? 23.883 -23.683 -44.184 1.00 83.56 514 VAL A N 1
ATOM 4054 C CA . VAL A 1 514 ? 23.213 -22.416 -44.489 1.00 83.56 514 VAL A CA 1
ATOM 4055 C C . VAL A 1 514 ? 23.754 -21.336 -43.558 1.00 83.56 514 VAL A C 1
ATOM 4057 O O . VAL A 1 514 ? 24.057 -21.608 -42.389 1.00 83.56 514 VAL A O 1
ATOM 4060 N N . GLY A 1 515 ? 23.903 -20.122 -44.073 1.00 81.25 515 GLY A N 1
ATOM 4061 C CA . GLY A 1 515 ? 24.333 -18.955 -43.319 1.00 81.25 515 GLY A CA 1
ATOM 4062 C C . GLY A 1 515 ? 23.124 -18.179 -42.816 1.00 81.25 515 GLY A C 1
ATOM 4063 O O . GLY A 1 515 ? 22.225 -17.855 -43.587 1.00 81.25 515 GLY A O 1
ATOM 4064 N N . PHE A 1 516 ? 23.102 -17.881 -41.522 1.00 80.50 516 PHE A N 1
ATOM 4065 C CA . PHE A 1 516 ? 22.077 -17.058 -40.894 1.00 80.50 516 PHE A CA 1
ATOM 4066 C C . PHE A 1 516 ? 22.715 -15.823 -40.263 1.00 80.50 516 PHE A C 1
ATOM 4068 O O . PHE A 1 516 ? 23.639 -15.938 -39.454 1.00 80.50 516 PHE A O 1
ATOM 4075 N N . ILE A 1 517 ? 22.218 -14.635 -40.605 1.00 75.44 517 ILE A N 1
ATOM 4076 C CA . ILE A 1 517 ? 22.718 -13.385 -40.025 1.00 75.44 517 ILE A CA 1
ATOM 4077 C C . ILE A 1 517 ? 22.097 -13.197 -38.634 1.00 75.44 517 ILE A C 1
ATOM 4079 O O . ILE A 1 517 ? 20.918 -12.854 -38.497 1.00 75.44 517 ILE A O 1
ATOM 4083 N N . SER A 1 518 ? 22.903 -13.412 -37.590 1.00 66.88 518 SER A N 1
ATOM 4084 C CA . SER A 1 518 ? 22.497 -13.230 -36.195 1.00 66.88 518 SER A CA 1
ATOM 4085 C C . SER A 1 518 ? 22.887 -11.846 -35.694 1.00 66.88 518 SER A C 1
ATOM 4087 O O . SER A 1 518 ? 24.037 -11.419 -35.814 1.00 66.88 518 SER A O 1
ATOM 4089 N N . THR A 1 519 ? 21.946 -11.185 -35.026 1.00 61.81 519 THR A N 1
ATOM 4090 C CA . THR A 1 519 ? 22.177 -9.928 -34.311 1.00 61.81 519 THR A CA 1
ATOM 4091 C C . THR A 1 519 ? 23.300 -10.128 -33.277 1.00 61.81 519 THR A C 1
ATOM 4093 O O . THR A 1 519 ? 23.316 -11.118 -32.539 1.00 61.81 519 THR A O 1
ATOM 4096 N N . GLY A 1 520 ? 24.327 -9.272 -33.307 1.00 54.12 520 GLY A N 1
ATOM 4097 C CA . GLY A 1 520 ? 25.486 -9.309 -32.397 1.00 54.12 520 GLY A CA 1
ATOM 4098 C C . GLY A 1 520 ? 26.540 -10.417 -32.604 1.00 54.12 520 GLY A C 1
ATOM 4099 O O . GLY A 1 520 ? 27.608 -10.332 -32.006 1.00 54.12 520 GLY A O 1
ATOM 4100 N N . ARG A 1 521 ? 26.295 -11.447 -33.431 1.00 52.75 521 ARG A N 1
ATOM 4101 C CA . ARG A 1 521 ? 27.257 -12.553 -33.683 1.00 52.75 521 ARG A CA 1
ATOM 4102 C C . ARG A 1 521 ? 27.704 -12.679 -35.140 1.00 52.75 521 ARG A C 1
ATOM 4104 O O . ARG A 1 521 ? 28.397 -13.632 -35.468 1.00 52.75 521 ARG A O 1
ATOM 4111 N N . GLY A 1 522 ? 27.308 -11.759 -36.016 1.00 74.38 522 GLY A N 1
ATOM 4112 C CA . GLY A 1 522 ? 27.654 -11.827 -37.436 1.00 74.38 522 GLY A CA 1
ATOM 4113 C C . GLY A 1 522 ? 26.999 -13.019 -38.141 1.00 74.38 522 GLY A C 1
ATOM 4114 O O . GLY A 1 522 ? 25.849 -13.370 -37.859 1.00 74.38 522 GLY A O 1
ATOM 4115 N N . LEU A 1 523 ? 27.725 -13.634 -39.076 1.00 78.44 523 LEU A N 1
ATOM 4116 C CA . LEU A 1 523 ? 27.221 -14.758 -39.859 1.00 78.44 523 LEU A CA 1
ATOM 4117 C C . LEU A 1 523 ? 27.373 -16.063 -39.073 1.00 78.44 523 LEU A C 1
ATOM 4119 O O . LEU A 1 523 ? 28.487 -16.531 -38.829 1.00 78.44 523 LEU A O 1
ATOM 4123 N N . VAL A 1 524 ? 26.249 -16.676 -38.706 1.00 83.06 524 VAL A N 1
ATOM 4124 C CA . VAL A 1 524 ? 26.216 -17.948 -37.986 1.00 83.06 524 VAL A CA 1
ATOM 4125 C C . VAL A 1 524 ? 25.861 -19.082 -38.942 1.00 83.06 524 VAL A C 1
ATOM 4127 O O . VAL A 1 524 ? 24.826 -19.065 -39.600 1.00 83.06 524 VAL A O 1
ATOM 4130 N N . ILE A 1 525 ? 26.714 -20.097 -39.004 1.00 85.56 525 ILE A N 1
ATOM 4131 C CA . ILE A 1 525 ? 26.576 -21.234 -39.912 1.00 85.56 525 ILE A CA 1
ATOM 4132 C C . ILE A 1 525 ? 25.827 -22.356 -39.213 1.00 85.56 525 ILE A C 1
ATOM 4134 O O . ILE A 1 525 ? 26.249 -22.847 -38.161 1.00 85.56 525 ILE A O 1
ATOM 4138 N N . HIS A 1 526 ? 24.734 -22.786 -39.828 1.00 86.69 526 HIS A N 1
ATOM 4139 C CA . HIS A 1 526 ? 23.889 -23.874 -39.364 1.00 86.69 526 HIS A CA 1
ATOM 4140 C C . HIS A 1 526 ? 23.858 -25.011 -40.384 1.00 86.69 526 HIS A C 1
ATOM 4142 O O . HIS A 1 526 ? 24.127 -24.819 -41.563 1.00 86.69 526 HIS A O 1
ATOM 4148 N N . THR A 1 527 ? 23.463 -26.208 -39.955 1.00 84.62 527 THR A N 1
ATOM 4149 C CA . THR A 1 527 ? 23.064 -27.263 -40.895 1.00 84.62 527 THR A CA 1
ATOM 4150 C C . THR A 1 527 ? 21.679 -26.944 -41.462 1.00 84.62 527 THR A C 1
ATOM 4152 O O . THR A 1 527 ? 20.805 -26.545 -40.689 1.00 84.62 527 THR A O 1
ATOM 4155 N N . GLY A 1 528 ? 21.419 -27.234 -42.740 1.00 77.19 528 GLY A N 1
ATOM 4156 C CA . GLY A 1 528 ? 20.121 -26.968 -43.387 1.00 77.19 528 GLY A CA 1
ATOM 4157 C C . GLY A 1 528 ? 18.900 -27.622 -42.712 1.00 77.19 528 GLY A C 1
ATOM 4158 O O . GLY A 1 528 ? 17.766 -27.202 -42.919 1.00 77.19 528 GLY A O 1
ATOM 4159 N N . THR A 1 529 ? 19.111 -28.626 -41.852 1.00 77.94 529 THR A N 1
ATOM 4160 C CA . THR A 1 529 ? 18.057 -29.315 -41.082 1.00 77.94 529 THR A CA 1
ATOM 4161 C C . THR A 1 529 ? 17.984 -28.892 -39.606 1.00 77.94 529 THR A C 1
ATOM 4163 O O . THR A 1 529 ? 17.488 -29.660 -38.782 1.00 77.94 529 THR A O 1
ATOM 4166 N N . CYS A 1 530 ? 18.549 -27.747 -39.213 1.00 80.12 530 CYS A N 1
ATOM 4167 C CA . CYS A 1 530 ? 18.559 -27.313 -37.811 1.00 80.12 530 CYS A CA 1
ATOM 4168 C C . CYS A 1 530 ? 17.147 -26.918 -37.332 1.00 80.12 530 CYS A C 1
ATOM 4170 O O . CYS A 1 530 ? 16.482 -26.103 -37.967 1.00 80.12 530 CYS A O 1
ATOM 4172 N N . LYS A 1 531 ? 16.696 -27.468 -36.194 1.00 77.12 531 LYS A N 1
ATOM 4173 C CA . LYS A 1 531 ? 15.360 -27.192 -35.628 1.00 77.12 531 LYS A CA 1
ATOM 4174 C C . LYS A 1 531 ? 15.219 -25.762 -35.116 1.00 77.12 531 LYS A C 1
ATOM 4176 O O . LYS A 1 531 ? 14.171 -25.155 -35.288 1.00 77.12 531 LYS A O 1
ATOM 4181 N N . ASN A 1 532 ? 16.301 -25.205 -34.578 1.00 72.12 532 ASN A N 1
ATOM 4182 C CA . ASN A 1 532 ? 16.355 -23.819 -34.110 1.00 72.12 532 ASN A CA 1
ATOM 4183 C C . ASN A 1 532 ? 16.194 -22.778 -35.236 1.00 72.12 532 ASN A C 1
ATOM 4185 O O . ASN A 1 532 ? 16.054 -21.596 -34.950 1.00 72.12 532 ASN A O 1
ATOM 4189 N N . LEU A 1 533 ? 16.203 -23.204 -36.507 1.00 68.75 533 LEU A N 1
ATOM 4190 C CA . LEU A 1 533 ? 15.921 -22.344 -37.659 1.00 68.75 533 LEU A CA 1
ATOM 4191 C C . LEU A 1 533 ? 14.460 -22.405 -38.136 1.00 68.75 533 LEU A C 1
ATOM 4193 O O . LEU A 1 533 ? 14.103 -21.672 -39.055 1.00 68.75 533 LEU A O 1
ATOM 4197 N N . VAL A 1 534 ? 13.609 -23.259 -37.551 1.00 63.31 534 VAL A N 1
ATOM 4198 C CA . VAL A 1 534 ? 12.216 -23.435 -38.005 1.00 63.31 534 VAL A CA 1
ATOM 4199 C C . VAL A 1 534 ? 11.400 -22.153 -37.811 1.00 63.31 534 VAL A C 1
ATOM 4201 O O . VAL A 1 534 ? 10.690 -21.758 -38.734 1.00 63.31 534 VAL A O 1
ATOM 4204 N N . ASP A 1 535 ? 11.590 -21.449 -36.693 1.00 59.38 535 ASP A N 1
ATOM 4205 C CA . ASP A 1 535 ? 10.886 -20.192 -36.387 1.00 59.38 535 ASP A CA 1
ATOM 4206 C C . ASP A 1 535 ? 11.345 -19.009 -37.264 1.00 59.38 535 ASP A C 1
ATOM 4208 O O . ASP A 1 535 ? 10.632 -18.017 -37.411 1.00 59.38 535 ASP A O 1
ATOM 4212 N N . TYR A 1 536 ? 12.518 -19.121 -37.902 1.00 61.78 536 TYR A N 1
ATOM 4213 C CA . TYR A 1 536 ? 13.138 -18.061 -38.709 1.00 61.78 536 TYR A CA 1
ATOM 4214 C C . TYR A 1 536 ? 12.988 -18.261 -40.227 1.00 61.78 536 TYR A C 1
ATOM 4216 O O . TYR A 1 536 ? 13.441 -17.420 -41.007 1.00 61.78 536 TYR A O 1
ATOM 4224 N N . ARG A 1 537 ? 12.318 -19.336 -40.673 1.00 56.88 537 ARG A N 1
ATOM 4225 C CA . ARG A 1 537 ? 12.050 -19.600 -42.103 1.00 56.88 537 ARG A CA 1
ATOM 4226 C C . ARG A 1 537 ? 11.186 -18.535 -42.783 1.00 56.88 537 ARG A C 1
ATOM 4228 O O . ARG A 1 537 ? 11.263 -18.396 -43.996 1.00 56.88 537 ARG A O 1
ATOM 4235 N N . ASN A 1 538 ? 10.417 -17.759 -42.021 1.00 56.22 538 ASN A N 1
ATOM 4236 C CA . ASN A 1 538 ? 9.525 -16.719 -42.549 1.00 56.22 538 ASN A CA 1
ATOM 4237 C C . ASN A 1 538 ? 10.233 -15.379 -42.848 1.00 56.22 538 ASN A C 1
ATOM 4239 O O . ASN A 1 538 ? 9.558 -14.390 -43.116 1.00 56.22 538 ASN A O 1
ATOM 4243 N N . ARG A 1 539 ? 11.571 -15.315 -42.763 1.00 59.41 539 ARG A N 1
ATOM 4244 C CA . ARG A 1 539 ? 12.373 -14.105 -43.030 1.00 59.41 539 ARG A CA 1
ATOM 4245 C C . ARG A 1 539 ? 13.492 -14.405 -44.039 1.00 59.41 539 ARG A C 1
ATOM 4247 O O . ARG A 1 539 ? 14.620 -14.633 -43.598 1.00 59.41 539 ARG A O 1
ATOM 4254 N N . PRO A 1 540 ? 13.199 -14.460 -45.352 1.00 58.38 540 PRO A N 1
ATOM 4255 C CA . PRO A 1 540 ? 14.164 -14.868 -46.381 1.00 58.38 540 PRO A CA 1
ATOM 4256 C C . PRO A 1 540 ? 15.392 -13.945 -46.457 1.00 58.38 540 PRO A C 1
ATOM 4258 O O . PRO A 1 540 ? 16.495 -14.413 -46.711 1.00 58.38 540 PRO A O 1
ATOM 4261 N N . ASP A 1 541 ? 15.236 -12.673 -46.100 1.00 58.19 541 ASP A N 1
ATOM 4262 C CA . ASP A 1 541 ? 16.264 -11.621 -46.172 1.00 58.19 541 ASP A CA 1
ATOM 4263 C C . ASP A 1 541 ? 17.469 -11.840 -45.232 1.00 58.19 541 ASP A C 1
ATOM 4265 O O . ASP A 1 541 ? 18.463 -11.120 -45.303 1.00 58.19 541 ASP A O 1
ATOM 4269 N N . LYS A 1 542 ? 17.394 -12.817 -44.316 1.00 67.19 542 LYS A N 1
ATOM 4270 C CA . LYS A 1 542 ? 18.473 -13.161 -43.366 1.00 67.19 542 LYS A CA 1
ATOM 4271 C C . LYS A 1 542 ? 19.258 -14.422 -43.737 1.00 67.19 542 LYS A C 1
ATOM 4273 O O . LYS A 1 542 ? 20.127 -14.835 -42.962 1.00 67.19 542 LYS A O 1
ATOM 4278 N N . TRP A 1 543 ? 18.933 -15.040 -44.870 1.00 69.38 543 TRP A N 1
ATOM 4279 C CA . TRP A 1 543 ? 19.529 -16.293 -45.322 1.00 69.38 543 TRP A CA 1
ATOM 4280 C C . TRP A 1 543 ? 20.599 -16.019 -46.369 1.00 69.38 543 TRP A C 1
ATOM 4282 O O . TRP A 1 543 ? 20.381 -15.260 -47.308 1.00 69.38 543 TRP A O 1
ATOM 4292 N N . ILE A 1 544 ? 21.751 -16.665 -46.208 1.00 75.00 544 ILE A N 1
ATOM 4293 C CA . ILE A 1 544 ? 22.814 -16.669 -47.209 1.00 75.00 544 ILE A CA 1
ATOM 4294 C C . ILE A 1 544 ? 23.162 -18.120 -47.524 1.00 75.00 544 ILE A C 1
ATOM 4296 O O . ILE A 1 544 ? 23.476 -18.908 -46.623 1.00 75.00 544 ILE A O 1
ATOM 4300 N N . ASP A 1 545 ? 23.131 -18.462 -48.808 1.00 72.38 545 ASP A N 1
ATOM 4301 C CA . ASP A 1 545 ? 23.629 -19.743 -49.289 1.00 72.38 545 ASP A CA 1
ATOM 4302 C C . ASP A 1 545 ? 25.156 -19.765 -49.224 1.00 72.38 545 ASP A C 1
ATOM 4304 O O . ASP A 1 545 ? 25.848 -18.888 -49.739 1.00 72.38 545 ASP A O 1
ATOM 4308 N N . VAL A 1 546 ? 25.687 -20.782 -48.549 1.00 79.25 546 VAL A N 1
ATOM 4309 C CA . VAL A 1 546 ? 27.112 -20.921 -48.238 1.00 79.25 546 VAL A CA 1
ATOM 4310 C C . VAL A 1 546 ? 27.577 -22.334 -48.559 1.00 79.25 546 VAL A C 1
ATOM 4312 O O . VAL A 1 546 ? 26.830 -23.299 -48.406 1.00 79.25 546 VAL A O 1
ATOM 4315 N N . GLN A 1 547 ? 28.831 -22.478 -48.987 1.00 75.94 547 GLN A N 1
ATOM 4316 C CA . GLN A 1 547 ? 29.416 -23.777 -49.328 1.00 75.94 547 GLN A CA 1
ATOM 4317 C C . GLN A 1 547 ? 30.784 -23.965 -48.674 1.00 75.94 547 GLN A C 1
ATOM 4319 O O . GLN A 1 547 ? 31.562 -23.018 -48.536 1.00 75.94 547 GLN A O 1
ATOM 4324 N N . TRP A 1 548 ? 31.080 -25.211 -48.297 1.00 80.50 548 TRP A N 1
ATOM 4325 C CA . TRP A 1 548 ? 32.392 -25.610 -47.787 1.00 80.50 548 TRP A CA 1
ATOM 4326 C C . TRP A 1 548 ? 33.466 -25.491 -48.872 1.00 80.50 548 TRP A C 1
ATOM 4328 O O . TRP A 1 548 ? 33.223 -25.808 -50.038 1.00 80.50 548 TRP A O 1
ATOM 4338 N N . LYS A 1 549 ? 34.678 -25.080 -48.487 1.00 76.75 549 LYS A N 1
ATOM 4339 C CA . LYS A 1 549 ? 35.855 -25.205 -49.357 1.00 76.75 549 LYS A CA 1
ATOM 4340 C C . LYS A 1 549 ? 36.318 -26.675 -49.467 1.00 76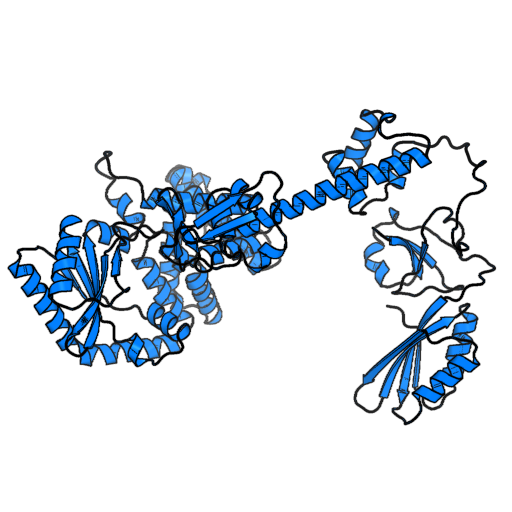.75 549 LYS A C 1
ATOM 4342 O O . LYS A 1 549 ? 36.116 -27.429 -48.517 1.00 76.75 549 LYS A O 1
ATOM 4347 N N . PRO A 1 550 ? 36.925 -27.076 -50.603 1.00 60.50 550 PRO A N 1
ATOM 4348 C CA . PRO A 1 550 ? 37.353 -28.459 -50.831 1.00 60.50 550 PRO A CA 1
ATOM 4349 C C . PRO A 1 550 ? 38.493 -28.929 -49.913 1.00 60.50 550 PRO A C 1
ATOM 4351 O O . PRO A 1 550 ? 38.507 -30.103 -49.562 1.00 60.50 550 PRO A O 1
ATOM 4354 N N . ASP A 1 551 ? 39.362 -28.023 -49.449 1.00 66.50 551 ASP A N 1
ATOM 4355 C CA . ASP A 1 551 ? 40.520 -28.350 -48.605 1.00 66.50 551 ASP A CA 1
ATOM 4356 C C . ASP A 1 551 ? 40.485 -27.531 -47.307 1.00 66.50 551 ASP A C 1
ATOM 4358 O O . ASP A 1 551 ? 40.827 -26.347 -47.283 1.00 66.50 551 ASP A O 1
ATOM 4362 N N . ILE A 1 552 ? 39.999 -28.145 -46.223 1.00 73.00 552 ILE A N 1
ATOM 4363 C CA . ILE A 1 552 ? 39.897 -27.515 -44.900 1.00 73.00 552 ILE A CA 1
ATOM 4364 C C . ILE A 1 552 ? 40.782 -28.280 -43.917 1.00 73.00 552 ILE A C 1
ATOM 4366 O O . ILE A 1 552 ? 40.412 -29.344 -43.426 1.00 73.00 552 ILE A O 1
ATOM 4370 N N . GLU A 1 553 ? 41.928 -27.701 -43.573 1.00 67.38 553 GLU A N 1
ATOM 4371 C CA . GLU A 1 553 ? 42.830 -28.219 -42.538 1.00 67.38 553 GLU A CA 1
ATOM 4372 C C . GLU A 1 553 ? 42.446 -27.661 -41.158 1.00 67.38 553 GLU A C 1
ATOM 4374 O O . GLU A 1 553 ? 43.170 -26.882 -40.539 1.00 67.38 553 GLU A O 1
ATOM 4379 N N . ARG A 1 554 ? 41.242 -27.999 -40.682 1.00 80.31 554 ARG A N 1
ATOM 4380 C CA . ARG A 1 554 ? 40.758 -27.599 -39.352 1.00 80.31 554 ARG A CA 1
ATOM 4381 C C . ARG A 1 554 ? 39.897 -28.693 -38.737 1.00 80.31 554 ARG A C 1
ATOM 4383 O O . ARG A 1 554 ? 39.110 -29.333 -39.426 1.00 80.31 554 ARG A O 1
ATOM 4390 N N . GLU A 1 555 ? 40.009 -28.866 -37.424 1.00 82.81 555 GLU A N 1
ATOM 4391 C CA . GLU A 1 555 ? 39.115 -29.738 -36.667 1.00 82.81 555 GLU A CA 1
ATOM 4392 C C . GLU A 1 555 ? 37.876 -28.987 -36.165 1.00 82.81 555 GLU A C 1
ATOM 4394 O O . GLU A 1 555 ? 37.937 -27.823 -35.758 1.00 82.81 555 GLU A O 1
ATOM 4399 N N . PHE A 1 556 ? 36.738 -29.675 -36.179 1.00 87.56 556 PHE A N 1
ATOM 4400 C CA . PHE A 1 556 ? 35.438 -29.147 -35.797 1.00 87.56 556 PHE A CA 1
ATOM 4401 C C . PHE A 1 556 ? 34.862 -29.935 -34.628 1.00 87.56 556 PHE A C 1
ATOM 4403 O O . PHE A 1 556 ? 34.850 -31.165 -34.634 1.00 87.56 556 PHE A O 1
ATOM 4410 N N . ALA A 1 557 ? 34.335 -29.222 -33.638 1.00 89.06 557 ALA A N 1
ATOM 4411 C CA . ALA A 1 557 ? 33.742 -29.837 -32.463 1.00 89.06 557 ALA A CA 1
ATOM 4412 C C . ALA A 1 557 ? 32.323 -30.356 -32.758 1.00 89.06 557 ALA A C 1
ATOM 4414 O O . ALA A 1 557 ? 31.449 -29.588 -33.161 1.00 89.06 557 ALA A O 1
ATOM 4415 N N . VAL A 1 558 ? 32.062 -31.630 -32.475 1.00 90.75 558 VAL A N 1
ATOM 4416 C CA . VAL A 1 558 ? 30.785 -32.337 -32.654 1.00 90.75 558 VAL A CA 1
ATOM 4417 C C . VAL A 1 558 ? 30.358 -32.980 -31.348 1.00 90.75 558 VAL A C 1
ATOM 4419 O O . VAL A 1 558 ? 31.182 -33.467 -30.587 1.00 90.75 558 VAL A O 1
ATOM 4422 N N . GLU A 1 559 ? 29.052 -33.019 -31.102 1.00 91.06 559 GLU A N 1
ATOM 4423 C CA . GLU A 1 559 ? 28.492 -33.704 -29.943 1.00 91.06 559 GLU A CA 1
ATOM 4424 C C . GLU A 1 559 ? 27.887 -35.055 -30.347 1.00 91.06 559 GLU A C 1
ATOM 4426 O O . GLU A 1 559 ? 27.103 -35.150 -31.301 1.00 91.06 559 GLU A O 1
ATOM 4431 N N . ILE A 1 560 ? 28.252 -36.108 -29.618 1.00 92.69 560 ILE A N 1
ATOM 4432 C CA . ILE A 1 560 ? 27.656 -37.437 -29.738 1.00 92.69 560 ILE A CA 1
ATOM 4433 C C . ILE A 1 560 ? 27.083 -37.869 -28.394 1.00 92.69 560 ILE A C 1
ATOM 4435 O O . ILE A 1 560 ? 27.679 -37.644 -27.346 1.00 92.69 560 ILE A O 1
ATOM 4439 N N . ARG A 1 561 ? 25.934 -38.535 -28.442 1.00 92.81 561 ARG A N 1
ATOM 4440 C CA . ARG A 1 561 ? 25.325 -39.219 -27.307 1.00 92.81 561 ARG A CA 1
ATOM 4441 C C . ARG A 1 561 ? 25.521 -40.717 -27.463 1.00 92.81 561 ARG A C 1
ATOM 4443 O O . ARG A 1 561 ? 25.162 -41.277 -28.505 1.00 92.81 561 ARG A O 1
ATOM 4450 N N . VAL A 1 562 ? 26.062 -41.345 -26.428 1.00 92.31 562 VAL A N 1
ATOM 4451 C CA . VAL A 1 562 ? 26.306 -42.783 -26.334 1.00 92.31 562 VAL A CA 1
ATOM 4452 C C . VAL A 1 562 ? 25.534 -43.311 -25.129 1.00 92.31 562 VAL A C 1
ATOM 4454 O O . VAL A 1 562 ? 25.857 -42.987 -23.991 1.00 92.31 562 VAL A O 1
ATOM 4457 N N . ASP A 1 563 ? 24.496 -44.101 -25.377 1.00 91.25 563 ASP A N 1
ATOM 4458 C CA . ASP A 1 563 ? 23.756 -44.789 -24.322 1.00 91.25 563 ASP A CA 1
ATOM 4459 C C . ASP A 1 563 ? 24.439 -46.146 -24.070 1.00 91.25 563 ASP A C 1
ATOM 4461 O O . ASP A 1 563 ? 24.622 -46.941 -25.004 1.00 91.25 563 ASP A O 1
ATOM 4465 N N . VAL A 1 564 ? 24.849 -46.391 -22.825 1.00 90.69 564 VAL A N 1
ATOM 4466 C CA . VAL A 1 564 ? 25.649 -47.554 -22.415 1.00 90.69 564 VAL A CA 1
ATOM 4467 C C . VAL A 1 564 ? 25.022 -48.287 -21.238 1.00 90.69 564 VAL A C 1
ATOM 4469 O O . VAL A 1 564 ? 24.383 -47.669 -20.387 1.00 90.69 564 VAL A O 1
ATOM 4472 N N . THR A 1 565 ? 25.257 -49.595 -21.149 1.00 87.69 565 THR A N 1
ATOM 4473 C CA . THR A 1 565 ? 24.903 -50.369 -19.950 1.00 87.69 565 THR A CA 1
ATOM 4474 C C . THR A 1 565 ? 25.839 -50.011 -18.800 1.00 87.69 565 THR A C 1
ATOM 4476 O O . THR A 1 565 ? 27.054 -49.923 -19.007 1.00 87.69 565 THR A O 1
ATOM 4479 N N . ASN A 1 566 ? 25.308 -49.858 -17.588 1.00 80.44 566 ASN A N 1
ATOM 4480 C CA . ASN A 1 566 ? 26.087 -49.464 -16.416 1.00 80.44 566 ASN A CA 1
ATOM 4481 C C . ASN A 1 566 ? 27.042 -50.589 -15.952 1.00 80.44 566 ASN A C 1
ATOM 4483 O O . ASN A 1 566 ? 26.682 -51.454 -15.153 1.00 80.44 566 ASN A O 1
ATOM 4487 N N . GLN A 1 567 ? 28.270 -50.598 -16.480 1.00 82.06 567 GLN A N 1
ATOM 4488 C CA . GLN A 1 567 ? 29.340 -51.521 -16.091 1.00 82.06 567 GLN A CA 1
ATOM 4489 C C . GLN A 1 567 ? 30.608 -50.750 -15.699 1.00 82.06 567 GLN A C 1
ATOM 4491 O O . GLN A 1 567 ? 30.914 -49.679 -16.232 1.00 82.06 567 GLN A O 1
ATOM 4496 N N . LYS A 1 568 ? 31.389 -51.310 -14.769 1.00 79.69 568 LYS A N 1
ATOM 4497 C CA . LYS A 1 568 ? 32.653 -50.701 -14.334 1.00 79.69 568 LYS A CA 1
ATOM 4498 C C . LYS A 1 568 ? 33.639 -50.629 -15.504 1.00 79.69 568 LYS A C 1
ATOM 4500 O O . LYS A 1 568 ? 33.903 -51.635 -16.150 1.00 79.69 568 LYS A O 1
ATOM 4505 N N . GLY A 1 569 ? 34.211 -49.447 -15.736 1.00 81.88 569 GLY A N 1
ATOM 4506 C CA . GLY A 1 569 ? 35.267 -49.229 -16.734 1.00 81.88 569 GLY A CA 1
ATOM 4507 C C . GLY A 1 569 ? 34.793 -48.829 -18.137 1.00 81.88 569 GLY A C 1
ATOM 4508 O O . GLY A 1 569 ? 35.631 -48.462 -18.954 1.00 81.88 569 GLY A O 1
ATOM 4509 N N . VAL A 1 570 ? 33.482 -48.800 -18.409 1.00 86.75 570 VAL A N 1
ATOM 4510 C CA . VAL A 1 570 ? 32.930 -48.494 -19.749 1.00 86.75 570 VAL A CA 1
ATOM 4511 C C . VAL A 1 570 ? 33.365 -47.125 -20.278 1.00 86.75 570 VAL A C 1
ATOM 4513 O O . VAL A 1 570 ? 33.727 -47.003 -21.446 1.00 86.75 570 VAL A O 1
ATOM 4516 N N . LEU A 1 571 ? 33.396 -46.103 -19.417 1.00 88.44 571 LEU A N 1
ATOM 4517 C CA . LEU A 1 571 ? 33.857 -44.764 -19.794 1.00 88.44 571 LEU A CA 1
ATOM 4518 C C . LEU A 1 571 ? 35.314 -44.772 -20.285 1.00 88.44 571 LEU A C 1
ATOM 4520 O O . LEU A 1 571 ? 35.626 -44.119 -21.277 1.00 88.44 571 LEU A O 1
ATOM 4524 N N . ALA A 1 572 ? 36.189 -45.531 -19.619 1.00 86.44 572 ALA A N 1
ATOM 4525 C CA . ALA A 1 572 ? 37.600 -45.625 -19.986 1.00 86.44 572 ALA A CA 1
ATOM 4526 C C . ALA A 1 572 ? 37.785 -46.354 -21.324 1.00 86.44 572 ALA A C 1
ATOM 4528 O O . ALA A 1 572 ? 38.570 -45.908 -22.154 1.00 86.44 572 ALA A O 1
ATOM 4529 N N . THR A 1 573 ? 37.022 -47.426 -21.564 1.00 88.50 573 THR A N 1
ATOM 4530 C CA . THR A 1 573 ? 37.040 -48.153 -22.843 1.00 88.50 573 THR A CA 1
ATOM 4531 C C . THR A 1 573 ? 36.596 -47.264 -24.005 1.00 88.50 573 THR A C 1
ATOM 4533 O O . THR A 1 573 ? 37.230 -47.264 -25.054 1.00 88.50 573 THR A O 1
ATOM 4536 N N . ILE A 1 574 ? 35.539 -46.468 -23.815 1.00 90.19 574 ILE A N 1
ATOM 4537 C CA . ILE A 1 574 ? 35.044 -45.549 -24.850 1.00 90.19 574 ILE A CA 1
ATOM 4538 C C . ILE A 1 574 ? 36.038 -44.411 -25.098 1.00 90.19 574 ILE A C 1
ATOM 4540 O O . ILE A 1 574 ? 36.295 -44.074 -26.250 1.00 90.19 574 ILE A O 1
ATOM 4544 N N . ALA A 1 575 ? 36.618 -43.836 -24.042 1.00 89.44 575 ALA A N 1
ATOM 4545 C CA . ALA A 1 575 ? 37.617 -42.780 -24.180 1.00 89.44 575 ALA A CA 1
ATOM 4546 C C . ALA A 1 575 ? 38.872 -43.267 -24.926 1.00 89.44 575 ALA A C 1
ATOM 4548 O O . ALA A 1 575 ? 39.364 -42.561 -25.802 1.00 89.44 575 ALA A O 1
ATOM 4549 N N . ALA A 1 576 ? 39.342 -44.485 -24.630 1.00 88.25 576 ALA A N 1
ATOM 4550 C CA . ALA A 1 576 ? 40.481 -45.094 -25.316 1.00 88.25 576 ALA A CA 1
ATOM 4551 C C . ALA A 1 576 ? 40.214 -45.298 -26.817 1.00 88.25 576 ALA A C 1
ATOM 4553 O O . ALA A 1 576 ? 41.031 -44.887 -27.635 1.00 88.25 576 ALA A O 1
ATOM 4554 N N . GLU A 1 577 ? 39.045 -45.841 -27.179 1.00 90.56 577 GLU A N 1
ATOM 4555 C CA . GLU A 1 577 ? 38.639 -46.036 -28.581 1.00 90.56 577 GLU A CA 1
ATOM 4556 C C . GLU A 1 577 ? 38.555 -44.701 -29.347 1.00 90.56 577 GLU A C 1
ATOM 4558 O O . GLU A 1 577 ? 38.946 -44.610 -30.509 1.00 90.56 577 GLU A O 1
ATOM 4563 N N . ILE A 1 578 ? 38.061 -43.638 -28.701 1.00 90.56 578 ILE A N 1
ATOM 4564 C CA . ILE A 1 578 ? 37.990 -42.297 -29.302 1.00 90.56 578 ILE A CA 1
ATOM 4565 C C . ILE A 1 578 ? 39.394 -41.748 -29.591 1.00 90.56 578 ILE A C 1
ATOM 4567 O O . ILE A 1 578 ? 39.626 -41.214 -30.677 1.00 90.56 578 ILE A O 1
ATOM 4571 N N . SER A 1 579 ? 40.325 -41.900 -28.646 1.00 89.06 579 SER A N 1
ATOM 4572 C CA . SER A 1 579 ? 41.710 -41.454 -28.815 1.00 89.06 579 SER A CA 1
ATOM 4573 C C . SER A 1 579 ? 42.473 -42.268 -29.865 1.00 89.06 579 SER A C 1
ATOM 4575 O O . SER A 1 579 ? 43.237 -41.687 -30.632 1.00 89.06 579 SER A O 1
ATOM 4577 N N . GLU A 1 580 ? 42.247 -43.583 -29.949 1.00 90.25 580 GLU A N 1
ATOM 4578 C CA . GLU A 1 580 ? 42.859 -44.452 -30.969 1.00 90.25 580 GLU A CA 1
ATOM 4579 C C . GLU A 1 580 ? 42.425 -44.068 -32.394 1.00 90.25 580 GLU A C 1
ATOM 4581 O O . GLU A 1 580 ? 43.195 -44.188 -33.345 1.00 90.25 580 GLU A O 1
ATOM 4586 N N . LEU A 1 581 ? 41.213 -43.527 -32.542 1.00 90.38 581 LEU A N 1
ATOM 4587 C CA . LEU A 1 581 ? 40.667 -43.051 -33.814 1.00 90.38 581 LEU A CA 1
ATOM 4588 C C . LEU A 1 581 ? 41.014 -41.584 -34.121 1.00 90.38 581 LEU A C 1
ATOM 4590 O O . LEU A 1 581 ? 40.315 -40.958 -34.916 1.00 90.38 581 LEU A O 1
ATOM 4594 N N . GLU A 1 582 ? 42.086 -41.054 -33.521 1.00 88.00 582 GLU A N 1
ATOM 4595 C CA . GLU A 1 582 ? 42.621 -39.702 -33.752 1.00 88.00 582 GLU A CA 1
ATOM 4596 C C . GLU A 1 582 ? 41.595 -38.576 -33.509 1.00 88.00 582 GLU A C 1
ATOM 4598 O O . GLU A 1 582 ? 41.575 -37.571 -34.220 1.00 88.00 582 GLU A O 1
ATOM 4603 N N . SER A 1 583 ? 40.709 -38.732 -32.519 1.00 89.94 583 SER A N 1
ATOM 4604 C CA . SER A 1 583 ? 39.733 -37.705 -32.137 1.00 89.94 583 SER A CA 1
ATOM 4605 C C . SER A 1 583 ? 39.973 -37.243 -30.700 1.00 89.94 583 SER A C 1
ATOM 4607 O O . SER A 1 583 ? 40.130 -38.058 -29.789 1.00 89.94 583 SER A O 1
ATOM 4609 N N . ASN A 1 584 ? 40.012 -35.926 -30.481 1.00 89.19 584 ASN A N 1
ATOM 4610 C CA . ASN A 1 584 ? 40.184 -35.361 -29.145 1.00 89.19 584 ASN A CA 1
ATOM 4611 C C . ASN A 1 584 ? 38.833 -35.215 -28.429 1.00 89.19 584 ASN A C 1
ATOM 4613 O O . ASN A 1 584 ? 37.821 -34.902 -29.057 1.00 89.19 584 ASN A O 1
ATOM 4617 N N . ILE A 1 585 ? 38.823 -35.392 -27.106 1.00 90.12 585 ILE A N 1
ATOM 4618 C CA . ILE A 1 585 ? 37.640 -35.203 -26.259 1.00 90.12 585 ILE A CA 1
ATOM 4619 C C . ILE A 1 585 ? 37.733 -33.826 -25.591 1.00 90.12 585 ILE A C 1
ATOM 4621 O O . ILE A 1 585 ? 38.571 -33.614 -24.722 1.00 90.12 585 ILE A O 1
ATOM 4625 N N . GLU A 1 586 ? 36.861 -32.889 -25.968 1.00 87.81 586 GLU A N 1
ATOM 4626 C CA . GLU A 1 586 ? 36.809 -31.548 -25.362 1.00 87.81 586 GLU A CA 1
ATOM 4627 C C . GLU A 1 586 ? 36.041 -31.538 -24.039 1.00 87.81 586 GLU A C 1
ATOM 4629 O O . GLU A 1 586 ? 36.401 -30.827 -23.104 1.00 87.81 586 GLU A O 1
ATOM 4634 N N . ASN A 1 587 ? 34.933 -32.280 -23.976 1.00 88.69 587 ASN A N 1
ATOM 4635 C CA . ASN A 1 587 ? 34.056 -32.301 -22.811 1.00 88.69 587 ASN A CA 1
ATOM 4636 C C . ASN A 1 587 ? 33.271 -33.613 -22.728 1.00 88.69 587 ASN A C 1
ATOM 4638 O O . ASN A 1 587 ? 32.923 -34.203 -23.755 1.00 88.69 587 ASN A O 1
ATOM 4642 N N . ILE A 1 588 ? 32.946 -34.025 -21.504 1.00 88.75 588 ILE A N 1
ATOM 4643 C CA . ILE A 1 588 ? 32.149 -35.214 -21.201 1.00 88.75 588 ILE A CA 1
ATOM 4644 C C . ILE A 1 588 ? 31.073 -34.810 -20.195 1.00 88.75 588 ILE A C 1
ATOM 4646 O O . ILE A 1 588 ? 31.389 -34.262 -19.140 1.00 88.75 588 ILE A O 1
ATOM 4650 N N . SER A 1 589 ? 29.810 -35.110 -20.490 1.00 88.19 589 SER A N 1
ATOM 4651 C CA . SER A 1 589 ? 28.728 -35.041 -19.507 1.00 88.19 589 SER A CA 1
ATOM 4652 C C . SER A 1 589 ? 28.027 -36.388 -19.374 1.00 88.19 589 SER A C 1
ATOM 4654 O O . SER A 1 589 ? 27.894 -37.145 -20.337 1.00 88.19 589 SER A O 1
ATOM 4656 N N . ILE A 1 590 ? 27.629 -36.708 -18.145 1.00 87.31 590 ILE A N 1
ATOM 4657 C CA . ILE A 1 590 ? 27.044 -37.996 -17.776 1.00 87.31 590 ILE A CA 1
ATOM 4658 C C . ILE A 1 590 ? 25.639 -37.732 -17.243 1.00 87.31 590 ILE A C 1
ATOM 4660 O O . ILE A 1 590 ? 25.466 -36.955 -16.306 1.00 87.31 590 ILE A O 1
ATOM 4664 N N . GLU A 1 591 ? 24.647 -38.384 -17.839 1.00 84.50 591 GLU A N 1
ATOM 4665 C CA . GLU A 1 591 ? 23.260 -38.385 -17.382 1.00 84.50 591 GLU A CA 1
ATOM 4666 C C . GLU A 1 591 ? 22.875 -39.810 -16.969 1.00 84.50 591 GLU A C 1
ATOM 4668 O O . GLU A 1 591 ? 22.801 -40.720 -17.801 1.00 84.50 591 GLU A O 1
ATOM 4673 N N . GLU A 1 592 ? 22.622 -40.019 -15.678 1.00 76.06 592 GLU A N 1
ATOM 4674 C CA . GLU A 1 592 ? 22.124 -41.300 -15.169 1.00 76.06 592 GLU A CA 1
ATOM 4675 C C . GLU A 1 592 ? 20.627 -41.453 -15.479 1.00 76.06 592 GLU A C 1
ATOM 4677 O O . GLU A 1 592 ? 19.826 -40.563 -15.184 1.00 76.06 592 GLU A O 1
ATOM 4682 N N . ARG A 1 593 ? 20.236 -42.592 -16.069 1.00 67.06 593 ARG A N 1
ATOM 4683 C CA . ARG A 1 593 ? 18.832 -42.966 -16.288 1.00 67.06 593 ARG A CA 1
ATOM 4684 C C . ARG A 1 593 ? 18.527 -44.265 -15.550 1.00 67.06 593 ARG A C 1
ATOM 4686 O O . ARG A 1 593 ? 19.026 -45.322 -15.912 1.00 67.06 593 ARG A O 1
ATOM 4693 N N . ASP A 1 594 ? 17.695 -44.177 -14.517 1.00 60.94 594 ASP A N 1
ATOM 4694 C CA . ASP A 1 594 ? 17.032 -45.316 -13.861 1.00 60.94 594 ASP A CA 1
ATOM 4695 C C . ASP A 1 594 ? 17.955 -46.463 -13.365 1.00 60.94 594 ASP A C 1
ATOM 4697 O O . ASP A 1 594 ? 17.504 -47.584 -13.140 1.00 60.94 594 ASP A O 1
ATOM 4701 N N . GLY A 1 595 ? 19.251 -46.194 -13.157 1.00 62.31 595 GLY A N 1
ATOM 4702 C CA . GLY A 1 595 ? 20.234 -47.091 -12.525 1.00 62.31 595 GLY A CA 1
ATOM 4703 C C . GLY A 1 595 ? 20.819 -48.212 -13.403 1.00 62.31 595 GLY A C 1
ATOM 4704 O O . GLY A 1 595 ? 21.927 -48.672 -13.116 1.00 62.31 595 GLY A O 1
ATOM 4705 N N . LEU A 1 596 ? 20.128 -48.631 -14.470 1.00 72.62 596 LEU A N 1
ATOM 4706 C CA . LEU A 1 596 ? 20.555 -49.724 -15.365 1.00 72.62 596 LEU A CA 1
ATOM 4707 C C . LEU A 1 596 ? 21.364 -49.241 -16.582 1.00 72.62 596 LEU A C 1
ATOM 4709 O O . LEU A 1 596 ? 22.319 -49.910 -16.981 1.00 72.62 596 LEU A O 1
ATOM 4713 N N . ASP A 1 597 ? 21.034 -48.059 -17.111 1.00 83.00 597 ASP A N 1
ATOM 4714 C CA . ASP A 1 597 ? 21.679 -47.467 -18.284 1.00 83.00 597 ASP A CA 1
ATOM 4715 C C . ASP A 1 597 ? 22.213 -46.061 -17.970 1.00 83.00 597 ASP A C 1
ATOM 4717 O O . ASP A 1 597 ? 21.695 -45.319 -17.132 1.00 83.00 597 ASP A O 1
ATOM 4721 N N . THR A 1 598 ? 23.272 -45.662 -18.664 1.00 86.06 598 THR A N 1
ATOM 4722 C CA . THR A 1 598 ? 23.886 -44.339 -18.523 1.00 86.06 598 THR A CA 1
ATOM 4723 C C . THR A 1 598 ? 24.017 -43.694 -19.893 1.00 86.06 598 THR A C 1
ATOM 4725 O O . THR A 1 598 ? 24.448 -44.334 -20.851 1.00 86.06 598 THR A O 1
ATOM 4728 N N . ALA A 1 599 ? 23.647 -42.421 -20.004 1.00 90.00 599 ALA A N 1
ATOM 4729 C CA . ALA A 1 599 ? 23.859 -41.644 -21.216 1.00 90.00 599 ALA A CA 1
ATOM 4730 C C . ALA A 1 599 ? 25.128 -40.800 -21.067 1.00 90.00 599 ALA A C 1
ATOM 4732 O O . ALA A 1 599 ? 25.225 -39.944 -20.190 1.00 90.00 599 ALA A O 1
ATOM 4733 N N . LEU A 1 600 ? 26.104 -41.054 -21.935 1.00 90.50 600 LEU A N 1
ATOM 4734 C CA . LEU A 1 600 ? 27.356 -40.314 -22.015 1.00 90.50 600 LEU A CA 1
ATOM 4735 C C . LEU A 1 600 ? 27.292 -39.368 -23.215 1.00 90.50 600 LEU A C 1
ATOM 4737 O O . LEU A 1 600 ? 27.193 -39.818 -24.359 1.00 90.50 600 LEU A O 1
ATOM 4741 N N . ASN A 1 601 ? 27.360 -38.063 -22.973 1.00 92.38 601 ASN A N 1
ATOM 4742 C CA . ASN A 1 601 ? 27.460 -37.068 -24.033 1.00 92.38 601 ASN A CA 1
ATOM 4743 C C . ASN A 1 601 ? 28.918 -36.616 -24.155 1.00 92.38 601 ASN A C 1
ATOM 4745 O O . ASN A 1 601 ? 29.488 -36.049 -23.222 1.00 92.38 601 ASN A O 1
ATOM 4749 N N . PHE A 1 602 ? 29.519 -36.859 -25.316 1.00 91.19 602 PHE A N 1
ATOM 4750 C CA . PHE A 1 602 ? 30.885 -36.454 -25.625 1.00 91.19 602 PHE A CA 1
ATOM 4751 C C . PHE A 1 602 ? 30.874 -35.294 -26.610 1.00 91.19 602 PHE A C 1
ATOM 4753 O O . PHE A 1 602 ? 30.216 -35.360 -27.649 1.00 91.19 602 PHE A O 1
ATOM 4760 N N . THR A 1 603 ? 31.654 -34.259 -26.314 1.00 91.00 603 THR A N 1
ATOM 4761 C CA . THR A 1 603 ? 32.053 -33.254 -27.302 1.00 91.00 603 THR A CA 1
ATOM 4762 C C . THR A 1 603 ? 33.429 -33.633 -27.839 1.00 91.00 603 THR A C 1
ATOM 4764 O O . THR A 1 603 ? 34.394 -33.629 -27.081 1.00 91.00 603 THR A O 1
ATOM 4767 N N . LEU A 1 604 ? 33.503 -33.988 -29.121 1.00 92.00 604 LEU A N 1
ATOM 4768 C CA . LEU A 1 604 ? 34.695 -34.499 -29.800 1.00 92.00 604 LEU A CA 1
ATOM 4769 C C . LEU A 1 604 ? 35.140 -33.574 -30.928 1.00 92.00 604 LEU A C 1
ATOM 4771 O O . LEU A 1 604 ? 34.284 -32.997 -31.596 1.00 92.00 604 LEU A O 1
ATOM 4775 N N . THR A 1 605 ? 36.436 -33.498 -31.222 1.00 90.88 605 THR A N 1
ATOM 4776 C CA . THR A 1 605 ? 36.928 -32.827 -32.436 1.00 90.88 605 THR A CA 1
ATOM 4777 C C . THR A 1 605 ? 37.077 -33.815 -33.591 1.00 90.88 605 THR A C 1
ATOM 4779 O O . THR A 1 605 ? 37.599 -34.922 -33.442 1.00 90.88 605 THR A O 1
ATOM 4782 N N . VAL A 1 606 ? 36.571 -33.442 -34.769 1.00 90.38 606 VAL A N 1
ATOM 4783 C CA . VAL A 1 606 ? 36.639 -34.255 -35.989 1.00 90.38 606 VAL A CA 1
ATOM 4784 C C . VAL A 1 606 ? 36.993 -33.401 -37.203 1.00 90.38 606 VAL A C 1
ATOM 4786 O O . VAL A 1 606 ? 36.579 -32.250 -37.303 1.00 90.38 606 VAL A O 1
ATOM 4789 N N . ARG A 1 607 ? 37.728 -33.983 -38.156 1.00 88.12 607 ARG A N 1
ATOM 4790 C CA . ARG A 1 607 ? 38.097 -33.331 -39.423 1.00 88.12 607 ARG A CA 1
ATOM 4791 C C . ARG A 1 607 ? 36.896 -33.150 -40.351 1.00 88.12 607 ARG A C 1
ATOM 4793 O O . ARG A 1 607 ? 36.620 -32.061 -40.835 1.00 88.12 607 ARG A O 1
ATOM 4800 N N . ASP A 1 608 ? 36.149 -34.227 -40.562 1.00 87.12 608 ASP A N 1
ATOM 4801 C CA . ASP A 1 608 ? 35.025 -34.254 -41.490 1.00 87.12 608 ASP A CA 1
ATOM 4802 C C . ASP A 1 608 ? 33.972 -35.296 -41.076 1.00 87.12 608 ASP A C 1
ATOM 4804 O O . ASP A 1 608 ? 34.094 -36.035 -40.086 1.00 87.12 608 ASP A O 1
ATOM 4808 N N . ARG A 1 609 ? 32.907 -35.377 -41.873 1.00 87.06 609 ARG A N 1
ATOM 4809 C CA . ARG A 1 609 ? 31.840 -36.362 -41.693 1.00 87.06 609 ARG A CA 1
ATOM 4810 C C . ARG A 1 609 ? 32.306 -37.818 -41.827 1.00 87.06 609 ARG A C 1
ATOM 4812 O O . ARG A 1 609 ? 31.712 -38.694 -41.191 1.00 87.06 609 ARG A O 1
ATOM 4819 N N . GLN A 1 610 ? 33.335 -38.106 -42.623 1.00 89.19 610 GLN A N 1
ATOM 4820 C CA . GLN A 1 610 ? 33.861 -39.465 -42.792 1.00 89.19 610 GLN A CA 1
ATOM 4821 C C . GLN A 1 610 ? 34.629 -39.919 -41.544 1.00 89.19 610 GLN A C 1
ATOM 4823 O O . GLN A 1 610 ? 34.466 -41.056 -41.095 1.00 89.19 610 GLN A O 1
ATOM 4828 N N . HIS A 1 611 ? 35.407 -39.017 -40.949 1.00 89.62 611 HIS A N 1
ATOM 4829 C CA . HIS A 1 611 ? 36.122 -39.191 -39.694 1.00 89.62 611 HIS A CA 1
ATOM 4830 C C . HIS A 1 611 ? 35.152 -39.458 -38.545 1.00 89.62 611 HIS A C 1
ATOM 4832 O O . HIS A 1 611 ? 35.259 -40.492 -37.889 1.00 89.62 611 HIS A O 1
ATOM 4838 N N . LEU A 1 612 ? 34.117 -38.624 -38.389 1.00 91.31 612 LEU A N 1
ATOM 4839 C CA . LEU A 1 612 ? 33.068 -38.852 -37.390 1.00 91.31 612 LEU A CA 1
ATOM 4840 C C . LEU A 1 612 ? 32.400 -40.223 -37.562 1.00 91.31 612 LEU A C 1
ATOM 4842 O O . LEU A 1 612 ? 32.167 -40.941 -36.591 1.00 91.31 612 LEU A O 1
ATOM 4846 N N . ALA A 1 613 ? 32.102 -40.614 -38.803 1.00 90.19 613 ALA A N 1
ATOM 4847 C CA . ALA A 1 613 ? 31.498 -41.910 -39.075 1.00 90.19 613 ALA A CA 1
ATOM 4848 C C . ALA A 1 613 ? 32.430 -43.082 -38.725 1.00 90.19 613 ALA A C 1
ATOM 4850 O O . ALA A 1 613 ? 31.921 -44.151 -38.387 1.00 90.19 613 ALA A O 1
ATOM 4851 N N . ARG A 1 614 ? 33.759 -42.926 -38.833 1.00 91.31 614 ARG A N 1
ATOM 4852 C CA . ARG A 1 614 ? 34.739 -43.925 -38.368 1.00 91.31 614 ARG A CA 1
ATOM 4853 C C . ARG A 1 614 ? 34.729 -44.023 -36.842 1.00 91.31 614 ARG A C 1
ATOM 4855 O O . ARG A 1 614 ? 34.532 -45.125 -36.339 1.00 91.31 614 ARG A O 1
ATOM 4862 N N . VAL A 1 615 ? 34.796 -42.888 -36.142 1.00 91.44 615 VAL A N 1
ATOM 4863 C CA . VAL A 1 615 ? 34.726 -42.807 -34.668 1.00 91.44 615 VAL A CA 1
ATOM 4864 C C . VAL A 1 615 ? 33.450 -43.463 -34.135 1.00 91.44 615 VAL A C 1
ATOM 4866 O O . VAL A 1 615 ? 33.502 -44.381 -33.320 1.00 91.44 615 VAL A O 1
ATOM 4869 N N . MET A 1 616 ? 32.284 -43.091 -34.671 1.00 92.62 616 MET A N 1
ATOM 4870 C CA . MET A 1 616 ? 31.007 -43.678 -34.248 1.00 92.62 616 MET A CA 1
ATOM 4871 C C . MET A 1 616 ? 30.913 -45.186 -34.529 1.00 92.62 616 MET A C 1
ATOM 4873 O O . MET A 1 616 ? 30.231 -45.903 -33.797 1.00 92.62 616 MET A O 1
ATOM 4877 N N . ARG A 1 617 ? 31.558 -45.677 -35.598 1.00 91.06 617 ARG A N 1
ATOM 4878 C CA . ARG A 1 617 ? 31.602 -47.111 -35.923 1.00 91.06 61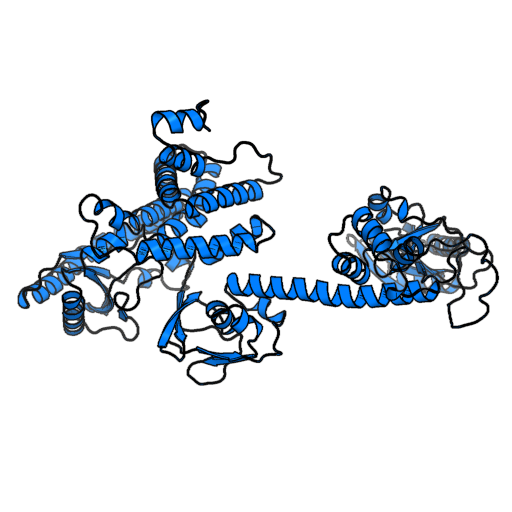7 ARG A CA 1
ATOM 4879 C C . ARG A 1 617 ? 32.514 -47.888 -34.978 1.00 91.06 617 ARG A C 1
ATOM 4881 O O . ARG A 1 617 ? 32.141 -49.006 -34.643 1.00 91.06 617 ARG A O 1
ATOM 4888 N N . GLY A 1 618 ? 33.650 -47.323 -34.565 1.00 90.44 618 GLY A N 1
ATOM 4889 C CA . GLY A 1 618 ? 34.534 -47.919 -33.556 1.00 90.44 618 GLY A CA 1
ATOM 4890 C C . GLY A 1 618 ? 33.814 -48.086 -32.223 1.00 90.44 618 GLY A C 1
ATOM 4891 O O . GLY A 1 618 ? 33.606 -49.206 -31.765 1.00 90.44 618 GLY A O 1
ATOM 4892 N N . ILE A 1 619 ? 33.241 -46.993 -31.708 1.00 91.50 619 ILE A N 1
ATOM 4893 C CA . ILE A 1 619 ? 32.488 -46.998 -30.443 1.00 91.50 619 ILE A CA 1
ATOM 4894 C C . ILE A 1 619 ? 31.317 -47.993 -30.482 1.00 91.50 619 ILE A C 1
ATOM 4896 O O . ILE A 1 619 ? 31.086 -48.716 -29.519 1.00 91.50 619 ILE A O 1
ATOM 4900 N N . ARG A 1 620 ? 30.584 -48.091 -31.601 1.00 91.12 620 ARG A N 1
ATOM 4901 C CA . ARG A 1 620 ? 29.446 -49.023 -31.731 1.00 91.12 620 ARG A CA 1
ATOM 4902 C C . ARG A 1 620 ? 29.845 -50.503 -31.645 1.00 91.12 620 ARG A C 1
ATOM 4904 O O . ARG A 1 620 ? 28.984 -51.326 -31.357 1.00 91.12 620 ARG A O 1
ATOM 4911 N N . LYS A 1 621 ? 31.104 -50.863 -31.920 1.00 89.56 621 LYS A N 1
ATOM 4912 C CA . LYS A 1 621 ? 31.577 -52.255 -31.797 1.00 89.56 621 LYS A CA 1
ATOM 4913 C C . LYS A 1 621 ? 31.761 -52.686 -30.344 1.00 89.56 621 LYS A C 1
ATOM 4915 O O . LYS A 1 621 ? 31.852 -53.885 -30.087 1.00 89.56 621 LYS A O 1
ATOM 4920 N N . LEU A 1 622 ? 31.834 -51.738 -29.410 1.00 89.31 622 LEU A N 1
ATOM 4921 C CA . LEU A 1 622 ? 32.003 -52.043 -27.999 1.00 89.31 622 LEU A CA 1
ATOM 4922 C C . LEU A 1 622 ? 30.719 -52.692 -27.452 1.00 89.31 622 LEU A C 1
ATOM 4924 O O . LEU A 1 622 ? 29.642 -52.113 -27.590 1.00 89.31 622 LEU A O 1
ATOM 4928 N N . PRO A 1 623 ? 30.807 -53.855 -26.783 1.00 85.44 623 PRO A N 1
ATOM 4929 C CA . PRO A 1 623 ? 29.632 -54.610 -26.339 1.00 85.44 623 PRO A CA 1
ATOM 4930 C C . PRO A 1 623 ? 28.783 -53.871 -25.294 1.00 85.44 623 PRO A C 1
ATOM 4932 O O . PRO A 1 623 ? 27.607 -54.175 -25.138 1.00 85.44 623 PRO A O 1
ATOM 4935 N N . ALA A 1 624 ? 29.361 -52.891 -24.594 1.00 85.88 624 ALA A N 1
ATOM 4936 C CA . ALA A 1 624 ? 28.661 -52.066 -23.611 1.00 85.88 624 ALA A CA 1
ATOM 4937 C C . ALA A 1 624 ? 27.821 -50.930 -24.233 1.00 85.88 624 ALA A C 1
ATOM 4939 O O . ALA A 1 624 ? 27.073 -50.266 -23.513 1.00 85.88 624 ALA A O 1
ATOM 4940 N N . VAL A 1 625 ? 27.954 -50.667 -25.541 1.00 90.62 625 VAL A N 1
ATOM 4941 C CA . VAL A 1 625 ? 27.269 -49.565 -26.233 1.00 90.62 625 VAL A CA 1
ATOM 4942 C C . VAL A 1 625 ? 25.950 -50.053 -26.819 1.00 90.62 625 VAL A C 1
ATOM 4944 O O . VAL A 1 625 ? 25.919 -50.827 -27.771 1.00 90.62 625 VAL A O 1
ATOM 4947 N N . MET A 1 626 ? 24.845 -49.535 -26.288 1.00 88.56 626 MET A N 1
ATOM 4948 C CA . MET A 1 626 ? 23.494 -49.870 -26.745 1.00 88.56 626 MET A CA 1
ATOM 4949 C C . MET A 1 626 ? 23.088 -49.018 -27.945 1.00 88.56 626 MET A C 1
ATOM 4951 O O . MET A 1 626 ? 22.517 -49.505 -28.923 1.00 88.56 626 MET A O 1
ATOM 4955 N N . ARG A 1 627 ? 23.375 -47.714 -27.877 1.00 89.81 627 ARG A N 1
ATOM 4956 C CA . ARG A 1 627 ? 22.982 -46.758 -28.913 1.00 89.81 627 ARG A CA 1
ATOM 4957 C C . ARG A 1 627 ? 23.984 -45.621 -29.006 1.00 89.81 627 ARG A C 1
ATOM 4959 O O . ARG A 1 627 ? 24.463 -45.117 -28.002 1.00 89.81 627 ARG A O 1
ATOM 4966 N N . ILE A 1 628 ? 24.255 -45.179 -30.231 1.00 92.44 628 ILE A N 1
ATOM 4967 C CA . ILE A 1 628 ? 25.089 -44.007 -30.499 1.00 92.44 628 ILE A CA 1
ATOM 4968 C C . ILE A 1 628 ? 24.430 -43.120 -31.550 1.00 92.44 628 ILE A C 1
ATOM 4970 O O . ILE A 1 628 ? 24.068 -43.585 -32.637 1.00 92.44 628 ILE A O 1
ATOM 4974 N N . THR A 1 629 ? 24.288 -41.837 -31.231 1.00 91.06 629 THR A N 1
ATOM 4975 C CA . THR A 1 629 ? 23.654 -40.832 -32.091 1.00 91.06 629 THR A CA 1
ATOM 4976 C C . THR A 1 629 ? 24.440 -39.529 -32.067 1.00 91.06 629 THR A C 1
ATOM 4978 O O . THR A 1 629 ? 24.879 -39.099 -31.007 1.00 91.06 629 THR A O 1
ATOM 4981 N N . ARG A 1 630 ? 24.583 -38.866 -33.221 1.00 89.25 630 ARG A N 1
ATOM 4982 C CA . ARG A 1 630 ? 25.067 -37.478 -33.278 1.00 89.25 630 ARG A CA 1
ATOM 4983 C C . ARG A 1 630 ? 23.964 -36.559 -32.762 1.00 89.25 630 ARG A C 1
ATOM 4985 O O . ARG A 1 630 ? 22.857 -36.581 -33.307 1.00 89.25 630 ARG A O 1
ATOM 4992 N N . THR A 1 631 ? 24.264 -35.764 -31.747 1.00 80.94 631 THR A N 1
ATOM 4993 C CA . THR A 1 631 ? 23.291 -34.862 -31.133 1.00 80.94 631 THR A CA 1
ATOM 4994 C C . THR A 1 631 ? 23.112 -33.640 -32.034 1.00 80.94 631 THR A C 1
ATOM 4996 O O . THR A 1 631 ? 24.083 -33.033 -32.485 1.00 80.94 631 THR A O 1
ATOM 4999 N N . LYS A 1 632 ? 21.860 -33.311 -32.358 1.00 69.06 632 LYS A N 1
ATOM 5000 C CA . LYS A 1 632 ? 21.476 -32.087 -33.069 1.00 69.06 632 LYS A CA 1
ATOM 5001 C C . LYS A 1 632 ? 20.358 -31.444 -32.257 1.00 69.06 632 LYS A C 1
ATOM 5003 O O . LYS A 1 632 ? 19.282 -32.038 -32.170 1.00 69.06 632 LYS A O 1
ATOM 5008 N N . HIS A 1 633 ? 20.636 -30.293 -31.654 1.00 56.94 633 HIS A N 1
ATOM 5009 C CA . HIS A 1 633 ? 19.684 -29.543 -30.833 1.00 56.94 633 HIS A CA 1
ATOM 5010 C C . HIS A 1 633 ? 18.767 -28.673 -31.694 1.00 56.94 633 HIS A C 1
ATOM 5012 O O . HIS A 1 633 ? 19.256 -27.977 -32.625 1.00 56.94 633 HIS A O 1
#

Organism: NCBI:txid652676

InterPro domains:
  IPR002912 ACT domain [PF13291] (554-630)
  IPR002912 ACT domain [PS51671] (559-633)
  IPR003607 HD/PDEase domain [cd00077] (8-91)
  IPR004095 TGS [PF02824] (315-374)
  IPR004095 TGS [PS51880] (313-374)
  IPR004811 RelA/SpoT family [TIGR00691] (1-629)
  IPR006674 HD domain [PS51831] (1-69)
  IPR007685 RelA/SpoT [PF04607] (160-269)
  IPR007685 RelA/SpoT [SM00954] (160-270)
  IPR007685 RelA/SpoT [cd05399] (139-257)
  IPR012675 Beta-grasp domain superfamily [G3DSA:3.10.20.30] (308-382)
  IPR012676 TGS-like [SSF81271] (302-374)
  IPR033655 RelA/SpoT, TGS domain [cd01668] (316-374)
  IPR043519 Nucleotidyltransferase superfamily [G3DSA:3.30.460.10] (117-250)
  IPR043519 Nucleotidyltransferase superfamily [SSF81301] (105-319)
  IPR045600 RelA/SpoT, AH and RIS domain [PF19296] (401-469)
  IPR045865 ACT-like domain [SSF55021] (560-630)
  IPR060374 RelA/SpoT, RIS domain [PF28438] (490-549)

Foldseek 3Di:
DPDPDDLVVCCVPPNDVVSLLVVLLDFPPPDDDPDPLQSVLVRVVSNLVSCLVPVVSLVVNLVVLLVCLVVVVPDDLVVLLVSLVCLLLPSLLVCVLLLQAQSNLSSLLSSCCSNPVPLSVVLVVVLVVVCVVCVVVVVVVVVVLVVLCVVVPFDKDKDWDDDRSSNLVVVVVVDPDDNVLSPLETEMEIAHADPVVQVVSVVSVCVVFPWDPPQWDACQVPPDLLRQGWTWTWTQDPPRGIYIYTYDYPLSVLCNNRRPNSVVVPPPDDPDDDDDDNPVSVSVVSVVLVVLVVLDPGSSVSVVQVSLVSDAPWAWEAEPVGDIDIDGFLAFLLLVLVSVHLQSSAFFDWKDKQNHTDDRLDTDHHPIYIDTDGDPPGGDDPCVCVRHSHPSSNSSNVVRVVVVLLQVLLVQLLVQLQVLLVVVVDGPVRQDPVQVVVVCVVVVHPDSSNVSSCSSQQVDPSNVVNCSSPPDDPPPPDDDDDDDDDDDDQKPPQPPWQEAEDPQAQDFAPAQWKWFQDRPRGTYIHGPPAPVCPVVPVPCVGIDHIDGDPDDPDWTKFKKKWKFFDDPCLVVVLQVLCVVLVKDWPDWDWDDDPPGIIIIMTTIIDRGPVSVVVSQVSSVVDPGTPDMDTHRD

Secondary structure (DSSP, 8-state):
--SS--HHHHHHHH-HHHHHHHHHHS---S---SSHHHHHHHHHHHHHHHHHH-THHHHHHHHHHHHHHHTGGGS-HHHHHHHHHHIIIIIHHHHHHTT-HHHHHHHHHHHHHHH-HHHHHHHHHHHHHHHHTTHHHHHHHHHHHHHHHHHTT---EEEEEPPPHHHHHHHHHH--S-HHHHH--EEEEEEES-HHHHHHHHHHHHHHSPBPTT--EETTTS--TT----EEEEEE-GGG-EEEEEEEEHHHHHHHHHTTHHHHTTTTS--SS---HHHHHHHHHHHHHHHHHHH-S-HHHHHHHHHHHHS--EEEEE-TTS-EEEEETT-BHHHHHHHH-HHHHHTEEEEEETTEEE-TTPBP-TTEEEEEEE-TT----GGGGGT---HHHHHHHHHHHHHHHHHHHHHHHHHHHHHHHHTTT--TTSS-HHHHHHHHHHHT-S-HHHHHHHHHTTSS-HHHHHHHHSPPPS---S-----S------EET-TT--EEE-TTT---TTS-EEEEEETTTEEEEEETT-GGGGGGTT-GGGEEE-EE-S-----EEEEEEEEEE--TTHHHHHHHHHHHTT--EEEEEEEEETTTEEEEEEEEEESSHHHHHHHHHHHHTSTTEEEEEE---

Sequence (633 aa):
EDTGIAKERIETEFGEEVAELVDGVSKLTQIKFESQAEAQAENFRKMMLAMVRDIRVILVKLADRLHNMRTLGVMRADKRRRIARETLEIYAPIANRLGMNQIRLELEELGMAALYPMRYRVLSEVVKKARGNRKELLNKIESTIQQRLGEERIQCRIQSREKHIYSLYKKIRDRVGSFTEVFDVYAFRILVDSVDTCYRVLGMMHNLYKPVPGKFKDYIAIPKANGYQSLHTVLFGPYGVPIEVQIRTEDMERVAESGIAAHWLYKSGDQSGGANNAQARAREWLRELLEMQRNAGNSQEFLENVKIDLFPDEVYVFTPAGDILNLKRGATSVDFAYAVHTDVGNTCIAAKIDRRLAPLRTPLLNGQTVEVITAAGAHPNPAWLNFVATAKARSNIRHYLKNLQNDEAAELGLRMLDKALQGLGSTLQDIPESDLQQIIEEFGFDSCEALCADIGLGNRAAMLVARRLVPADEDAEASAQDDVHSQPLAIRGTEGMVVHFARCCRPIPGDNIVGFISTGRGLVIHTGTCKNLVDYRNRPDKWIDVQWKPDIEREFAVEIRVDVTNQKGVLATIAAEISELESNIENISIEERDGLDTALNFTLTVRDRQHLARVMRGIRKLPAVMRITRTKH

Radius of gyration: 36.65 Å; chains: 1; bounding box: 80×84×99 Å

pLDDT: mean 77.97, std 14.27, range [25.41, 95.31]